Protein AF-A0A327UP99-F1 (afdb_monomer_lite)

Radius of gyration: 30.44 Å; chains: 1; bounding box: 72×82×70 Å

Secondary structure (DSSP, 8-state):
-PPPTTSPPTHHHHHHHHHTT-PPP-SS-EEEEPPPGGG-EEEEEETTEEEEE-SS-HHHHHHT---TTTGGGSHHHHHHHH-TT-EEEEEEEEEEEE---SS-SS-B--S-TT-HHHHHHHHH-EEEEEEEETTEEEEEEE-GGG-EEEEEEE---TTTTTSSHHHHHHHHHGGGS-TT-EEEEEE-TT-HHHHHHHHHHT-EEEEEEEEEE---SSPPP--------------------------PPPPP----S--PPPPPPBPP-HHHHHHHHHHS--HHHHHHTT-GGG---EEEE-SSEEEEE-SS-SSTT-EEEEESS----TTTSS-HHHHHHHHHHHHHHHHHHHHHH--SEEEEE---BTTB--S-EEEEEEEPTT--GGGSTHHHH-GGG-BPPPPSSTT-HHHHHHHHHHHHHHHS---------

Sequence (437 aa):
MPPSANGPHPLLRYFLDAADGRFPPADGEVTVLGPLPRGLECSVAFTGHAVIATSLPADDVRALGPDGYGGSLSPGVLRGLAGARGTVGCVDATLTARGTGGLPRLPEQTGLDGHPRVQLARELRTDVRTFGDERGFVTLAEGLAGRRELSTELHDSPRTAGRGTGRSLLRDALSLVPEGEPVFAAVSPGNARSLRAFLAAGFTPLGSESVLRPRREGLPSARGGGEGREGREGREGREGRRDRRGRVPSHPRGHPSGARPMSARRPMDLAAYEARARQGPCFVCAFVAGDPEFGHVTLHEDEEHTAFLDRYPTLPGKILVATRRHVEHVVRDLDEAAYTRLLAYVRLVALAMEDVLAPERTYLLSLGSAQGNARLHWHIAGLPAEVPYERQQFHALMSENGVLTPPPDASDPLAARLREACAARFGGRLAWPDRPL

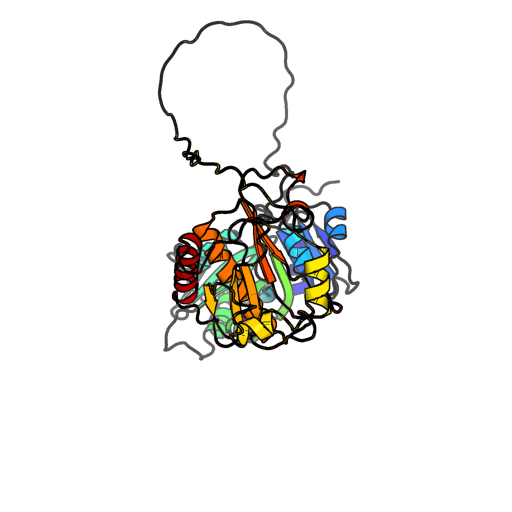Structure (mmCIF, N/CA/C/O backbone):
data_AF-A0A327UP99-F1
#
_entry.id   AF-A0A327UP99-F1
#
loop_
_atom_site.group_PDB
_atom_site.id
_atom_site.type_symbol
_atom_site.label_atom_id
_atom_site.label_alt_id
_atom_site.label_comp_id
_atom_site.label_asym_id
_atom_site.label_entity_id
_atom_site.label_seq_id
_atom_site.pdbx_PDB_ins_code
_atom_site.Cartn_x
_atom_site.Cartn_y
_atom_site.Cartn_z
_atom_site.occupancy
_atom_site.B_iso_or_equiv
_atom_site.auth_seq_id
_atom_site.auth_comp_id
_atom_site.auth_asym_id
_atom_site.auth_atom_id
_atom_site.pdbx_PDB_model_num
ATOM 1 N N . MET A 1 1 ? -27.295 21.316 -9.351 1.00 27.62 1 MET A N 1
ATOM 2 C CA . MET A 1 1 ? -27.022 22.317 -8.298 1.00 27.62 1 MET A CA 1
ATOM 3 C C . MET A 1 1 ? -25.945 21.750 -7.389 1.00 27.62 1 MET A C 1
ATOM 5 O O . MET A 1 1 ? -26.135 20.628 -6.934 1.00 27.62 1 MET A O 1
ATOM 9 N N . PRO A 1 2 ? -24.810 22.435 -7.184 1.00 31.75 2 PRO A N 1
ATOM 10 C CA . PRO A 1 2 ? -23.795 21.963 -6.249 1.00 31.75 2 PRO A CA 1
ATOM 11 C C . PRO A 1 2 ? -24.366 22.031 -4.820 1.00 31.75 2 PRO A C 1
ATOM 13 O O . PRO A 1 2 ? -24.994 23.037 -4.479 1.00 31.75 2 PRO A O 1
ATOM 16 N N . PRO A 1 3 ? -24.218 20.981 -3.996 1.00 36.09 3 PRO A N 1
ATOM 17 C CA . PRO A 1 3 ? -24.676 21.019 -2.613 1.00 36.09 3 PRO A CA 1
ATOM 18 C C . PRO A 1 3 ? -23.921 22.112 -1.845 1.00 36.09 3 PRO A C 1
ATOM 20 O O . PRO A 1 3 ? -22.705 22.255 -1.960 1.00 36.09 3 PRO A O 1
ATOM 23 N N . SER A 1 4 ? -24.666 22.909 -1.081 1.00 39.81 4 SER A N 1
ATOM 24 C CA . SER A 1 4 ? -24.162 23.990 -0.234 1.00 39.81 4 SER A CA 1
ATOM 25 C C . SER A 1 4 ? -23.090 23.501 0.748 1.00 39.81 4 SER A C 1
ATOM 27 O O . SER A 1 4 ? -23.295 22.508 1.446 1.00 39.81 4 SER A O 1
ATOM 29 N N . ALA A 1 5 ? -21.991 24.246 0.859 1.00 51.09 5 ALA A N 1
ATOM 30 C CA . ALA A 1 5 ? -20.774 23.912 1.605 1.00 51.09 5 ALA A CA 1
ATOM 31 C C . ALA A 1 5 ? -20.878 23.909 3.156 1.00 51.09 5 ALA A C 1
ATOM 33 O O . ALA A 1 5 ? -19.856 24.044 3.817 1.00 51.09 5 ALA A O 1
ATOM 34 N N . ASN A 1 6 ? -22.071 23.750 3.746 1.00 56.56 6 ASN A N 1
ATOM 35 C CA . ASN A 1 6 ? -22.298 23.838 5.204 1.00 56.56 6 ASN A CA 1
ATOM 36 C C . ASN A 1 6 ? -23.018 22.619 5.825 1.00 56.56 6 ASN A C 1
ATOM 38 O O . ASN A 1 6 ? -23.433 22.679 6.979 1.00 56.56 6 ASN A O 1
ATOM 42 N N . GLY A 1 7 ? -23.195 21.522 5.081 1.00 71.19 7 GLY A N 1
ATOM 43 C CA . GLY A 1 7 ? -23.791 20.279 5.594 1.00 71.19 7 GLY A CA 1
ATOM 44 C C . GLY A 1 7 ? -22.750 19.194 5.908 1.00 71.19 7 GLY A C 1
ATOM 45 O O . GLY A 1 7 ? -21.631 19.263 5.392 1.00 71.19 7 GLY A O 1
ATOM 46 N N . PRO A 1 8 ? -23.100 18.170 6.712 1.00 88.19 8 PRO A N 1
ATOM 47 C CA . PRO A 1 8 ? -22.236 17.012 6.913 1.00 88.19 8 PRO A CA 1
ATOM 48 C C . PRO A 1 8 ? -21.938 16.322 5.577 1.00 88.19 8 PRO A C 1
ATOM 50 O O . PRO A 1 8 ? -22.779 16.281 4.675 1.00 88.19 8 PRO A O 1
ATOM 53 N N . HIS A 1 9 ? -20.734 15.767 5.448 1.00 95.19 9 HIS A N 1
ATOM 54 C CA . HIS A 1 9 ? -20.318 15.100 4.218 1.00 95.19 9 HIS A CA 1
ATOM 55 C C . HIS A 1 9 ? -21.248 13.901 3.913 1.00 95.19 9 HIS A C 1
ATOM 57 O O . HIS A 1 9 ? -21.514 13.117 4.826 1.00 95.19 9 HIS A O 1
ATOM 63 N N . PRO A 1 10 ? -21.710 13.681 2.661 1.00 97.00 10 PRO A N 1
ATOM 64 C CA . PRO A 1 10 ? -22.703 12.642 2.345 1.00 97.00 10 PRO A CA 1
ATOM 65 C C . PRO A 1 10 ? -22.315 11.219 2.772 1.00 97.00 10 PRO A C 1
ATOM 67 O O . PRO A 1 10 ? -23.181 10.413 3.100 1.00 97.00 10 PRO A O 1
ATOM 70 N N . LEU A 1 11 ? -21.011 10.923 2.831 1.00 97.75 11 LEU A N 1
ATOM 71 C CA . LEU A 1 11 ? -20.491 9.648 3.340 1.00 97.75 11 LEU A CA 1
ATOM 72 C C . LEU A 1 11 ? -20.935 9.350 4.785 1.00 97.75 11 LEU A C 1
ATOM 74 O O . LEU A 1 11 ? -21.105 8.186 5.135 1.00 97.75 11 LEU A O 1
ATOM 78 N N . LEU A 1 12 ? -21.173 10.373 5.616 1.00 97.69 12 LEU A N 1
ATOM 79 C CA . LEU A 1 12 ? -21.647 10.182 6.989 1.00 97.69 12 LEU A CA 1
ATOM 80 C C . LEU A 1 12 ? -22.959 9.399 7.030 1.00 97.69 12 LEU A C 1
ATOM 82 O O . LEU A 1 12 ? -23.128 8.523 7.873 1.00 97.69 12 LEU A O 1
ATOM 86 N N . ARG A 1 13 ? -23.867 9.674 6.088 1.00 97.62 13 ARG A N 1
ATOM 87 C CA . ARG A 1 13 ? -25.154 8.983 6.011 1.00 97.62 13 ARG A CA 1
ATOM 88 C C . ARG A 1 13 ? -24.980 7.485 5.781 1.00 97.62 13 ARG A C 1
ATOM 90 O O . ARG A 1 13 ? -25.665 6.716 6.437 1.00 97.62 13 ARG A O 1
ATOM 97 N N . TYR A 1 14 ? -24.032 7.073 4.937 1.00 98.31 14 TYR A N 1
ATOM 98 C CA . TYR A 1 14 ? -23.733 5.652 4.732 1.00 98.31 14 TYR A CA 1
ATOM 99 C C . TYR A 1 14 ? -23.270 4.974 6.024 1.00 98.31 14 TYR A C 1
ATOM 101 O O . TYR A 1 14 ? -23.701 3.863 6.313 1.00 98.31 14 TYR A O 1
ATOM 109 N N . PHE A 1 15 ? -22.442 5.641 6.835 1.00 98.25 15 PHE A N 1
ATOM 110 C CA . PHE A 1 15 ? -22.017 5.092 8.125 1.00 98.25 15 PHE A CA 1
ATOM 111 C C . PHE A 1 15 ? -23.165 4.976 9.126 1.00 98.25 15 PHE A C 1
ATOM 113 O O . PHE A 1 15 ? -23.278 3.953 9.798 1.00 98.25 15 PHE A O 1
ATOM 120 N N . LEU A 1 16 ? -24.007 6.006 9.233 1.00 98.19 16 LEU A N 1
ATOM 121 C CA . LEU A 1 16 ? -25.147 6.008 10.151 1.00 98.19 16 LEU A CA 1
ATOM 122 C C . LEU A 1 16 ? -26.208 4.982 9.733 1.00 98.19 16 LEU A C 1
ATOM 124 O O . LEU A 1 16 ? -26.649 4.196 10.565 1.00 98.19 16 LEU A O 1
ATOM 128 N N . ASP A 1 17 ? -26.548 4.933 8.443 1.00 98.25 17 ASP A N 1
ATOM 129 C CA . ASP A 1 17 ? -27.493 3.963 7.892 1.00 98.25 17 ASP A CA 1
ATOM 130 C C . ASP A 1 17 ? -26.972 2.527 8.100 1.00 98.25 17 ASP A C 1
ATOM 132 O O . ASP A 1 17 ? -27.697 1.685 8.631 1.00 98.25 17 ASP A O 1
ATOM 136 N N . ALA A 1 18 ? -25.693 2.259 7.809 1.00 98.06 18 ALA A N 1
ATOM 137 C CA . ALA A 1 18 ? -25.081 0.951 8.050 1.00 98.06 18 ALA A CA 1
ATOM 138 C C . ALA A 1 18 ? -25.047 0.581 9.543 1.00 98.06 18 ALA A C 1
ATOM 140 O O . ALA A 1 18 ? -25.282 -0.574 9.894 1.00 98.06 18 ALA A O 1
ATOM 141 N N . ALA A 1 19 ? -24.822 1.547 10.441 1.00 97.88 19 ALA A N 1
ATOM 142 C CA . ALA A 1 19 ? -24.901 1.311 11.882 1.00 97.88 19 ALA A CA 1
ATOM 143 C C . ALA A 1 19 ? -26.320 0.944 12.351 1.00 97.88 19 ALA A C 1
ATOM 145 O O . ALA A 1 19 ? -26.468 0.268 13.372 1.00 97.88 19 ALA A O 1
ATOM 146 N N . ASP A 1 20 ? -27.357 1.370 11.626 1.00 97.69 20 ASP A N 1
ATOM 147 C CA . ASP A 1 20 ? -28.755 0.960 11.825 1.00 97.69 20 ASP A CA 1
ATOM 148 C C . ASP A 1 20 ? -29.109 -0.340 11.068 1.00 97.69 20 ASP A C 1
ATOM 150 O O . ASP A 1 20 ? -30.274 -0.731 11.018 1.00 97.69 20 ASP A O 1
ATOM 154 N N . GLY A 1 21 ? -28.133 -1.008 10.441 1.00 96.94 21 GLY A N 1
ATOM 155 C CA . GLY A 1 21 ? -28.348 -2.214 9.636 1.00 96.94 21 GLY A CA 1
ATOM 156 C C . GLY A 1 21 ? -28.927 -1.954 8.239 1.00 96.94 21 GLY A C 1
ATOM 157 O O . GLY A 1 21 ? -29.329 -2.896 7.557 1.00 96.94 21 GLY A O 1
ATOM 158 N N . ARG A 1 22 ? -28.975 -0.695 7.792 1.00 98.00 22 ARG A N 1
ATOM 159 C CA . ARG A 1 22 ? -29.441 -0.288 6.459 1.00 98.00 22 ARG A CA 1
ATOM 160 C C . ARG A 1 22 ? -28.238 -0.077 5.541 1.00 98.00 22 ARG A C 1
ATOM 162 O O . ARG A 1 22 ? 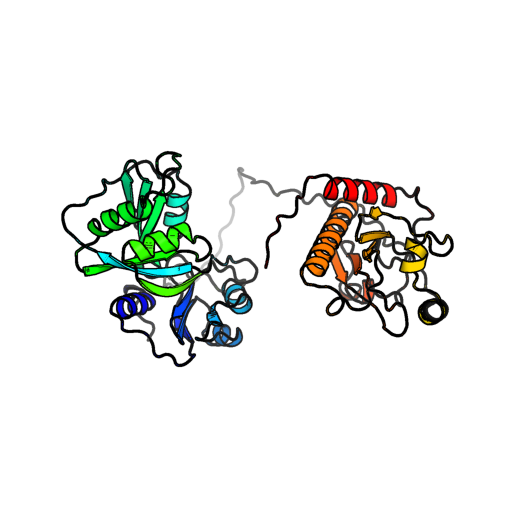-27.673 1.009 5.470 1.00 98.00 22 ARG A O 1
ATOM 169 N N . PHE A 1 23 ? -27.838 -1.138 4.851 1.00 97.75 23 PHE A N 1
ATOM 170 C CA . PHE A 1 23 ? -26.702 -1.120 3.928 1.00 97.75 23 PHE A CA 1
ATOM 171 C C . PHE A 1 23 ? -27.110 -0.663 2.518 1.00 97.75 23 PHE A C 1
ATOM 173 O O . PHE A 1 23 ? -28.279 -0.808 2.145 1.00 97.75 23 PHE A O 1
ATOM 180 N N . PRO A 1 24 ? -26.165 -0.132 1.717 1.00 97.50 24 PRO A N 1
ATOM 181 C CA . PRO A 1 24 ? -26.378 0.008 0.279 1.00 97.50 24 PRO A CA 1
ATOM 182 C C . PRO A 1 24 ? -26.673 -1.358 -0.376 1.00 97.50 24 PRO A C 1
ATOM 184 O O . PRO A 1 24 ? -26.300 -2.397 0.177 1.00 97.50 24 PRO A O 1
ATOM 187 N N . PRO A 1 25 ? -27.352 -1.378 -1.537 1.00 96.62 25 PRO A N 1
ATOM 188 C CA . PRO A 1 25 ? -27.613 -2.614 -2.271 1.00 96.62 25 PRO A CA 1
ATOM 189 C C . PRO A 1 25 ? -26.303 -3.297 -2.688 1.00 96.62 25 PRO A C 1
ATOM 191 O O . PRO A 1 25 ? -25.357 -2.629 -3.079 1.00 96.62 25 PRO A O 1
ATOM 194 N N . ALA A 1 26 ? -26.261 -4.630 -2.640 1.00 96.69 26 ALA A N 1
ATOM 195 C CA . ALA A 1 26 ? -25.108 -5.425 -3.073 1.00 96.69 26 ALA A CA 1
ATOM 196 C C . ALA A 1 26 ? -25.086 -5.600 -4.607 1.00 96.69 26 ALA A C 1
ATOM 198 O O . ALA A 1 26 ? -25.236 -6.708 -5.123 1.00 96.69 26 ALA A O 1
ATOM 199 N N . ASP A 1 27 ? -24.966 -4.494 -5.333 1.00 97.50 27 ASP A N 1
ATOM 200 C CA . ASP A 1 27 ? -25.087 -4.390 -6.793 1.00 97.50 27 ASP A CA 1
ATOM 201 C C . ASP A 1 27 ? -23.744 -4.418 -7.545 1.00 97.50 27 ASP A C 1
ATOM 203 O O . ASP A 1 27 ? -23.724 -4.474 -8.770 1.00 97.50 27 ASP A O 1
ATOM 207 N N . GLY A 1 28 ? -22.626 -4.423 -6.820 1.00 97.00 28 GLY A N 1
ATOM 208 C CA . GLY A 1 28 ? -21.276 -4.342 -7.373 1.00 97.00 28 GLY A CA 1
ATOM 209 C C . GLY A 1 28 ? -20.850 -2.921 -7.745 1.00 97.00 28 GLY A C 1
ATOM 210 O O . GLY A 1 28 ? -19.724 -2.737 -8.211 1.00 97.00 28 GLY A O 1
ATOM 211 N N . GLU A 1 29 ? -21.705 -1.922 -7.521 1.00 97.81 29 GLU A N 1
ATOM 212 C CA . GLU A 1 29 ? -21.491 -0.551 -7.975 1.00 97.81 29 GLU A CA 1
ATOM 213 C C . GLU A 1 29 ? -20.559 0.249 -7.056 1.00 97.81 29 GLU A C 1
ATOM 215 O O . GLU A 1 29 ? -20.248 -0.114 -5.912 1.00 97.81 29 GLU A O 1
ATOM 220 N N . VAL A 1 30 ? -20.110 1.386 -7.594 1.00 98.50 30 VAL A N 1
ATOM 221 C CA . VAL A 1 30 ? -19.238 2.337 -6.906 1.00 98.50 30 VAL A CA 1
ATOM 222 C C . VAL A 1 30 ? -19.857 3.729 -6.926 1.00 98.50 30 VAL A C 1
ATOM 224 O O . VAL A 1 30 ? -19.924 4.392 -7.963 1.00 98.50 30 VAL A O 1
ATOM 227 N N . THR A 1 31 ? -20.242 4.222 -5.753 1.00 98.62 31 THR A N 1
ATOM 228 C CA . THR A 1 31 ? -20.675 5.610 -5.580 1.00 98.62 31 THR A CA 1
ATOM 229 C C . THR A 1 31 ? -19.464 6.528 -5.408 1.00 98.62 31 THR A C 1
ATOM 231 O O . THR A 1 31 ? -18.669 6.355 -4.485 1.00 98.62 31 THR A O 1
ATOM 234 N N . VAL A 1 32 ? -19.343 7.559 -6.250 1.00 98.56 32 VAL A N 1
ATOM 235 C CA . VAL A 1 32 ? -18.297 8.589 -6.127 1.00 98.56 32 VAL A CA 1
ATOM 236 C C . VAL A 1 32 ? -18.869 9.844 -5.470 1.00 98.56 32 VAL A C 1
ATOM 238 O O . VAL A 1 32 ? -19.842 10.427 -5.946 1.00 98.56 32 VAL A O 1
ATOM 241 N N . LEU A 1 33 ? -18.251 10.263 -4.370 1.00 98.12 33 LEU A N 1
ATOM 242 C CA . LEU A 1 33 ? -18.569 11.466 -3.607 1.00 98.12 33 LEU A CA 1
ATOM 243 C C . LEU A 1 33 ? -17.411 12.467 -3.692 1.00 98.12 33 LEU A C 1
ATOM 245 O O . LEU A 1 33 ? -16.285 12.103 -4.028 1.00 98.12 33 LEU A O 1
ATOM 249 N N . GLY A 1 34 ? -17.688 13.725 -3.337 1.00 94.94 34 GLY A N 1
ATOM 250 C CA . GLY A 1 34 ? -16.652 14.752 -3.207 1.00 94.94 34 GLY A CA 1
ATOM 251 C C . GLY A 1 34 ? -15.586 14.406 -2.153 1.00 94.94 34 GLY A C 1
ATOM 252 O O . GLY A 1 34 ? -15.737 13.440 -1.402 1.00 94.94 34 GLY A O 1
ATOM 253 N N . PRO A 1 35 ? -14.490 15.181 -2.084 1.00 92.62 35 PRO A N 1
ATOM 254 C CA . PRO A 1 35 ? -13.424 14.933 -1.125 1.00 92.62 35 PRO A CA 1
ATOM 255 C C . PRO A 1 35 ? -13.879 15.227 0.306 1.00 92.62 35 PRO A C 1
ATOM 257 O O . PRO A 1 35 ? -14.765 16.051 0.554 1.00 92.62 35 PRO A O 1
ATOM 260 N N . LEU A 1 36 ? -13.201 14.600 1.264 1.00 92.56 36 LEU A N 1
ATOM 261 C CA . LEU A 1 36 ? -13.441 14.847 2.677 1.00 92.56 36 LEU A CA 1
ATOM 262 C C . LEU A 1 36 ? -12.832 16.194 3.105 1.00 92.56 36 LEU A C 1
ATOM 264 O O . LEU A 1 36 ? -11.918 16.722 2.453 1.00 92.56 36 LEU A O 1
ATOM 268 N N . PRO A 1 37 ? -13.279 16.749 4.246 1.00 85.50 37 PRO A N 1
ATOM 269 C CA . PRO A 1 37 ? -12.630 17.902 4.853 1.00 85.50 37 PRO A CA 1
ATOM 270 C C . PRO A 1 37 ? -11.118 17.698 5.032 1.00 85.50 37 PRO A C 1
ATOM 272 O O . PRO A 1 37 ? -10.621 16.578 5.160 1.00 85.50 37 PRO A O 1
ATOM 275 N N . ARG A 1 38 ? -10.372 18.810 5.068 1.00 83.69 38 ARG A N 1
ATOM 276 C CA . ARG A 1 38 ? -8.908 18.834 5.278 1.00 83.69 38 ARG A CA 1
ATOM 277 C C . ARG A 1 38 ? -8.090 18.109 4.194 1.00 83.69 38 ARG A C 1
ATOM 279 O O . ARG A 1 38 ? -6.905 17.853 4.400 1.00 83.69 38 ARG A O 1
ATOM 286 N N . GLY A 1 39 ? -8.689 17.841 3.032 1.00 87.00 39 GLY A N 1
ATOM 287 C CA . GLY A 1 39 ? -8.003 17.248 1.881 1.00 87.00 39 GLY A CA 1
ATOM 288 C C . GLY A 1 39 ? -7.732 15.752 2.027 1.00 87.00 39 GLY A C 1
ATOM 289 O O . GLY A 1 39 ? -6.867 15.228 1.327 1.00 87.00 39 GLY A O 1
ATOM 290 N N . LEU A 1 40 ? -8.435 15.080 2.943 1.00 93.81 40 LEU A N 1
ATOM 291 C CA . LEU A 1 40 ? -8.455 13.624 3.000 1.00 93.81 40 LEU A CA 1
ATOM 292 C C . LEU A 1 40 ? -9.360 13.070 1.900 1.0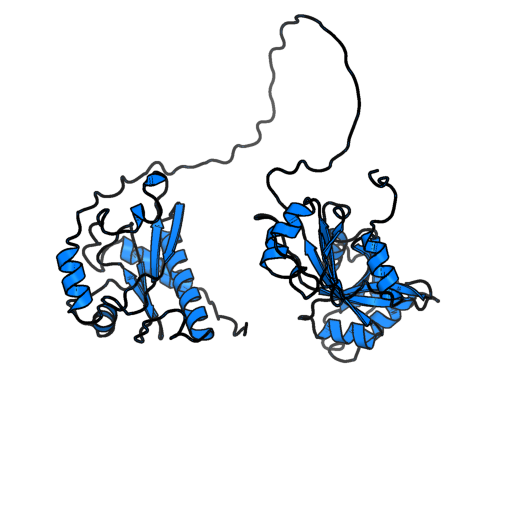0 93.81 40 LEU A C 1
ATOM 294 O O . LEU A 1 40 ? -10.307 13.709 1.441 1.00 93.81 40 LEU A O 1
ATOM 298 N N . GLU A 1 41 ? -9.071 11.844 1.505 1.00 97.62 41 GLU A N 1
ATOM 299 C CA . GLU A 1 41 ? -9.907 11.060 0.607 1.00 97.62 41 GLU A CA 1
ATOM 300 C C . GLU A 1 41 ? -10.014 9.640 1.150 1.00 97.62 41 GLU A C 1
ATOM 302 O O . GLU A 1 41 ? -9.241 9.251 2.027 1.00 97.62 41 GLU A O 1
ATOM 307 N N . CYS A 1 42 ? -10.969 8.857 0.670 1.00 98.25 42 CYS A N 1
ATOM 308 C CA . CYS A 1 42 ? -11.076 7.467 1.089 1.00 98.25 42 CYS A CA 1
ATOM 309 C C . CYS A 1 42 ? -11.781 6.597 0.059 1.00 98.25 42 CYS A C 1
ATOM 311 O O . CYS A 1 42 ? -12.513 7.080 -0.805 1.00 98.25 42 CYS A O 1
ATOM 313 N N . SER A 1 43 ? -11.576 5.295 0.216 1.00 98.62 43 SER A N 1
ATOM 314 C CA . SER A 1 43 ? -12.435 4.260 -0.345 1.00 98.62 43 SER A CA 1
ATOM 315 C C . SER A 1 43 ? -13.018 3.459 0.819 1.00 98.62 43 SER A C 1
ATOM 317 O O . SER A 1 43 ? -12.278 3.072 1.727 1.00 98.62 43 SER A O 1
ATOM 319 N N . VAL A 1 44 ? -14.336 3.272 0.825 1.00 98.62 44 VAL A N 1
ATOM 320 C CA . VAL A 1 44 ? -15.089 2.484 1.809 1.00 98.62 44 VAL A CA 1
ATOM 321 C C . VAL A 1 44 ? -15.803 1.372 1.053 1.00 98.62 44 VAL A C 1
ATOM 323 O O . VAL A 1 44 ? -16.534 1.646 0.106 1.00 98.62 44 VAL A O 1
ATOM 326 N N . ALA A 1 45 ? -15.606 0.127 1.463 1.00 98.31 45 ALA A N 1
ATOM 327 C CA . ALA A 1 45 ? -16.269 -1.037 0.896 1.00 98.31 45 ALA A CA 1
ATOM 328 C C . ALA A 1 45 ? -17.264 -1.616 1.906 1.00 98.31 45 ALA A C 1
ATOM 330 O O . ALA A 1 45 ? -16.877 -2.067 2.989 1.00 98.31 45 ALA A O 1
ATOM 331 N N . PHE A 1 46 ? -18.540 -1.612 1.528 1.00 98.19 46 PHE A N 1
ATOM 332 C CA . PHE A 1 46 ? -19.608 -2.380 2.161 1.00 98.19 46 PHE A CA 1
ATOM 333 C C . PHE A 1 46 ? -19.774 -3.720 1.430 1.00 98.19 46 PHE A C 1
ATOM 335 O O . PHE A 1 46 ? -19.072 -4.014 0.461 1.00 98.19 46 PHE A O 1
ATOM 342 N N . THR A 1 47 ? -20.713 -4.554 1.874 1.00 95.25 47 THR A N 1
ATOM 343 C CA . THR A 1 47 ? -21.028 -5.811 1.186 1.00 95.25 47 THR A CA 1
ATOM 344 C C . THR A 1 47 ? -21.617 -5.542 -0.199 1.00 95.25 47 THR A C 1
ATOM 346 O O . THR A 1 47 ? -22.790 -5.203 -0.319 1.00 95.25 47 THR A O 1
ATOM 349 N N . GLY A 1 48 ? -20.806 -5.722 -1.244 1.00 95.31 48 GLY A N 1
ATOM 350 C CA . GLY A 1 48 ? -21.245 -5.610 -2.633 1.00 95.31 48 GLY A CA 1
ATOM 351 C C . GLY A 1 48 ? -21.479 -4.178 -3.114 1.00 95.31 48 GLY A C 1
ATOM 352 O O . GLY A 1 48 ? -22.120 -4.016 -4.139 1.00 95.31 48 GLY A O 1
ATOM 353 N N . HIS A 1 49 ? -20.990 -3.157 -2.406 1.00 98.62 49 HIS A N 1
ATOM 354 C CA . HIS A 1 49 ? -21.051 -1.761 -2.849 1.00 98.62 49 HIS A CA 1
ATOM 355 C C . HIS A 1 49 ? -19.881 -0.974 -2.270 1.00 98.62 49 HIS A C 1
ATOM 357 O O . HIS A 1 49 ? -19.562 -1.109 -1.084 1.00 98.62 49 HIS A O 1
ATOM 363 N N . ALA A 1 50 ? -19.269 -0.107 -3.071 1.00 98.62 50 ALA A N 1
ATOM 364 C CA . ALA A 1 50 ? -18.206 0.772 -2.602 1.00 98.62 50 ALA A CA 1
ATOM 365 C C . ALA A 1 50 ? -18.599 2.247 -2.682 1.00 98.62 50 ALA A C 1
ATOM 367 O O . ALA A 1 50 ? -19.347 2.674 -3.556 1.00 98.62 50 ALA A O 1
ATOM 368 N N . VAL A 1 51 ? -18.050 3.048 -1.776 1.00 98.75 51 VAL A N 1
ATOM 369 C CA . VAL A 1 51 ? -18.185 4.502 -1.779 1.00 98.75 51 VAL A CA 1
ATOM 370 C C . VAL A 1 51 ? -16.792 5.118 -1.739 1.00 98.75 51 VAL A C 1
ATOM 372 O O . VAL A 1 51 ? -16.028 4.884 -0.803 1.00 98.75 51 VAL A O 1
ATOM 375 N N . ILE A 1 52 ? -16.455 5.914 -2.749 1.00 98.75 52 ILE A N 1
ATOM 376 C CA . ILE A 1 52 ? -15.163 6.596 -2.866 1.00 98.75 52 ILE A CA 1
ATOM 377 C C . ILE A 1 52 ? -15.392 8.095 -2.687 1.00 98.75 52 ILE A C 1
ATOM 379 O O . ILE A 1 52 ? -16.109 8.708 -3.471 1.00 98.75 52 ILE A O 1
ATOM 383 N N . ALA A 1 53 ? -14.774 8.695 -1.671 1.00 98.38 53 ALA A N 1
ATOM 384 C CA . ALA A 1 53 ? -14.791 10.140 -1.453 1.00 98.38 53 ALA A CA 1
ATOM 385 C C . ALA A 1 53 ? -13.480 10.741 -1.964 1.00 98.38 53 ALA A C 1
ATOM 387 O O . ALA A 1 53 ? -12.420 10.512 -1.375 1.00 98.38 53 ALA A O 1
ATOM 388 N N . THR A 1 54 ? -13.532 11.479 -3.074 1.00 97.88 54 THR A N 1
ATOM 389 C CA . THR A 1 54 ? -12.334 11.959 -3.770 1.00 97.88 54 THR A CA 1
ATOM 390 C C . THR A 1 54 ? -12.561 13.281 -4.497 1.00 97.88 54 THR A C 1
ATOM 392 O O . THR A 1 54 ? -13.679 13.650 -4.841 1.00 97.88 54 THR A O 1
ATOM 395 N N . SER A 1 55 ? -11.474 14.018 -4.727 1.00 95.75 55 SER A N 1
ATOM 396 C CA . SER A 1 55 ? -11.466 15.191 -5.605 1.00 95.75 55 SER A CA 1
ATOM 397 C C . SER A 1 55 ? -11.365 14.838 -7.093 1.00 95.75 55 SER A C 1
ATOM 399 O O . SER A 1 55 ? -11.472 15.736 -7.926 1.00 95.75 55 SER A O 1
ATOM 401 N N . LEU A 1 56 ? -11.156 13.562 -7.439 1.00 95.50 56 LEU A N 1
ATOM 402 C CA . LEU A 1 56 ? -11.160 13.116 -8.831 1.00 95.50 56 LEU A CA 1
ATOM 403 C C . LEU A 1 56 ? -12.575 13.145 -9.435 1.00 95.50 56 LEU A C 1
ATOM 405 O O . LEU A 1 56 ? -13.540 12.777 -8.762 1.00 95.50 56 LEU A O 1
ATOM 409 N N . PRO A 1 57 ? -12.705 13.518 -10.720 1.00 95.44 57 PRO A N 1
ATOM 410 C CA . PRO A 1 57 ? -13.919 13.290 -11.492 1.00 95.44 57 PRO A CA 1
ATOM 411 C C . PRO A 1 57 ? -14.347 11.817 -11.477 1.00 95.44 57 PRO A C 1
ATOM 413 O O . PRO A 1 57 ? -13.516 10.911 -11.507 1.00 95.44 57 PRO A O 1
ATOM 416 N N . ALA A 1 58 ? -15.658 11.563 -11.492 1.00 95.75 58 ALA A N 1
ATOM 417 C CA . ALA A 1 58 ? -16.192 10.200 -11.452 1.00 95.75 58 ALA A CA 1
ATOM 418 C C . ALA A 1 58 ? -15.749 9.336 -12.650 1.00 95.75 58 ALA A C 1
ATOM 420 O O . ALA A 1 58 ? -15.567 8.133 -12.486 1.00 95.75 58 ALA A O 1
ATOM 421 N N . ASP A 1 59 ? -15.544 9.932 -13.829 1.00 96.12 59 ASP A N 1
ATOM 422 C CA . ASP A 1 59 ? -15.011 9.226 -15.004 1.00 96.12 59 ASP A CA 1
ATOM 423 C C . ASP A 1 59 ? -13.570 8.754 -14.790 1.00 96.12 59 ASP A C 1
ATOM 425 O O . ASP A 1 59 ? -13.250 7.609 -15.103 1.00 96.12 59 ASP A O 1
ATOM 429 N N . ASP A 1 60 ? -12.731 9.588 -14.172 1.00 96.25 60 ASP A N 1
ATOM 430 C CA . ASP A 1 60 ? -11.351 9.225 -13.841 1.00 96.25 60 ASP A CA 1
ATOM 431 C C . ASP A 1 60 ? -11.320 8.107 -12.798 1.00 96.25 60 ASP A C 1
ATOM 433 O O . ASP A 1 60 ? -10.511 7.188 -12.894 1.00 96.25 60 ASP A O 1
ATOM 437 N N . VAL A 1 61 ? -12.233 8.142 -11.821 1.00 97.31 61 VAL A N 1
ATOM 438 C CA . VAL A 1 61 ? -12.388 7.054 -10.846 1.00 97.31 61 VAL A CA 1
ATOM 439 C C . VAL A 1 61 ? -12.822 5.763 -11.538 1.00 97.31 61 VAL A C 1
ATOM 441 O O . VAL A 1 61 ? -12.230 4.720 -11.277 1.00 97.31 61 VAL A O 1
ATOM 444 N N . ARG A 1 62 ? -13.800 5.816 -12.453 1.00 95.44 62 ARG A N 1
ATOM 445 C CA . ARG A 1 62 ? -14.241 4.648 -13.237 1.00 95.44 62 ARG A CA 1
ATOM 446 C C . ARG A 1 62 ? -13.115 4.060 -14.084 1.00 95.44 62 ARG A C 1
ATOM 448 O O . ARG A 1 62 ? -12.999 2.841 -14.165 1.00 95.44 62 ARG A O 1
ATOM 455 N N . ALA A 1 63 ? -12.258 4.900 -14.660 1.00 95.69 63 ALA A N 1
ATOM 456 C CA . ALA A 1 63 ? -11.111 4.457 -15.450 1.00 95.69 63 ALA A CA 1
ATOM 457 C C . ALA A 1 63 ? -10.074 3.660 -14.632 1.00 95.69 63 ALA A C 1
ATOM 459 O O . ALA A 1 63 ? -9.310 2.890 -15.212 1.00 95.69 63 ALA A O 1
ATOM 460 N N . LEU A 1 64 ? -10.062 3.792 -13.297 1.00 94.44 64 LEU A N 1
ATOM 461 C CA . LEU A 1 64 ? -9.233 2.961 -12.413 1.00 94.44 64 LEU A CA 1
ATOM 462 C C . LEU A 1 64 ? -9.771 1.527 -12.247 1.00 94.44 64 LEU A C 1
ATOM 464 O O . LEU A 1 64 ? -9.077 0.696 -11.666 1.00 94.44 64 LEU A O 1
ATOM 468 N N . GLY A 1 65 ? -10.986 1.242 -12.725 1.00 96.50 65 GLY A N 1
ATOM 469 C CA . GLY A 1 65 ? -11.648 -0.057 -12.607 1.00 96.50 65 GLY A CA 1
ATOM 470 C C . GLY A 1 65 ? -12.025 -0.488 -11.180 1.00 96.50 65 GLY A C 1
ATOM 471 O O . GLY A 1 65 ? -11.773 -1.643 -10.844 1.00 96.50 65 GLY A O 1
ATOM 472 N N . PRO A 1 66 ? -12.580 0.382 -10.308 1.00 97.88 66 PRO A N 1
ATOM 473 C CA . PRO A 1 66 ? -13.081 -0.052 -9.009 1.00 97.88 66 PRO A CA 1
ATOM 474 C C . PRO A 1 66 ? -14.395 -0.834 -9.149 1.00 97.88 66 PRO A C 1
ATOM 476 O O . PRO A 1 66 ? -15.186 -0.579 -10.054 1.00 97.88 66 PRO A O 1
ATOM 479 N N . ASP A 1 67 ? -14.660 -1.712 -8.184 1.00 97.75 67 ASP A N 1
ATOM 480 C CA . ASP A 1 67 ? -15.934 -2.420 -8.029 1.00 97.75 67 ASP A CA 1
ATOM 481 C C . ASP A 1 67 ? -16.310 -2.570 -6.542 1.00 97.75 67 ASP A C 1
ATOM 483 O O . ASP A 1 67 ? -15.469 -2.406 -5.645 1.00 97.75 67 ASP A O 1
ATOM 487 N N . GLY A 1 68 ? -17.583 -2.880 -6.286 1.00 95.88 68 GLY A N 1
ATOM 488 C CA . GLY A 1 68 ? -18.144 -3.133 -4.957 1.00 95.88 68 GLY A CA 1
ATOM 489 C C . GLY A 1 68 ? -17.845 -4.521 -4.369 1.00 95.88 68 GLY A C 1
ATOM 490 O O . GLY A 1 68 ? -18.219 -4.786 -3.227 1.00 95.88 68 GLY A O 1
ATOM 491 N N . TYR A 1 69 ? -17.166 -5.407 -5.102 1.00 95.06 69 TYR A N 1
ATOM 492 C CA . TYR A 1 69 ? -16.786 -6.763 -4.674 1.00 95.06 69 TYR A CA 1
ATOM 493 C C . TYR A 1 69 ? -15.350 -6.847 -4.132 1.00 95.06 69 TYR A C 1
ATOM 495 O O . TYR A 1 69 ? -14.825 -7.936 -3.899 1.00 95.06 69 TYR A O 1
ATOM 503 N N . GLY A 1 70 ? -14.733 -5.691 -3.882 1.00 89.81 70 GLY A N 1
ATOM 504 C CA . GLY A 1 70 ? -13.404 -5.548 -3.289 1.00 89.81 70 GLY A CA 1
ATOM 505 C C . GLY A 1 70 ? -12.423 -4.775 -4.169 1.00 89.81 70 GLY A C 1
ATOM 506 O O . GLY A 1 70 ? -11.403 -4.302 -3.663 1.00 89.81 70 GLY A O 1
ATOM 507 N N . GLY A 1 71 ? -12.732 -4.569 -5.455 1.00 96.38 71 GLY A N 1
ATOM 508 C CA . GLY A 1 71 ? -11.857 -3.857 -6.387 1.00 96.38 71 GLY A CA 1
ATOM 509 C C . GLY A 1 71 ? -11.576 -2.411 -5.983 1.00 96.38 71 GLY A C 1
ATOM 510 O O . GLY A 1 71 ? -10.468 -1.918 -6.209 1.00 96.38 71 GLY A O 1
ATOM 511 N N . SER A 1 72 ? -12.516 -1.744 -5.299 1.00 98.06 72 SER A N 1
ATOM 512 C CA . SER A 1 72 ? -12.333 -0.374 -4.791 1.00 98.06 72 SER A CA 1
ATOM 513 C C . SER A 1 72 ? -11.210 -0.219 -3.753 1.00 98.06 72 SER A C 1
ATOM 515 O O . SER A 1 72 ? -10.752 0.902 -3.513 1.00 98.06 72 SER A O 1
ATOM 517 N N . LEU A 1 73 ? -10.764 -1.322 -3.142 1.00 98.12 73 LEU A N 1
ATOM 518 C CA . LEU A 1 73 ? -9.652 -1.382 -2.188 1.00 98.12 73 LEU A CA 1
ATOM 519 C C . LEU A 1 73 ? -8.421 -2.091 -2.770 1.00 98.12 73 LEU A C 1
ATOM 521 O O . LEU A 1 73 ? -7.446 -2.331 -2.055 1.00 98.12 73 LEU A O 1
ATOM 525 N N . SER A 1 74 ? -8.431 -2.410 -4.068 1.00 97.75 74 SER A N 1
ATOM 526 C CA . SER A 1 74 ? -7.268 -2.987 -4.739 1.00 97.75 74 SER A CA 1
ATOM 527 C C . SER A 1 74 ? -6.076 -2.014 -4.720 1.00 97.75 74 SER A C 1
ATOM 529 O O . SER A 1 74 ? -6.262 -0.791 -4.782 1.00 97.75 74 SER A O 1
ATOM 531 N N . PRO A 1 75 ? -4.825 -2.517 -4.695 1.00 96.31 75 PRO A N 1
ATOM 532 C CA . PRO A 1 75 ? -3.641 -1.659 -4.720 1.00 96.31 75 PRO A CA 1
ATOM 533 C C . PRO A 1 75 ? -3.616 -0.691 -5.909 1.00 96.31 75 PRO A C 1
ATOM 535 O O . PRO A 1 75 ? -3.199 0.454 -5.748 1.00 96.31 75 PRO A O 1
ATOM 538 N N . GLY A 1 76 ? -4.086 -1.128 -7.084 1.00 96.19 76 GLY A N 1
ATOM 539 C CA . GLY A 1 76 ? -4.149 -0.309 -8.297 1.00 96.19 76 GLY A CA 1
ATOM 540 C C . GLY A 1 76 ? -5.091 0.884 -8.145 1.00 96.19 76 GLY A C 1
ATOM 541 O O . GLY A 1 76 ? -4.669 2.023 -8.355 1.00 96.19 76 GLY A O 1
ATOM 542 N N . VAL A 1 77 ? -6.326 0.640 -7.693 1.00 98.06 77 VAL A N 1
ATOM 543 C CA . VAL A 1 77 ? -7.312 1.701 -7.445 1.00 98.06 77 VAL A CA 1
ATOM 544 C C . VAL A 1 77 ? -6.820 2.646 -6.354 1.00 98.06 77 VAL A C 1
ATOM 546 O O . VAL A 1 77 ? -6.752 3.850 -6.583 1.00 98.06 77 VAL A O 1
ATOM 549 N N . LEU A 1 78 ? -6.401 2.134 -5.191 1.00 98.31 78 LEU A N 1
ATOM 550 C CA . LEU A 1 78 ? -5.944 2.979 -4.081 1.00 98.31 78 LEU A CA 1
ATOM 551 C C . LEU A 1 78 ? -4.712 3.816 -4.453 1.00 98.31 78 LEU A C 1
ATOM 553 O O . LEU A 1 78 ? -4.616 4.988 -4.075 1.00 98.31 78 LEU A O 1
ATOM 557 N N . ARG A 1 79 ? -3.776 3.253 -5.227 1.00 97.00 79 ARG A N 1
ATOM 558 C CA . ARG A 1 79 ? -2.611 3.984 -5.744 1.00 97.00 79 ARG A CA 1
ATOM 559 C C . ARG A 1 79 ? -3.023 5.057 -6.746 1.00 97.00 79 ARG A C 1
ATOM 561 O O . ARG A 1 79 ? -2.474 6.160 -6.665 1.00 97.00 79 ARG A O 1
ATOM 568 N N . GLY A 1 80 ? -3.943 4.740 -7.658 1.00 96.19 80 GLY A N 1
ATOM 569 C CA . GLY A 1 80 ? -4.493 5.667 -8.646 1.00 96.19 80 GLY A CA 1
ATOM 570 C C . GLY A 1 80 ? -5.209 6.838 -7.983 1.00 96.19 80 GLY A C 1
ATOM 571 O O . GLY A 1 80 ? -4.902 7.993 -8.276 1.00 96.19 80 GLY A O 1
ATOM 572 N N . LEU A 1 81 ? -6.046 6.543 -6.983 1.00 96.81 81 LEU A N 1
ATOM 573 C CA . LEU A 1 81 ? -6.638 7.546 -6.112 1.00 96.81 81 LEU A CA 1
ATOM 574 C C . LEU A 1 81 ? -5.522 8.360 -5.446 1.00 96.81 81 LEU A C 1
ATOM 576 O O . LEU A 1 81 ? -5.413 9.541 -5.716 1.00 96.81 81 LEU A O 1
ATOM 580 N N . ALA A 1 82 ? -4.600 7.799 -4.670 1.00 96.19 82 ALA A N 1
ATOM 581 C CA . ALA A 1 82 ? -3.592 8.630 -3.997 1.00 96.19 82 ALA A CA 1
ATOM 582 C C . ALA A 1 82 ? -2.697 9.469 -4.955 1.00 96.19 82 ALA A C 1
ATOM 584 O O . ALA A 1 82 ? -2.195 10.526 -4.558 1.00 96.19 82 ALA A O 1
ATOM 585 N N . GLY A 1 83 ? -2.489 9.023 -6.203 1.00 92.88 83 GLY A N 1
ATOM 586 C CA . GLY A 1 83 ? -1.575 9.629 -7.187 1.00 92.88 83 GLY A CA 1
ATOM 587 C C . GLY A 1 83 ? -0.106 9.420 -6.819 1.00 92.88 83 GLY A C 1
ATOM 588 O O . GLY A 1 83 ? 0.189 9.224 -5.655 1.00 92.88 83 GLY A O 1
ATOM 589 N N . ALA A 1 84 ? 0.844 9.462 -7.758 1.00 88.75 84 ALA A N 1
ATOM 590 C CA . ALA A 1 84 ? 2.218 8.953 -7.562 1.00 88.75 84 ALA A CA 1
ATOM 591 C C . ALA A 1 84 ? 2.941 9.381 -6.262 1.00 88.75 84 ALA A C 1
ATOM 593 O O . ALA A 1 84 ? 3.705 8.596 -5.699 1.00 88.75 84 ALA A O 1
ATOM 594 N N . ARG A 1 85 ? 2.686 10.597 -5.757 1.00 91.06 85 ARG A N 1
ATOM 595 C CA . ARG A 1 85 ? 3.323 11.143 -4.543 1.00 91.06 85 ARG A CA 1
ATOM 596 C C . ARG A 1 85 ? 2.439 11.113 -3.290 1.00 91.06 85 ARG A C 1
ATOM 598 O O . ARG A 1 85 ? 2.873 11.583 -2.238 1.00 91.06 85 ARG A O 1
ATOM 605 N N . GLY A 1 86 ? 1.198 10.643 -3.399 1.00 93.19 86 GLY A N 1
ATOM 606 C CA . GLY A 1 86 ? 0.266 10.546 -2.276 1.00 93.19 86 GLY A CA 1
ATOM 607 C C . GLY A 1 86 ? 0.539 9.335 -1.393 1.00 93.19 86 GLY A C 1
ATOM 608 O O . GLY A 1 86 ? 1.333 8.459 -1.746 1.00 93.19 86 GLY A O 1
ATOM 609 N N . THR A 1 87 ? -0.153 9.263 -0.261 1.00 95.88 87 THR A N 1
ATOM 610 C CA . THR A 1 87 ? -0.051 8.142 0.682 1.00 95.88 87 THR A CA 1
ATOM 611 C C . THR A 1 87 ? -1.366 7.383 0.770 1.00 95.88 87 THR A C 1
ATOM 613 O O . THR A 1 87 ? -2.426 8.007 0.859 1.00 95.88 87 THR A O 1
ATOM 616 N N . VAL A 1 88 ? -1.273 6.055 0.807 1.00 97.31 88 VAL A N 1
ATOM 617 C CA . VAL A 1 88 ? -2.387 5.134 1.053 1.00 97.31 88 VAL A CA 1
ATOM 618 C C . VAL A 1 88 ? -2.279 4.643 2.496 1.00 97.31 88 VAL A C 1
ATOM 620 O O . VAL A 1 88 ? -1.209 4.193 2.905 1.00 97.31 88 VAL A O 1
ATOM 623 N N . GLY A 1 89 ? -3.343 4.793 3.280 1.00 94.62 89 GLY A N 1
ATOM 624 C CA . GLY A 1 89 ? -3.429 4.262 4.639 1.00 94.62 89 GLY A CA 1
ATOM 625 C C . GLY A 1 89 ? -3.691 2.756 4.656 1.00 94.62 89 GLY A C 1
ATOM 626 O O . GLY A 1 89 ? -3.964 2.146 3.622 1.00 94.62 89 GLY A O 1
ATOM 627 N N . CYS A 1 90 ? -3.633 2.151 5.842 1.00 95.31 90 CYS A N 1
ATOM 628 C CA . CYS A 1 90 ? -4.023 0.754 6.016 1.00 95.31 90 CYS A CA 1
ATOM 629 C C . CYS A 1 90 ? -5.466 0.521 5.551 1.00 95.31 90 CYS A C 1
ATOM 631 O O . CYS A 1 90 ? -6.303 1.419 5.629 1.00 95.31 90 CYS A O 1
ATOM 633 N N . VAL A 1 91 ? -5.742 -0.699 5.087 1.00 97.88 91 VAL A N 1
ATOM 634 C CA . VAL A 1 91 ? -7.119 -1.179 4.974 1.00 97.88 91 VAL A CA 1
ATOM 635 C C . VAL A 1 91 ? -7.548 -1.628 6.364 1.00 97.88 91 VAL A C 1
ATOM 637 O O . VAL A 1 91 ? -7.018 -2.599 6.912 1.00 97.88 91 VAL A O 1
ATOM 640 N N . ASP A 1 92 ? -8.480 -0.885 6.939 1.00 98.19 92 ASP A N 1
ATOM 641 C CA . ASP A 1 92 ? -9.007 -1.109 8.272 1.00 98.19 92 ASP A CA 1
ATOM 642 C C . ASP A 1 92 ? -10.423 -1.683 8.182 1.00 98.19 92 ASP A C 1
ATOM 644 O O . ASP A 1 92 ? -11.206 -1.311 7.310 1.00 98.19 92 ASP A O 1
ATOM 648 N N . ALA A 1 93 ? -10.771 -2.592 9.093 1.00 98.44 93 ALA A N 1
ATOM 649 C CA . ALA A 1 93 ? -12.159 -2.978 9.292 1.00 98.44 93 ALA A CA 1
ATOM 650 C C . ALA A 1 93 ? -12.898 -1.813 9.960 1.00 98.44 93 ALA A C 1
ATOM 652 O O . ALA A 1 93 ? -12.484 -1.342 11.025 1.00 98.44 93 ALA A O 1
ATOM 653 N N . THR A 1 94 ? -13.997 -1.373 9.353 1.00 98.44 94 THR A N 1
ATOM 654 C CA . THR A 1 94 ? -14.875 -0.351 9.924 1.00 98.44 94 THR A CA 1
ATOM 655 C C . THR A 1 94 ? -15.856 -1.039 10.859 1.00 98.44 94 THR A C 1
ATOM 657 O O . THR A 1 94 ? -16.705 -1.820 10.427 1.00 98.44 94 THR A O 1
ATOM 660 N N . LEU A 1 95 ? -15.730 -0.767 12.152 1.00 98.75 95 LEU A N 1
ATOM 661 C CA . LEU A 1 95 ? -16.559 -1.343 13.203 1.00 98.75 95 LEU A CA 1
ATOM 662 C C . LEU A 1 95 ? -17.470 -0.275 13.811 1.00 98.75 95 LEU A C 1
ATOM 664 O O . LEU A 1 95 ? -17.091 0.894 13.879 1.00 98.75 95 LEU A O 1
ATOM 668 N N . THR A 1 96 ? -18.633 -0.676 14.318 1.00 98.69 96 THR A N 1
ATOM 669 C CA . THR A 1 96 ? -19.550 0.217 15.038 1.00 98.69 96 THR A CA 1
ATOM 670 C C . THR A 1 96 ? -20.094 -0.412 16.315 1.00 98.69 96 THR A C 1
ATOM 672 O O . THR A 1 96 ? -20.299 -1.623 16.384 1.00 98.69 96 THR A O 1
ATOM 675 N N . ALA A 1 97 ? -20.346 0.416 17.321 1.00 98.56 97 ALA A N 1
ATOM 676 C CA . ALA A 1 97 ? -21.100 0.082 18.521 1.00 98.56 97 ALA A CA 1
ATOM 677 C C . ALA A 1 97 ? -22.026 1.249 18.886 1.00 98.56 97 ALA A C 1
ATOM 679 O O . ALA A 1 97 ? -21.991 2.314 18.268 1.00 98.56 97 ALA A O 1
ATOM 680 N N . ARG A 1 98 ? -22.853 1.051 19.913 1.00 98.19 98 ARG A N 1
ATOM 681 C CA . ARG A 1 98 ? -23.752 2.074 20.451 1.00 98.19 98 ARG A CA 1
ATOM 682 C C . ARG A 1 98 ? -23.242 2.544 21.804 1.00 98.19 98 ARG A C 1
ATOM 684 O O . ARG A 1 98 ? -22.774 1.729 22.602 1.00 98.19 98 ARG A O 1
ATOM 691 N N . GLY A 1 99 ? -23.328 3.846 22.051 1.00 98.06 99 GLY A N 1
ATOM 692 C CA . GLY A 1 99 ? -23.058 4.405 23.366 1.00 98.06 99 GLY A CA 1
ATOM 693 C C . GLY A 1 99 ? -23.994 3.812 24.411 1.00 98.06 99 GLY A C 1
ATOM 694 O O . GLY A 1 99 ? -25.158 3.522 24.125 1.00 98.06 99 GLY A O 1
ATOM 695 N N . THR A 1 100 ? -23.480 3.614 25.622 1.00 97.75 100 THR A N 1
ATOM 696 C CA . THR A 1 100 ? -24.295 3.154 26.756 1.00 97.75 100 THR A CA 1
ATOM 697 C C . THR A 1 100 ? -24.846 4.315 27.575 1.00 97.75 100 THR A C 1
ATOM 699 O O . THR A 1 100 ? -25.634 4.079 28.482 1.00 97.75 100 THR A O 1
ATOM 702 N N . GLY A 1 101 ? -24.389 5.546 27.313 1.00 94.38 101 GLY A N 1
ATOM 703 C CA . GLY A 1 101 ? -24.685 6.707 28.144 1.00 94.38 101 GLY A CA 1
ATOM 704 C C . GLY A 1 101 ? -24.297 6.509 29.614 1.00 94.38 101 GLY A C 1
ATOM 705 O O . GLY A 1 101 ? -23.445 5.678 29.958 1.00 94.38 101 GLY A O 1
ATOM 706 N N . GLY A 1 102 ? -24.961 7.274 30.480 1.00 93.25 102 GLY A N 1
ATOM 707 C CA . GLY A 1 102 ? -24.758 7.250 31.926 1.00 93.25 102 GLY A CA 1
ATOM 708 C C . GLY A 1 102 ? -23.559 8.077 32.391 1.00 93.25 102 GLY A C 1
ATOM 709 O O . GLY A 1 102 ? -23.072 8.959 31.688 1.00 93.25 102 GLY A O 1
ATOM 710 N N . LEU A 1 103 ? -23.107 7.812 33.620 1.00 93.12 103 LEU A N 1
ATOM 711 C CA . LEU A 1 103 ? -21.923 8.462 34.182 1.00 93.12 103 LEU A CA 1
ATOM 712 C C . LEU A 1 103 ? -20.658 7.972 33.450 1.00 93.12 103 LEU A C 1
ATOM 714 O O . LEU A 1 103 ? -20.423 6.758 33.428 1.00 93.12 103 LEU A O 1
ATOM 718 N N . PRO A 1 104 ? -19.828 8.884 32.902 1.00 94.38 104 PRO A N 1
ATOM 719 C CA . PRO A 1 104 ? -18.534 8.550 32.314 1.00 94.38 104 PRO A CA 1
ATOM 720 C C . PRO A 1 104 ? -17.675 7.684 33.241 1.00 94.38 104 PRO A C 1
ATOM 722 O O . PRO A 1 104 ? -17.349 8.088 34.356 1.00 94.38 104 PRO A O 1
ATOM 725 N N . ARG A 1 105 ? -17.288 6.493 32.772 1.00 96.31 105 ARG A N 1
ATOM 726 C CA . ARG A 1 105 ? -16.448 5.545 33.528 1.00 96.31 105 ARG A CA 1
ATOM 727 C C . ARG A 1 105 ? -14.946 5.736 33.321 1.00 96.31 105 ARG A C 1
ATOM 729 O O . ARG A 1 105 ? -14.165 5.118 34.035 1.00 96.31 105 ARG A O 1
ATOM 736 N N . LEU A 1 106 ? -14.541 6.569 32.362 1.00 97.12 106 LEU A N 1
ATOM 737 C CA . LEU A 1 106 ? -13.140 6.915 32.119 1.00 97.12 106 LEU A CA 1
ATOM 738 C C . LEU A 1 106 ? -12.937 8.418 32.338 1.00 97.12 106 LEU A C 1
ATOM 740 O O . LEU A 1 106 ? -13.642 9.209 31.705 1.00 97.12 106 LEU A O 1
ATOM 744 N N . PRO A 1 107 ? -11.991 8.831 33.196 1.00 97.19 107 PRO A N 1
ATOM 745 C CA . PRO A 1 107 ? -11.688 10.240 33.380 1.00 97.19 107 PRO A CA 1
ATOM 746 C C . PRO A 1 107 ? -10.976 10.807 32.148 1.00 97.19 107 PRO A C 1
ATOM 748 O O . PRO A 1 107 ? -10.254 10.101 31.438 1.00 97.19 107 PRO A O 1
ATOM 751 N N . GLU A 1 108 ? -11.183 12.098 31.898 1.00 97.12 108 GLU A N 1
ATOM 752 C CA . GLU A 1 108 ? -10.482 12.830 30.844 1.00 97.12 108 GLU A CA 1
ATOM 753 C C . GLU A 1 108 ? -8.995 12.974 31.197 1.00 97.12 108 GLU A C 1
ATOM 755 O O . GLU A 1 108 ? -8.628 13.231 32.342 1.00 97.12 108 GLU A O 1
ATOM 760 N N . GLN A 1 109 ? -8.135 12.780 30.201 1.00 95.19 109 GLN A N 1
ATOM 761 C CA . GLN A 1 109 ? -6.683 12.798 30.337 1.00 95.19 109 GLN A CA 1
ATOM 762 C C . GLN A 1 109 ? -6.121 13.995 29.576 1.00 95.19 109 GLN A C 1
ATOM 764 O O . GLN A 1 109 ? -6.219 14.052 28.352 1.00 95.19 109 GLN A O 1
ATOM 769 N N . THR A 1 110 ? -5.491 14.930 30.283 1.00 87.75 110 THR A N 1
ATOM 770 C CA . THR A 1 110 ? -4.807 16.093 29.702 1.00 87.75 110 THR A CA 1
ATOM 771 C C . THR A 1 110 ? -3.302 15.915 29.895 1.00 87.75 110 THR A C 1
ATOM 773 O O . THR A 1 110 ? -2.826 15.927 31.025 1.00 87.75 110 THR A O 1
ATOM 776 N N . GLY A 1 111 ? -2.542 15.696 28.821 1.00 89.50 111 GLY A N 1
ATOM 777 C CA . GLY A 1 111 ? -1.097 15.412 28.916 1.00 89.50 111 GLY A CA 1
ATOM 778 C C . GLY A 1 111 ? -0.579 14.350 27.944 1.00 89.50 111 GLY A C 1
ATOM 779 O O . GLY A 1 111 ? 0.616 14.076 27.910 1.00 89.50 111 GLY A O 1
ATOM 780 N N . LEU A 1 112 ? -1.455 13.774 27.119 1.00 92.69 112 LEU A N 1
ATOM 781 C CA . LEU A 1 112 ? -1.092 12.782 26.102 1.00 92.69 112 LEU A CA 1
ATOM 782 C C . LEU A 1 112 ? -0.808 13.400 24.723 1.00 92.69 112 LEU A C 1
ATOM 784 O O . LEU A 1 112 ? -0.662 12.678 23.741 1.00 92.69 112 LEU A O 1
ATOM 788 N N . ASP A 1 113 ? -0.688 14.724 24.637 1.00 89.25 113 ASP A N 1
ATOM 789 C CA . ASP A 1 113 ? -0.467 15.467 23.389 1.00 89.25 113 ASP A CA 1
ATOM 790 C C . ASP A 1 113 ? 0.797 15.029 22.631 1.00 89.25 113 ASP A C 1
ATOM 792 O O . ASP A 1 113 ? 0.828 15.036 21.399 1.00 89.25 113 ASP A O 1
ATOM 796 N N . GLY A 1 114 ? 1.836 14.616 23.362 1.00 92.25 114 GLY A N 1
ATOM 797 C CA . GLY A 1 114 ? 3.073 14.079 22.794 1.00 92.25 114 GLY A CA 1
ATOM 798 C C . GLY A 1 114 ? 2.997 12.604 22.385 1.00 92.25 114 GLY A C 1
ATOM 799 O O . GLY A 1 114 ? 3.935 12.104 21.769 1.00 92.25 114 GLY A O 1
ATOM 800 N N . HIS A 1 115 ? 1.921 11.886 22.723 1.00 94.62 115 HIS A N 1
ATOM 801 C CA . HIS A 1 115 ? 1.828 10.451 22.469 1.00 94.62 115 HIS A CA 1
ATOM 802 C C . HIS A 1 115 ? 1.593 10.179 20.970 1.00 94.62 115 HIS A C 1
ATOM 804 O O . HIS A 1 115 ? 0.627 10.711 20.410 1.00 94.62 115 HIS A O 1
ATOM 810 N N . PRO A 1 116 ? 2.375 9.294 20.313 1.00 93.19 116 PRO A N 1
ATOM 811 C CA . PRO A 1 116 ? 2.264 9.042 18.870 1.00 93.19 116 PRO A CA 1
ATOM 812 C C . PRO A 1 116 ? 0.843 8.685 18.407 1.00 93.19 116 PRO A C 1
ATOM 814 O O . PRO A 1 116 ? 0.364 9.160 17.381 1.00 93.19 116 PRO A O 1
ATOM 817 N N . ARG A 1 117 ? 0.120 7.894 19.210 1.00 91.44 117 ARG A N 1
ATOM 818 C CA . ARG A 1 117 ? -1.288 7.539 18.958 1.00 91.44 117 ARG A CA 1
ATOM 819 C C . ARG A 1 117 ? -2.234 8.747 18.916 1.00 91.44 117 ARG A C 1
ATOM 821 O O . ARG A 1 117 ? -3.146 8.778 18.093 1.00 91.44 117 ARG A O 1
ATOM 828 N N . VAL A 1 118 ? -2.035 9.725 19.800 1.00 95.31 118 VAL A N 1
ATOM 829 C CA . VAL A 1 118 ? -2.870 10.936 19.874 1.00 95.31 118 VAL A CA 1
ATOM 830 C C . VAL A 1 118 ? -2.519 11.888 18.734 1.00 95.31 118 VAL A C 1
ATOM 832 O O . VAL A 1 118 ? -3.419 12.452 18.114 1.00 95.31 118 VAL A O 1
ATOM 835 N N . GLN A 1 119 ? -1.233 11.999 18.389 1.00 95.06 119 GLN A N 1
ATOM 836 C CA . GLN A 1 119 ? -0.779 12.753 17.217 1.00 95.06 119 GLN A CA 1
ATOM 837 C C . GLN A 1 119 ? -1.408 12.206 15.930 1.00 95.06 119 GLN A C 1
ATOM 839 O O . GLN A 1 119 ? -2.041 12.963 15.196 1.00 95.06 119 GLN A O 1
ATOM 844 N N . LEU A 1 120 ? -1.362 10.884 15.723 1.00 91.12 120 LEU A N 1
ATOM 845 C CA . LEU A 1 120 ? -2.016 10.232 14.586 1.00 91.12 120 LEU A CA 1
ATOM 846 C C . LEU A 1 120 ? -3.531 10.499 14.554 1.00 91.12 120 LEU A C 1
ATOM 848 O O . LEU A 1 120 ? -4.088 10.780 13.493 1.00 91.12 120 LEU A O 1
ATOM 852 N N . ALA A 1 121 ? -4.209 10.453 15.707 1.00 93.56 121 ALA A N 1
ATOM 853 C CA . ALA A 1 121 ? -5.632 10.782 15.780 1.00 93.56 121 ALA A CA 1
ATOM 854 C C . ALA A 1 121 ? -5.907 12.230 15.330 1.00 93.56 121 ALA A C 1
ATOM 856 O O . ALA A 1 121 ? -6.835 12.451 14.560 1.00 93.56 121 ALA A O 1
ATOM 857 N N . ARG A 1 122 ? -5.086 13.208 15.736 1.00 93.69 122 ARG A N 1
ATOM 858 C CA . ARG A 1 122 ? -5.231 14.630 15.346 1.00 93.69 122 ARG A CA 1
ATOM 859 C C . ARG A 1 122 ? -4.920 14.896 13.868 1.00 93.69 122 ARG A C 1
ATOM 861 O O . ARG A 1 122 ? -5.456 15.834 13.266 1.00 93.69 122 ARG A O 1
ATOM 868 N N . GLU A 1 123 ? -4.074 14.074 13.258 1.00 90.88 123 GLU A N 1
ATOM 869 C CA . GLU A 1 123 ? -3.813 14.146 11.819 1.00 90.88 123 GLU A CA 1
ATOM 870 C C . GLU A 1 123 ? -5.008 13.703 10.969 1.00 90.88 123 GLU A C 1
ATOM 872 O O . GLU A 1 123 ? -5.162 14.187 9.847 1.00 90.88 123 GLU A O 1
ATOM 877 N N . LEU A 1 124 ? -5.818 12.772 11.478 1.00 90.88 124 LEU A N 1
ATOM 878 C CA . LEU A 1 124 ? -6.918 12.143 10.741 1.00 90.88 124 LEU A CA 1
ATOM 879 C C . LEU A 1 124 ? -8.302 12.677 11.134 1.00 90.88 124 LEU A C 1
ATOM 881 O O . LEU A 1 124 ? -9.243 12.544 10.358 1.00 90.88 124 LEU A O 1
ATOM 885 N N . ARG A 1 125 ? -8.432 13.259 12.329 1.00 94.25 125 ARG A N 1
ATOM 886 C CA . ARG A 1 125 ? -9.713 13.581 12.975 1.00 94.25 125 ARG A CA 1
ATOM 887 C C . ARG A 1 125 ? -9.713 15.000 13.544 1.00 94.25 125 ARG A C 1
ATOM 889 O O . ARG A 1 125 ? -8.651 15.606 13.722 1.00 94.25 125 ARG A O 1
ATOM 896 N N . THR A 1 126 ? -10.894 15.535 13.816 1.00 93.88 126 THR A N 1
ATOM 897 C CA . THR A 1 126 ? -11.115 16.798 14.539 1.00 93.88 126 THR A CA 1
ATOM 898 C C . THR A 1 126 ? -11.641 16.523 15.947 1.00 93.88 126 THR A C 1
ATOM 900 O O . THR A 1 126 ? -12.028 15.399 16.260 1.00 93.88 126 THR A O 1
ATOM 903 N N . ASP A 1 127 ? -11.559 17.520 16.828 1.00 95.12 127 ASP A N 1
ATOM 904 C CA . ASP A 1 127 ? -12.091 17.463 18.199 1.00 95.12 127 ASP A CA 1
ATOM 905 C C . ASP A 1 127 ? -11.639 16.242 19.015 1.00 95.12 127 ASP A C 1
ATOM 907 O O . ASP A 1 127 ? -12.404 15.605 19.737 1.00 95.12 127 ASP A O 1
ATOM 911 N N . VAL A 1 128 ? -10.350 15.910 18.892 1.00 97.00 128 VAL A N 1
ATOM 912 C CA . VAL A 1 128 ? -9.739 14.764 19.571 1.00 97.00 128 VAL A CA 1
ATOM 913 C C . VAL A 1 128 ? -9.615 15.028 21.069 1.00 97.00 128 VAL A C 1
ATOM 915 O O . VAL A 1 128 ? -8.799 15.847 21.497 1.00 97.00 128 VAL A O 1
ATOM 918 N N . ARG A 1 129 ? -10.356 14.252 21.857 1.00 97.69 129 ARG A N 1
ATOM 919 C CA . ARG A 1 129 ? -10.280 14.193 23.322 1.00 97.69 129 ARG A CA 1
ATOM 920 C C . ARG A 1 129 ? -9.756 12.837 23.774 1.00 97.69 129 ARG A C 1
ATOM 922 O O . ARG A 1 129 ? -9.929 11.838 23.075 1.00 97.69 129 ARG A O 1
ATOM 929 N N . THR A 1 130 ? -9.118 12.795 24.935 1.00 98.12 130 THR A N 1
ATOM 930 C CA . THR A 1 130 ? -8.483 11.591 25.490 1.00 98.12 130 THR A CA 1
ATOM 931 C C . THR A 1 130 ? -9.073 11.234 26.841 1.00 98.12 130 THR A C 1
ATOM 933 O O . THR A 1 130 ? -9.227 12.101 27.692 1.00 98.12 130 THR A O 1
ATOM 936 N N . PHE A 1 131 ? -9.361 9.953 27.057 1.00 98.00 131 PHE A N 1
ATOM 937 C CA . PHE A 1 131 ? -9.903 9.430 28.312 1.00 98.00 131 PHE A CA 1
ATOM 938 C C . PHE A 1 131 ? -9.197 8.132 28.664 1.00 98.00 131 PHE A C 1
ATOM 940 O O . PHE A 1 131 ? -8.892 7.351 27.768 1.00 98.00 131 PHE A O 1
ATOM 947 N N . GLY A 1 132 ? -8.933 7.864 29.934 1.00 96.12 132 GLY A N 1
ATOM 948 C CA . GLY A 1 132 ? -8.171 6.671 30.289 1.00 96.12 132 GLY A CA 1
ATOM 949 C C . GLY A 1 132 ? -7.868 6.548 31.766 1.00 96.12 132 GLY A C 1
ATOM 950 O O . GLY A 1 132 ? -8.180 7.439 32.549 1.00 96.12 132 GLY A O 1
ATOM 951 N N . ASP A 1 133 ? -7.246 5.436 32.120 1.00 94.38 133 ASP A N 1
ATOM 952 C CA . ASP A 1 133 ? -6.859 5.066 33.477 1.00 94.38 133 ASP A CA 1
ATOM 953 C C . ASP A 1 133 ? -5.613 4.161 33.445 1.00 94.38 133 ASP A C 1
ATOM 955 O O . ASP A 1 133 ? -4.875 4.134 32.459 1.00 94.38 133 ASP A O 1
ATOM 959 N N . GLU A 1 134 ? -5.348 3.401 34.508 1.00 91.25 134 GLU A N 1
ATOM 960 C CA . GLU A 1 134 ? -4.173 2.532 34.607 1.00 91.25 134 GLU A CA 1
ATOM 961 C C . GLU A 1 134 ? -4.086 1.445 33.522 1.00 91.25 134 GLU A C 1
ATOM 963 O O . GLU A 1 134 ? -3.015 0.872 33.299 1.00 91.25 134 GLU A O 1
ATOM 968 N N . ARG A 1 135 ? -5.194 1.136 32.839 1.00 92.50 135 ARG A N 1
ATOM 969 C CA . ARG A 1 135 ? -5.250 0.128 31.772 1.00 92.50 135 ARG A CA 1
ATOM 970 C C . ARG A 1 135 ? -4.691 0.652 30.454 1.00 92.50 135 ARG A C 1
ATOM 972 O O . ARG A 1 135 ? -4.177 -0.130 29.649 1.00 92.50 135 ARG A O 1
ATOM 979 N N . GLY A 1 136 ? -4.834 1.948 30.209 1.00 94.19 136 GLY A N 1
ATOM 980 C CA . GLY A 1 136 ? -4.615 2.568 28.913 1.00 94.19 136 GLY A CA 1
ATOM 981 C C . GLY A 1 136 ? -5.517 3.774 28.709 1.00 94.19 136 GLY A C 1
ATOM 982 O O . GLY A 1 136 ? -6.181 4.255 29.626 1.00 94.19 136 GLY A O 1
ATOM 983 N N . PHE A 1 137 ? -5.592 4.229 27.466 1.00 96.56 137 PHE A N 1
ATOM 984 C CA . PHE A 1 137 ? -6.457 5.335 27.091 1.00 96.56 137 PHE A CA 1
ATOM 985 C C . PHE A 1 137 ? -7.189 5.073 25.777 1.00 96.56 137 PHE A C 1
ATOM 987 O O . PHE A 1 137 ? -6.853 4.197 24.973 1.00 96.56 137 PHE A O 1
ATOM 994 N N . VAL A 1 138 ? -8.224 5.868 25.561 1.00 97.81 138 VAL A N 1
ATOM 995 C CA . VAL A 1 138 ? -8.956 5.991 24.314 1.00 97.81 138 VAL A CA 1
ATOM 996 C C . VAL A 1 138 ? -8.911 7.431 23.832 1.00 97.81 138 VAL A C 1
ATOM 998 O O . VAL A 1 138 ? -8.834 8.368 24.627 1.00 97.81 138 VAL A O 1
ATOM 1001 N N . THR A 1 139 ? -8.972 7.609 22.520 1.00 98.19 139 THR A N 1
ATOM 1002 C CA . THR A 1 139 ? -9.343 8.888 21.921 1.00 98.19 139 THR A CA 1
ATOM 1003 C C . THR A 1 139 ? -10.796 8.824 21.482 1.00 98.19 139 THR A C 1
ATOM 1005 O O . THR A 1 139 ? -11.231 7.787 20.986 1.00 98.19 139 THR A O 1
ATOM 1008 N N . LEU A 1 140 ? -11.524 9.924 21.650 1.00 98.12 140 LEU A N 1
ATOM 1009 C CA . LEU A 1 140 ? -12.849 10.150 21.082 1.00 98.12 140 LEU A CA 1
ATOM 1010 C C . LEU A 1 140 ? -12.779 11.417 20.231 1.00 98.12 140 LEU A C 1
ATOM 1012 O O . LEU A 1 140 ? -12.216 12.416 20.678 1.00 98.12 140 LEU A O 1
ATOM 1016 N N . ALA A 1 141 ? -13.279 11.357 19.002 1.00 97.12 141 ALA A N 1
ATOM 1017 C CA . ALA A 1 141 ? -13.084 12.417 18.019 1.00 97.12 141 ALA A CA 1
ATOM 1018 C C . ALA A 1 141 ? -14.185 12.424 16.952 1.00 97.12 141 ALA A C 1
ATOM 1020 O O . ALA A 1 141 ? -14.952 11.467 16.823 1.00 97.12 141 ALA A O 1
ATOM 1021 N N . GLU A 1 142 ? -14.197 13.468 16.130 1.00 95.94 142 GLU A N 1
ATOM 1022 C CA . GLU A 1 142 ? -14.911 13.494 14.856 1.00 95.94 142 GLU A CA 1
ATOM 1023 C C . GLU A 1 142 ? -13.987 12.976 13.748 1.00 95.94 142 GLU A C 1
ATOM 1025 O O . GLU A 1 142 ? -13.004 13.612 13.361 1.00 95.94 142 GLU A O 1
ATOM 1030 N N . GLY A 1 143 ? -14.259 11.758 13.289 1.00 93.56 143 GLY A N 1
ATOM 1031 C CA . GLY A 1 143 ? -13.457 11.034 12.315 1.00 93.56 143 GLY A CA 1
ATOM 1032 C C . GLY A 1 143 ? -13.909 11.233 10.873 1.00 93.56 143 GLY A C 1
ATOM 1033 O O . GLY A 1 143 ? -14.326 12.313 10.450 1.00 93.56 143 GLY A O 1
ATOM 1034 N N . LEU A 1 144 ? -13.803 10.158 10.091 1.00 92.69 144 LEU A N 1
ATOM 1035 C CA . LEU A 1 144 ? -14.086 10.180 8.659 1.00 92.69 144 LEU A CA 1
ATOM 1036 C C . LEU A 1 144 ? -15.512 10.683 8.382 1.00 92.69 144 LEU A C 1
ATOM 1038 O O . LEU A 1 144 ? -16.480 10.169 8.940 1.00 92.69 144 LEU A O 1
ATOM 1042 N N . ALA A 1 145 ? -15.634 11.698 7.521 1.00 94.06 145 ALA A N 1
ATOM 1043 C CA . ALA A 1 145 ? -16.904 12.354 7.190 1.00 94.06 145 ALA A CA 1
ATOM 1044 C C . ALA A 1 145 ? -17.671 12.959 8.391 1.00 94.06 145 ALA A C 1
ATOM 1046 O O . ALA A 1 145 ? -18.853 13.259 8.255 1.00 94.06 145 ALA A O 1
ATOM 1047 N N . GLY A 1 146 ? -17.018 13.165 9.541 1.00 93.88 146 GLY A N 1
ATOM 1048 C CA . GLY A 1 146 ? -17.641 13.704 10.755 1.00 93.88 146 GLY A CA 1
ATOM 1049 C C . GLY A 1 146 ? -18.305 12.652 11.648 1.00 93.88 146 GLY A C 1
ATOM 1050 O O . GLY A 1 146 ? -19.030 13.003 12.575 1.00 93.88 146 GLY A O 1
ATOM 1051 N N . ARG A 1 147 ? -18.091 11.352 11.401 1.00 95.94 147 ARG A N 1
ATOM 1052 C CA . ARG A 1 147 ? -18.627 10.303 12.285 1.00 95.94 147 ARG A CA 1
ATOM 1053 C C . ARG A 1 147 ? -17.916 10.336 13.640 1.00 95.94 147 ARG A C 1
ATOM 1055 O O . ARG A 1 147 ? -16.702 10.524 13.689 1.00 95.94 147 ARG A O 1
ATOM 1062 N N . ARG A 1 148 ? -18.627 10.068 14.738 1.00 98.12 148 ARG A N 1
ATOM 1063 C CA . ARG A 1 148 ? -17.978 9.914 16.047 1.00 98.12 148 ARG A CA 1
ATOM 1064 C C . ARG A 1 148 ? -17.112 8.660 16.049 1.00 98.12 148 ARG A C 1
ATOM 1066 O O . ARG A 1 148 ? -17.613 7.558 15.852 1.00 98.12 148 ARG A O 1
ATOM 1073 N N . GLU A 1 149 ? -15.823 8.815 16.291 1.00 97.00 149 GLU A N 1
ATOM 1074 C CA . GLU A 1 149 ? -14.856 7.734 16.154 1.00 97.00 149 GLU A CA 1
ATOM 1075 C C . GLU A 1 149 ? -14.000 7.603 17.407 1.00 97.00 149 GLU A C 1
ATOM 1077 O O . GLU A 1 149 ? -13.559 8.607 17.975 1.00 97.00 149 GLU A O 1
ATOM 1082 N N . LEU A 1 150 ? -13.748 6.360 17.821 1.00 96.44 150 LEU A N 1
ATOM 1083 C CA . LEU A 1 150 ? -12.839 6.051 18.911 1.00 96.44 150 LEU A CA 1
ATOM 1084 C C . LEU A 1 150 ? -11.668 5.176 18.469 1.00 96.44 150 LEU A C 1
ATOM 1086 O O . LEU A 1 150 ? -11.775 4.315 17.598 1.00 96.44 150 LEU A O 1
ATOM 1090 N N . SER A 1 151 ? -10.531 5.375 19.131 1.00 95.06 151 SER A N 1
ATOM 1091 C CA . SER A 1 151 ? -9.398 4.451 19.067 1.00 95.06 151 SER A CA 1
ATOM 1092 C C . SER A 1 151 ? -8.828 4.213 20.458 1.00 95.06 151 SER A C 1
ATOM 1094 O O . SER A 1 151 ? -9.051 5.015 21.356 1.00 95.06 151 SER A O 1
ATOM 1096 N N . THR A 1 152 ? -8.113 3.108 20.650 1.00 95.12 152 THR A N 1
ATOM 1097 C CA . THR A 1 152 ? -7.554 2.714 21.952 1.00 95.12 152 THR A CA 1
ATOM 1098 C C . THR A 1 152 ? -6.048 2.497 21.872 1.00 95.12 152 THR A C 1
ATOM 1100 O O . THR A 1 152 ? -5.524 2.169 20.798 1.00 95.12 152 THR A O 1
ATOM 1103 N N . GLU A 1 153 ? -5.394 2.680 23.014 1.00 94.44 153 GLU A N 1
ATOM 1104 C CA . GLU A 1 153 ? -4.017 2.321 23.323 1.00 94.44 153 GLU A CA 1
ATOM 1105 C C . GLU A 1 153 ? -3.985 1.699 24.724 1.00 94.44 153 GLU A C 1
ATOM 1107 O O . GLU A 1 153 ? -4.606 2.220 25.651 1.00 94.44 153 GLU A O 1
ATOM 1112 N N . LEU A 1 154 ? -3.267 0.591 24.893 1.00 91.75 154 LEU A N 1
ATOM 1113 C CA . LEU A 1 154 ? -3.058 -0.018 26.207 1.00 91.75 154 LEU A CA 1
ATOM 1114 C C . LEU A 1 154 ? -1.676 0.351 26.728 1.00 91.75 154 LEU A C 1
ATOM 1116 O O . LEU A 1 154 ? -0.725 0.416 25.956 1.00 91.75 154 LEU A O 1
ATOM 1120 N N . HIS A 1 155 ? -1.553 0.539 28.038 1.00 88.12 155 HIS A N 1
ATOM 1121 C CA . HIS A 1 155 ? -0.237 0.672 28.649 1.00 88.12 155 HIS A CA 1
ATOM 1122 C C . HIS A 1 155 ? 0.472 -0.689 28.638 1.00 88.12 155 HIS A C 1
ATOM 1124 O O . HIS A 1 155 ? -0.081 -1.689 29.109 1.00 88.12 155 HIS A O 1
ATOM 1130 N N . ASP A 1 156 ? 1.696 -0.728 28.104 1.00 66.25 156 ASP A N 1
ATOM 1131 C CA . ASP A 1 156 ? 2.545 -1.919 28.127 1.00 66.25 156 ASP A CA 1
ATOM 1132 C C . ASP A 1 156 ? 2.942 -2.232 29.574 1.00 66.25 156 ASP A C 1
ATOM 1134 O O . ASP A 1 156 ? 3.871 -1.658 30.139 1.00 66.25 156 ASP A O 1
ATOM 1138 N N . SER A 1 157 ? 2.210 -3.153 30.200 1.00 59.53 157 SER A N 1
ATOM 1139 C CA . SER A 1 157 ? 2.561 -3.698 31.505 1.00 59.53 157 SER A CA 1
ATOM 1140 C C . SER A 1 157 ? 2.519 -5.226 31.464 1.00 59.53 157 SER A C 1
ATOM 1142 O O . SER A 1 157 ? 1.495 -5.810 31.090 1.00 59.53 157 SER A O 1
ATOM 1144 N N . PRO A 1 158 ? 3.581 -5.915 31.929 1.00 56.00 158 PRO A N 1
ATOM 1145 C CA . PRO A 1 158 ? 3.582 -7.370 32.100 1.00 56.00 158 PRO A CA 1
ATOM 1146 C C . PRO A 1 158 ? 2.413 -7.880 32.959 1.00 56.00 158 PRO A C 1
ATOM 1148 O O . PRO A 1 158 ? 2.026 -9.040 32.858 1.00 56.00 158 PRO A O 1
ATOM 1151 N N . ARG A 1 159 ? 1.821 -7.014 33.798 1.00 52.91 159 ARG A N 1
ATOM 1152 C CA . ARG A 1 159 ? 0.684 -7.343 34.671 1.00 52.91 159 ARG A CA 1
ATOM 1153 C C . ARG A 1 159 ? -0.680 -7.280 33.970 1.00 52.91 159 ARG A C 1
ATOM 1155 O O . ARG A 1 159 ? -1.631 -7.868 34.485 1.00 52.91 159 ARG A O 1
ATOM 1162 N N . THR A 1 160 ? -0.795 -6.588 32.833 1.00 55.00 160 THR A N 1
ATOM 1163 C CA . THR A 1 160 ? -2.066 -6.349 32.115 1.00 55.00 160 THR A CA 1
ATOM 1164 C C . THR A 1 160 ? -2.158 -7.083 30.774 1.00 55.00 160 THR A C 1
ATOM 1166 O O . THR A 1 160 ? -3.236 -7.118 30.168 1.00 55.00 160 THR A O 1
ATOM 1169 N N . ALA A 1 161 ? -1.074 -7.727 30.328 1.00 54.59 161 ALA A N 1
ATOM 1170 C CA . ALA A 1 161 ? -1.051 -8.547 29.124 1.00 54.59 161 ALA A CA 1
ATOM 1171 C C . ALA A 1 161 ? -1.956 -9.791 29.275 1.00 54.59 161 ALA A C 1
ATOM 1173 O O . ALA A 1 161 ? -1.705 -10.677 30.087 1.00 54.59 161 ALA A O 1
ATOM 1174 N N . GLY A 1 162 ? -3.028 -9.861 28.475 1.00 59.12 162 GLY A N 1
ATOM 1175 C CA . GLY A 1 162 ? -3.818 -11.087 28.280 1.00 59.12 162 GLY A CA 1
ATOM 1176 C C . GLY A 1 162 ? -5.080 -11.280 29.136 1.00 59.12 162 GLY A C 1
ATOM 1177 O O . GLY A 1 162 ? -5.687 -12.341 29.046 1.00 59.12 162 GLY A O 1
ATOM 1178 N N . ARG A 1 163 ? -5.541 -10.289 29.916 1.00 67.50 163 ARG A N 1
ATOM 1179 C CA . ARG A 1 163 ? -6.692 -10.445 30.848 1.00 67.50 163 ARG A CA 1
ATOM 1180 C C . ARG A 1 163 ? -8.001 -9.760 30.425 1.00 67.50 163 ARG A C 1
ATOM 1182 O O . ARG A 1 163 ? -8.813 -9.393 31.264 1.00 67.50 163 ARG A O 1
ATOM 1189 N N . GLY A 1 164 ? -8.217 -9.541 29.128 1.00 81.50 164 GLY A N 1
ATOM 1190 C CA . GLY A 1 164 ? -9.417 -8.831 28.653 1.00 81.50 164 GLY A CA 1
ATOM 1191 C C . GLY A 1 164 ? -9.417 -7.324 28.950 1.00 81.50 164 GLY A C 1
ATOM 1192 O O . GLY A 1 164 ? -10.446 -6.675 28.788 1.00 81.50 164 GLY A O 1
ATOM 1193 N N . THR A 1 165 ? -8.267 -6.756 29.318 1.00 89.06 165 THR A N 1
ATOM 1194 C CA . THR A 1 165 ? -8.062 -5.330 29.622 1.00 89.06 165 THR A CA 1
ATOM 1195 C C . THR A 1 165 ? -8.560 -4.407 28.507 1.00 89.06 165 THR A C 1
ATOM 1197 O O . THR A 1 165 ? -9.288 -3.459 28.769 1.00 89.06 165 THR A O 1
ATOM 1200 N N . GLY A 1 166 ? -8.250 -4.719 27.242 1.00 91.81 166 GLY A N 1
ATOM 1201 C CA . GLY A 1 166 ? -8.752 -3.935 26.107 1.00 91.81 166 GLY A CA 1
ATOM 1202 C C . GLY A 1 166 ? -10.274 -3.981 25.975 1.00 91.81 166 GLY A C 1
ATOM 1203 O O . GLY A 1 166 ? -10.901 -2.963 25.715 1.00 91.81 166 GLY A O 1
ATOM 1204 N N . ARG A 1 167 ? -10.888 -5.142 26.229 1.00 95.00 167 ARG A N 1
ATOM 1205 C CA . ARG A 1 167 ? -12.349 -5.290 26.210 1.00 95.00 167 ARG A CA 1
ATOM 1206 C C . ARG A 1 167 ? -13.005 -4.465 27.318 1.00 95.00 167 ARG A C 1
ATOM 1208 O O . ARG A 1 167 ? -14.030 -3.841 27.063 1.00 95.00 167 ARG A O 1
ATOM 1215 N N . SER A 1 168 ? -12.461 -4.487 28.537 1.00 95.06 168 SER A N 1
ATOM 1216 C CA . SER A 1 168 ? -13.024 -3.709 29.648 1.00 95.06 168 SER A CA 1
ATOM 1217 C C . SER A 1 168 ? -12.856 -2.207 29.422 1.00 95.06 168 SER A C 1
ATOM 1219 O O . SER A 1 168 ? -13.831 -1.480 29.567 1.00 95.06 168 SER A O 1
ATOM 1221 N N . LEU A 1 169 ? -11.680 -1.761 28.963 1.00 96.31 169 LEU A N 1
ATOM 1222 C CA . LEU A 1 169 ? -11.432 -0.360 28.612 1.00 96.31 169 LEU A CA 1
ATOM 1223 C C . LEU A 1 169 ? -12.413 0.136 27.538 1.00 96.31 169 LEU A C 1
ATOM 1225 O O . LEU A 1 169 ? -13.021 1.189 27.697 1.00 96.31 169 LEU A O 1
ATOM 1229 N N . LEU A 1 170 ? -12.633 -0.645 26.474 1.00 97.56 170 LEU A N 1
ATOM 1230 C CA . LEU A 1 170 ? -13.579 -0.288 25.412 1.00 97.56 170 LEU A CA 1
ATOM 1231 C C . LEU A 1 170 ? -15.032 -0.223 25.908 1.00 97.56 170 LEU A C 1
ATOM 1233 O O . LEU A 1 170 ? -15.764 0.680 25.520 1.00 97.56 170 LEU A O 1
ATOM 1237 N N . ARG A 1 171 ? -15.455 -1.134 26.793 1.00 96.88 171 ARG A N 1
ATOM 1238 C CA . ARG A 1 171 ? -16.800 -1.095 27.401 1.00 96.88 171 ARG A CA 1
ATOM 1239 C C . ARG A 1 171 ? -17.018 0.126 28.283 1.00 96.88 171 ARG A C 1
ATOM 1241 O O . ARG A 1 171 ? -18.131 0.646 28.345 1.00 96.88 171 ARG A O 1
ATOM 1248 N N . ASP A 1 172 ? -15.981 0.579 28.971 1.00 98.00 172 ASP A N 1
ATOM 1249 C CA . ASP A 1 172 ? -16.053 1.807 29.757 1.00 98.00 172 ASP A CA 1
ATOM 1250 C C . ASP A 1 172 ? -16.037 3.036 28.850 1.00 98.00 172 ASP A C 1
ATOM 1252 O O . ASP A 1 172 ? -16.815 3.960 29.077 1.00 98.00 172 ASP A O 1
ATOM 1256 N N . ALA A 1 173 ? -15.280 3.006 27.751 1.00 98.00 173 ALA A N 1
ATOM 1257 C CA . ALA A 1 173 ? -15.298 4.061 26.744 1.00 98.00 173 ALA A CA 1
ATOM 1258 C C . ALA A 1 173 ? -16.683 4.275 26.106 1.00 98.00 173 ALA A C 1
ATOM 1260 O O . ALA A 1 173 ? -17.029 5.409 25.790 1.00 98.00 173 ALA A O 1
ATOM 1261 N N . LEU A 1 174 ? -17.518 3.235 25.976 1.00 98.38 174 LEU A N 1
ATOM 1262 C CA . LEU A 1 174 ? -18.894 3.389 25.475 1.00 98.38 174 LEU A CA 1
ATOM 1263 C C . LEU A 1 174 ? -19.798 4.234 26.393 1.00 98.38 174 LEU A C 1
ATOM 1265 O O . LEU A 1 174 ? -20.785 4.782 25.908 1.00 98.38 174 LEU A O 1
ATOM 1269 N N . SER A 1 175 ? -19.463 4.397 27.680 1.00 97.88 175 SER A N 1
ATOM 1270 C CA . SER A 1 175 ? -20.190 5.313 28.583 1.00 97.88 175 SER A CA 1
ATOM 1271 C C . SER A 1 175 ? -19.919 6.793 28.296 1.00 97.88 175 SER A C 1
ATOM 1273 O O . SER A 1 175 ? -20.675 7.654 28.731 1.00 97.88 175 SER A O 1
ATOM 1275 N N . LEU A 1 176 ? -18.862 7.098 27.532 1.00 97.81 176 LEU A N 1
ATOM 1276 C CA . LEU A 1 176 ? -18.537 8.459 27.088 1.00 97.81 176 LEU A CA 1
ATOM 1277 C C . LEU A 1 176 ? -19.436 8.931 25.940 1.00 97.81 176 LEU A C 1
ATOM 1279 O O . LEU A 1 176 ? -19.418 10.106 25.579 1.00 97.81 176 LEU A O 1
ATOM 1283 N N . VAL A 1 177 ? -20.176 8.007 25.329 1.00 98.06 177 VAL A N 1
ATOM 1284 C CA . VAL A 1 177 ? -21.030 8.251 24.171 1.00 98.06 177 VAL A CA 1
ATOM 1285 C C . VAL A 1 177 ? -22.488 8.218 24.637 1.00 98.06 177 VAL A C 1
ATOM 1287 O O . VAL A 1 177 ? -22.846 7.289 25.371 1.00 98.06 177 VAL A O 1
ATOM 1290 N N . PRO A 1 178 ? -23.334 9.188 24.230 1.00 97.88 178 PRO A N 1
ATOM 1291 C CA . PRO A 1 178 ? -24.753 9.178 24.571 1.00 97.88 178 PRO A CA 1
ATOM 1292 C C . PRO A 1 178 ? -25.426 7.850 24.221 1.00 97.88 178 PRO A C 1
ATOM 1294 O O . PRO A 1 178 ? -25.043 7.171 23.265 1.00 97.88 178 PRO A O 1
ATOM 1297 N N . GLU A 1 179 ? -26.422 7.472 25.018 1.00 97.81 179 GLU A N 1
ATOM 1298 C CA . GLU A 1 179 ? -27.106 6.191 24.867 1.00 97.81 179 GLU A CA 1
ATOM 1299 C C . GLU A 1 179 ? -27.711 6.044 23.464 1.00 97.81 179 GLU A C 1
ATOM 1301 O O . GLU A 1 179 ? -28.394 6.937 22.968 1.00 97.81 179 GLU A O 1
ATOM 1306 N N . GLY A 1 180 ? -27.425 4.920 22.803 1.00 97.38 180 GLY A N 1
ATOM 1307 C CA . GLY A 1 180 ? -27.947 4.617 21.468 1.00 97.38 180 GLY A CA 1
ATOM 1308 C C . GLY A 1 180 ? -27.281 5.381 20.315 1.00 97.38 180 GLY A C 1
ATOM 1309 O O . GLY A 1 180 ? -27.483 5.022 19.150 1.00 97.38 180 GLY A O 1
ATOM 1310 N N . GLU A 1 181 ? -26.435 6.376 20.585 1.00 98.06 181 GLU A N 1
ATOM 1311 C CA . GLU A 1 181 ? -25.694 7.049 19.520 1.00 98.06 181 GLU A CA 1
ATOM 1312 C C . GLU A 1 181 ? -24.576 6.143 18.978 1.00 98.06 181 GLU A C 1
ATOM 1314 O O . GLU A 1 181 ? -23.892 5.464 19.754 1.00 98.06 181 GLU A O 1
ATOM 1319 N N . PRO A 1 182 ? -24.374 6.096 17.650 1.00 98.25 182 PRO A N 1
ATOM 1320 C CA . PRO A 1 182 ? -23.343 5.259 17.064 1.00 98.25 182 PRO A CA 1
ATOM 1321 C C . PRO A 1 182 ? -21.947 5.827 17.344 1.00 98.25 182 PRO A C 1
ATOM 1323 O O . PRO A 1 182 ? -21.718 7.040 17.333 1.00 98.25 182 PRO A O 1
ATOM 1326 N N . VAL A 1 183 ? -20.993 4.926 17.554 1.00 98.56 183 VAL A N 1
ATOM 1327 C CA . VAL A 1 183 ? -19.562 5.223 17.629 1.00 98.56 183 VAL A CA 1
ATOM 1328 C C . VAL A 1 183 ? -18.793 4.209 16.798 1.00 98.56 183 VAL A C 1
ATOM 1330 O O . VAL A 1 183 ? -19.072 3.011 16.833 1.00 98.56 183 VAL A O 1
ATOM 1333 N N . PHE A 1 184 ? -17.826 4.700 16.033 1.00 98.69 184 PHE A N 1
ATOM 1334 C CA . PHE A 1 184 ? -17.095 3.914 15.050 1.00 98.69 184 PHE A CA 1
ATOM 1335 C C . PHE A 1 184 ? -15.651 3.668 15.481 1.00 98.69 184 PHE A C 1
ATOM 1337 O O . PHE A 1 184 ? -15.092 4.410 16.289 1.00 98.69 184 PHE A O 1
ATOM 1344 N N . ALA A 1 185 ? -15.036 2.638 14.914 1.00 98.31 185 ALA A N 1
ATOM 1345 C CA . ALA A 1 185 ? -13.608 2.383 15.024 1.00 98.31 185 ALA A CA 1
ATOM 1346 C C . ALA A 1 185 ? -13.077 1.799 13.715 1.00 98.31 185 ALA A C 1
ATOM 1348 O O . ALA A 1 185 ? -13.666 0.866 13.173 1.00 98.31 185 ALA A O 1
ATOM 1349 N N . ALA A 1 186 ? -11.948 2.318 13.242 1.00 97.62 186 ALA A N 1
ATOM 1350 C CA . ALA A 1 186 ? -11.172 1.723 12.162 1.00 97.62 186 ALA A CA 1
ATOM 1351 C C . ALA A 1 186 ? -10.065 0.853 12.776 1.00 97.62 186 ALA A C 1
ATOM 1353 O O . ALA A 1 186 ? -9.219 1.350 13.530 1.00 97.62 186 ALA A O 1
ATOM 1354 N N . VAL A 1 187 ? -10.106 -0.457 12.522 1.00 97.56 187 VAL A N 1
ATOM 1355 C CA . VAL A 1 187 ? -9.167 -1.422 13.109 1.00 97.56 187 VAL A CA 1
ATOM 1356 C C . VAL A 1 187 ? -8.555 -2.302 12.029 1.00 97.56 187 VAL A C 1
ATOM 1358 O O . VAL A 1 187 ? -9.241 -3.128 11.432 1.00 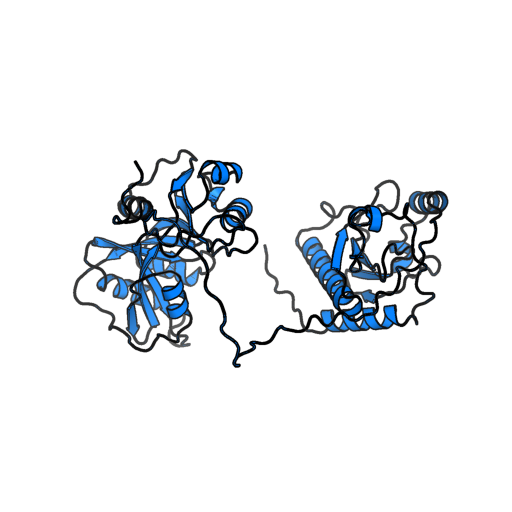97.56 187 VAL A O 1
ATOM 1361 N N . SER A 1 188 ? -7.242 -2.185 11.827 1.00 96.25 188 SER A N 1
ATOM 1362 C CA . SER A 1 188 ? -6.515 -3.052 10.898 1.00 96.25 188 SER A CA 1
ATOM 1363 C C . SER A 1 188 ? -6.706 -4.531 11.260 1.00 96.25 188 SER A C 1
ATOM 1365 O O . SER A 1 188 ? -6.422 -4.905 12.407 1.00 96.25 188 SER A O 1
ATOM 1367 N N . PRO A 1 189 ? -7.109 -5.398 10.309 1.00 92.12 189 PRO A N 1
ATOM 1368 C CA . PRO A 1 189 ? -7.252 -6.833 10.555 1.00 92.12 189 PRO A CA 1
ATOM 1369 C C . PRO A 1 189 ? -5.966 -7.499 11.065 1.00 92.12 189 PRO A C 1
ATOM 1371 O O . PRO A 1 189 ? -6.027 -8.415 11.887 1.00 92.12 189 PRO A O 1
ATOM 1374 N N . GLY A 1 190 ? -4.797 -6.988 10.656 1.00 90.44 190 GLY A N 1
ATOM 1375 C CA . GLY A 1 190 ? -3.492 -7.451 11.141 1.00 90.44 190 GLY A CA 1
ATOM 1376 C C . GLY A 1 190 ? -3.269 -7.192 12.636 1.00 90.44 190 GLY A C 1
ATOM 1377 O O . GLY A 1 190 ? -2.538 -7.929 13.297 1.00 90.44 190 GLY A O 1
ATOM 1378 N N . ASN A 1 191 ? -3.963 -6.212 13.225 1.00 92.38 191 ASN A N 1
ATOM 1379 C CA . ASN A 1 191 ? -4.014 -6.028 14.673 1.00 92.38 191 ASN A CA 1
ATOM 1380 C C . ASN A 1 191 ? -5.096 -6.930 15.293 1.00 92.38 191 ASN A C 1
ATOM 1382 O O . ASN A 1 191 ? -6.055 -6.470 15.920 1.00 92.38 191 ASN A O 1
ATOM 1386 N N . ALA A 1 192 ? -4.916 -8.246 15.151 1.00 91.81 192 ALA A N 1
ATOM 1387 C CA . ALA A 1 192 ? -5.874 -9.259 15.595 1.00 91.81 192 ALA A CA 1
ATOM 1388 C C . ALA A 1 192 ? -6.204 -9.173 17.098 1.00 91.81 192 ALA A C 1
ATOM 1390 O O . ALA A 1 192 ? -7.290 -9.554 17.540 1.00 91.81 192 ALA A O 1
ATOM 1391 N N . ARG A 1 193 ? -5.273 -8.669 17.921 1.00 90.94 193 ARG A N 1
ATOM 1392 C CA . ARG A 1 193 ? -5.518 -8.414 19.349 1.00 90.94 193 ARG A CA 1
ATOM 1393 C C . ARG A 1 193 ? -6.559 -7.312 19.537 1.00 90.94 193 ARG A C 1
ATOM 1395 O O . ARG A 1 193 ? -7.514 -7.524 20.280 1.00 90.94 193 ARG A O 1
ATOM 1402 N N . SER A 1 194 ? -6.372 -6.167 18.882 1.00 93.75 194 SER A N 1
ATOM 1403 C CA . SER A 1 194 ? -7.308 -5.047 18.962 1.00 93.75 194 SER A CA 1
ATOM 1404 C C . SER A 1 194 ? -8.654 -5.426 18.352 1.00 93.75 194 SER A C 1
ATOM 1406 O O . SER A 1 194 ? -9.670 -5.290 19.027 1.00 93.75 194 SER A O 1
ATOM 1408 N N . LEU A 1 195 ? -8.663 -6.035 17.161 1.00 96.25 195 LEU A N 1
ATOM 1409 C CA . LEU A 1 195 ? -9.894 -6.465 16.493 1.00 96.25 195 LEU A CA 1
ATOM 1410 C C . LEU A 1 195 ? -10.747 -7.373 17.392 1.00 96.25 195 LEU A C 1
ATOM 1412 O O . LEU A 1 195 ? -11.922 -7.093 17.618 1.00 96.25 195 LEU A O 1
ATOM 1416 N N . ARG A 1 196 ? -10.148 -8.404 18.006 1.00 94.81 196 ARG A N 1
ATOM 1417 C CA . ARG A 1 196 ? -10.863 -9.271 18.961 1.00 94.81 196 ARG A CA 1
ATOM 1418 C C . ARG A 1 196 ? -11.369 -8.520 20.193 1.00 94.81 196 ARG A C 1
ATOM 1420 O O . ARG A 1 196 ? -12.432 -8.864 20.701 1.00 94.81 196 ARG A O 1
ATOM 1427 N N . ALA A 1 197 ? -10.639 -7.518 20.683 1.00 95.38 197 ALA A N 1
ATOM 1428 C CA . ALA A 1 197 ? -11.076 -6.715 21.824 1.00 95.38 197 ALA A CA 1
ATOM 1429 C C . ALA A 1 197 ? -12.313 -5.866 21.490 1.00 95.38 197 ALA A C 1
ATOM 1431 O O . ALA A 1 197 ? -13.250 -5.849 22.287 1.00 95.38 197 ALA A O 1
ATOM 1432 N N . PHE A 1 198 ? -12.344 -5.231 20.313 1.00 98.06 198 PHE A N 1
ATOM 1433 C CA . PHE A 1 198 ? -13.504 -4.482 19.821 1.00 98.06 198 PHE A CA 1
ATOM 1434 C C . PHE A 1 198 ? -14.728 -5.381 19.639 1.00 98.06 198 PHE A C 1
ATOM 1436 O O . PHE A 1 198 ? -15.785 -5.094 20.201 1.00 98.06 198 PHE A O 1
ATOM 1443 N N . LEU A 1 199 ? -14.571 -6.516 18.952 1.00 97.62 199 LEU A N 1
ATOM 1444 C CA . LEU A 1 199 ? -15.659 -7.484 18.773 1.00 97.62 199 LEU A CA 1
ATOM 1445 C C . LEU A 1 199 ? -16.194 -7.985 20.126 1.00 97.62 199 LEU A C 1
ATOM 1447 O O . LEU A 1 199 ? -17.396 -7.974 20.375 1.00 97.62 199 LEU A O 1
ATOM 1451 N N . ALA A 1 200 ? -15.308 -8.337 21.064 1.00 96.56 200 ALA A N 1
ATOM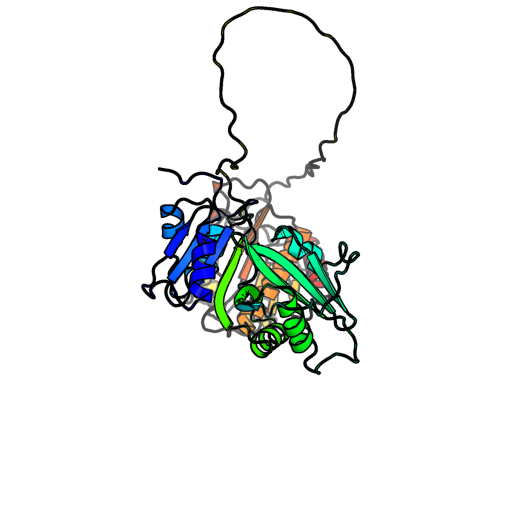 1452 C CA . ALA A 1 200 ? -15.708 -8.783 22.400 1.00 96.56 200 ALA A CA 1
ATOM 1453 C C . ALA A 1 200 ? -16.343 -7.672 23.265 1.00 96.56 200 ALA A C 1
ATOM 1455 O O . ALA A 1 200 ? -17.024 -7.969 24.258 1.00 96.56 200 ALA A O 1
ATOM 1456 N N . ALA A 1 201 ? -16.101 -6.402 22.932 1.00 97.12 201 ALA A N 1
ATOM 1457 C CA . ALA A 1 201 ? -16.731 -5.246 23.564 1.00 97.12 201 ALA A CA 1
ATOM 1458 C C . ALA A 1 201 ? -18.127 -4.940 22.992 1.00 97.12 201 ALA A C 1
ATOM 1460 O O . ALA A 1 201 ? -18.841 -4.148 23.598 1.00 97.12 201 ALA A O 1
ATOM 1461 N N . GLY A 1 202 ? -18.540 -5.612 21.910 1.00 96.88 202 GLY A N 1
ATOM 1462 C CA . GLY A 1 202 ? -19.854 -5.447 21.282 1.00 96.88 202 GLY A CA 1
ATOM 1463 C C . GLY A 1 202 ? -19.835 -4.624 19.995 1.00 96.88 202 GLY A C 1
ATOM 1464 O O . GLY A 1 202 ? -20.899 -4.268 19.499 1.00 96.88 202 GLY A O 1
ATOM 1465 N N . PHE A 1 203 ? -18.654 -4.319 19.447 1.00 98.50 203 PHE A N 1
ATOM 1466 C CA . PHE A 1 203 ? -18.569 -3.708 18.126 1.00 98.50 203 PHE A CA 1
ATOM 1467 C C . PHE A 1 203 ? -18.888 -4.733 17.036 1.00 98.50 203 PHE A C 1
ATOM 1469 O O . PHE A 1 203 ? -18.475 -5.890 17.116 1.00 98.50 203 PHE A O 1
ATOM 1476 N N . THR A 1 204 ? -19.582 -4.288 15.996 1.00 98.19 204 THR A N 1
ATOM 1477 C CA . THR A 1 204 ? -19.979 -5.090 14.837 1.00 98.19 204 THR A CA 1
ATOM 1478 C C . THR A 1 204 ? -19.307 -4.560 13.567 1.00 98.19 204 THR A C 1
ATOM 1480 O O . THR A 1 204 ? -19.182 -3.341 13.420 1.00 98.19 204 THR A O 1
ATOM 1483 N N . PRO A 1 205 ? -18.820 -5.429 12.663 1.00 98.06 205 PRO A N 1
ATOM 1484 C CA . PRO A 1 205 ? -18.259 -4.993 11.387 1.00 98.06 205 PRO A CA 1
ATOM 1485 C C . PRO A 1 205 ? -19.331 -4.436 10.450 1.00 98.06 205 PRO A C 1
ATOM 1487 O O . PRO A 1 205 ? -20.391 -5.037 10.301 1.00 98.06 205 PRO A O 1
ATOM 1490 N N . LEU A 1 206 ? -19.020 -3.327 9.780 1.00 97.38 206 LEU A N 1
ATOM 1491 C CA . LEU A 1 206 ? -19.852 -2.734 8.727 1.00 97.38 206 LEU A CA 1
ATOM 1492 C C . LEU A 1 206 ? -19.255 -2.912 7.328 1.00 97.38 206 LEU A C 1
ATOM 1494 O O . LEU A 1 206 ? -19.976 -2.884 6.336 1.00 97.38 206 LEU A O 1
ATOM 1498 N N . GLY A 1 207 ? -17.935 -3.053 7.250 1.00 97.19 207 GLY A N 1
ATOM 1499 C CA . GLY A 1 207 ? -17.195 -3.058 5.999 1.00 97.19 207 GLY A CA 1
ATOM 1500 C C . GLY A 1 207 ? -15.714 -2.814 6.248 1.00 97.19 207 GLY A C 1
ATOM 1501 O O . GLY A 1 207 ? -15.191 -3.111 7.327 1.00 97.19 207 GLY A O 1
ATOM 1502 N N . SER A 1 208 ? -15.043 -2.247 5.256 1.00 98.19 208 SER A N 1
ATOM 1503 C CA . SER A 1 208 ? -13.639 -1.853 5.355 1.00 98.19 208 SER A CA 1
ATOM 1504 C C . SER A 1 208 ? -13.388 -0.514 4.687 1.00 98.19 208 SER A C 1
ATOM 1506 O O . SER A 1 208 ? -14.160 -0.075 3.838 1.00 98.19 208 SER A O 1
ATOM 1508 N N . GLU A 1 209 ? -12.308 0.145 5.074 1.00 98.25 209 GLU A N 1
ATOM 1509 C CA . GLU A 1 209 ? -11.956 1.451 4.543 1.00 98.25 209 GLU A CA 1
ATOM 1510 C C . GLU A 1 209 ? -10.447 1.639 4.441 1.00 98.25 209 GLU A C 1
ATOM 1512 O O . GLU A 1 209 ? -9.674 1.049 5.192 1.00 98.25 209 GLU A O 1
ATOM 1517 N N . SER A 1 210 ? -10.035 2.508 3.523 1.00 98.31 210 SER A N 1
ATOM 1518 C CA . SER A 1 210 ? -8.677 3.039 3.471 1.00 98.31 210 SER A CA 1
ATOM 1519 C C . SER A 1 210 ? -8.728 4.550 3.301 1.00 98.31 210 SER A C 1
ATOM 1521 O O . SER A 1 210 ? -9.400 5.072 2.405 1.00 98.31 210 SER A O 1
ATOM 1523 N N . VAL A 1 211 ? -8.014 5.256 4.178 1.00 97.31 211 VAL A N 1
ATOM 1524 C CA . VAL A 1 211 ? -7.866 6.714 4.127 1.00 97.31 211 VAL A CA 1
ATOM 1525 C C . VAL A 1 211 ? -6.640 7.076 3.302 1.00 97.31 211 VAL A C 1
ATOM 1527 O O . VAL A 1 211 ? -5.567 6.492 3.441 1.00 97.31 211 VAL A O 1
ATOM 1530 N N . LEU A 1 212 ? -6.786 8.084 2.456 1.00 97.12 212 LEU A N 1
ATOM 1531 C CA . LEU A 1 212 ? -5.798 8.527 1.490 1.00 97.12 212 LEU A CA 1
ATOM 1532 C C . LEU A 1 212 ? -5.417 9.983 1.756 1.00 97.12 212 LEU A C 1
ATOM 1534 O O . LEU A 1 212 ? -6.251 10.813 2.124 1.00 97.12 212 LEU A O 1
ATOM 1538 N N . ARG A 1 213 ? -4.147 10.309 1.499 1.00 95.25 213 ARG A N 1
ATOM 1539 C CA . ARG A 1 213 ? -3.696 11.700 1.339 1.00 95.25 213 ARG A CA 1
ATOM 1540 C C . ARG A 1 213 ? -3.215 11.886 -0.094 1.00 95.25 213 ARG A C 1
ATOM 1542 O O . ARG A 1 213 ? -2.088 11.478 -0.405 1.00 95.25 213 ARG A O 1
ATOM 1549 N N . PRO A 1 214 ? -4.052 12.443 -0.980 1.00 94.56 214 PRO A N 1
ATOM 1550 C CA . PRO A 1 214 ? -3.704 12.574 -2.382 1.00 94.56 214 PRO A CA 1
ATOM 1551 C C . PRO A 1 214 ? -2.569 13.587 -2.575 1.00 94.56 214 PRO A C 1
ATOM 1553 O O . PRO A 1 214 ? -2.531 14.645 -1.945 1.00 94.56 214 PRO A O 1
ATOM 1556 N N . ARG A 1 215 ? -1.648 13.285 -3.494 1.00 91.50 215 ARG A N 1
ATOM 1557 C CA . ARG A 1 215 ? -0.729 14.274 -4.081 1.00 91.50 215 ARG A CA 1
ATOM 1558 C C . ARG A 1 215 ? -0.633 14.016 -5.578 1.00 91.50 215 ARG A C 1
ATOM 1560 O O . ARG A 1 215 ? 0.172 13.198 -6.029 1.00 91.50 215 ARG A O 1
ATOM 1567 N N . ARG A 1 216 ? -1.487 14.719 -6.319 1.00 83.19 216 ARG A N 1
ATOM 1568 C CA . ARG A 1 216 ? -1.619 14.652 -7.778 1.00 83.19 216 ARG A CA 1
ATOM 1569 C C . ARG A 1 216 ? -1.112 15.958 -8.384 1.00 83.19 216 ARG A C 1
ATOM 1571 O O . ARG A 1 216 ? -1.358 17.027 -7.829 1.00 83.19 216 ARG A O 1
ATOM 1578 N N . GLU A 1 217 ? -0.380 15.876 -9.485 1.00 62.88 217 GLU A N 1
ATOM 1579 C CA . GLU A 1 217 ? 0.026 17.059 -10.247 1.00 62.88 217 GLU A CA 1
ATOM 1580 C C . GLU A 1 217 ? -1.177 17.559 -11.063 1.00 62.88 217 GLU A C 1
ATOM 1582 O O . GLU A 1 217 ? -1.841 16.760 -11.714 1.00 62.88 217 GLU A O 1
ATOM 1587 N N . GLY A 1 218 ? -1.480 18.861 -11.012 1.00 53.75 218 GLY A N 1
ATOM 1588 C CA . GLY A 1 218 ? -2.406 19.499 -11.961 1.00 53.75 218 GLY A CA 1
ATOM 1589 C C . GLY A 1 218 ? -3.856 19.749 -11.521 1.00 53.75 218 GLY A C 1
ATOM 1590 O O . GLY A 1 218 ? -4.565 20.420 -12.264 1.00 53.75 218 GLY A O 1
ATOM 1591 N N . LEU A 1 219 ? -4.309 19.322 -10.335 1.00 48.59 219 LEU A N 1
ATOM 1592 C CA . LEU A 1 219 ? -5.600 19.791 -9.799 1.00 48.59 219 LEU A CA 1
ATOM 1593 C C . LEU A 1 219 ? -5.394 21.043 -8.928 1.00 48.59 219 LEU A C 1
ATOM 1595 O O . LEU A 1 219 ? -4.613 20.985 -7.972 1.00 48.59 219 LEU A O 1
ATOM 1599 N N . PRO A 1 220 ? -6.064 22.177 -9.219 1.00 37.75 220 PRO A N 1
ATOM 1600 C CA . PRO A 1 220 ? -5.971 23.359 -8.375 1.00 37.75 220 PRO A CA 1
ATOM 1601 C C . PRO A 1 220 ? -6.472 23.014 -6.971 1.00 37.75 220 PRO A C 1
ATOM 1603 O O . PRO A 1 220 ? -7.564 22.475 -6.795 1.00 37.75 220 PRO A O 1
ATOM 1606 N N . SER A 1 221 ? -5.653 23.304 -5.956 1.00 39.38 221 SER A N 1
ATOM 1607 C CA . SER A 1 221 ? -6.061 23.113 -4.568 1.00 39.38 221 SER A CA 1
ATOM 1608 C C . SER A 1 221 ? -7.303 23.958 -4.311 1.00 39.38 221 SER A C 1
ATOM 1610 O O . SER A 1 221 ? -7.258 25.171 -4.520 1.00 39.38 221 SER A O 1
ATOM 1612 N N . ALA A 1 222 ? -8.380 23.343 -3.827 1.00 39.62 222 ALA A N 1
ATOM 1613 C CA . ALA A 1 222 ? -9.534 24.064 -3.317 1.00 39.62 222 ALA A CA 1
ATOM 1614 C C . ALA A 1 222 ? -9.109 24.891 -2.090 1.00 39.62 222 ALA A C 1
ATOM 1616 O O . ALA A 1 222 ? -9.139 24.431 -0.950 1.00 39.62 222 ALA A O 1
ATOM 1617 N N . ARG A 1 223 ? -8.654 26.119 -2.334 1.00 38.62 223 ARG A N 1
ATOM 1618 C CA . ARG A 1 223 ? -8.521 27.173 -1.334 1.00 38.62 223 ARG A CA 1
ATOM 1619 C C . ARG A 1 223 ? -9.269 28.395 -1.849 1.00 38.62 223 ARG A C 1
ATOM 1621 O O . ARG A 1 223 ? -8.791 29.062 -2.753 1.00 38.62 223 ARG A O 1
ATOM 1628 N N . GLY A 1 224 ? -10.435 28.618 -1.242 1.00 31.39 224 GLY A N 1
ATOM 1629 C CA . GLY A 1 224 ? -11.058 29.918 -0.983 1.00 31.39 224 GLY A CA 1
ATOM 1630 C C . GLY A 1 224 ? -11.274 30.847 -2.172 1.00 31.39 224 GLY A C 1
ATOM 1631 O O . GLY A 1 224 ? -10.363 31.559 -2.578 1.00 31.39 224 GLY A O 1
ATOM 1632 N N . GLY A 1 225 ? -12.520 30.910 -2.642 1.00 28.92 225 GLY A N 1
ATOM 1633 C CA . GLY A 1 225 ? -12.995 32.001 -3.481 1.00 28.92 225 GLY A CA 1
ATOM 1634 C C . GLY A 1 225 ? -12.975 33.348 -2.751 1.00 28.92 225 GLY A C 1
ATOM 1635 O O . GLY A 1 225 ? -13.193 33.429 -1.543 1.00 28.92 225 GLY A O 1
ATOM 1636 N N . GLY A 1 226 ? -12.735 34.398 -3.529 1.00 27.19 226 GLY A N 1
ATOM 1637 C CA . GLY A 1 226 ? -12.933 35.793 -3.164 1.00 27.19 226 GLY A CA 1
ATOM 1638 C C . GLY A 1 226 ? -13.171 36.580 -4.447 1.00 27.19 226 GLY A C 1
ATOM 1639 O O . GLY A 1 226 ? -12.273 36.713 -5.274 1.00 27.19 226 GLY A O 1
ATOM 1640 N N . GLU A 1 227 ? -14.414 37.004 -4.635 1.00 30.94 227 GLU A N 1
ATOM 1641 C CA . GLU A 1 227 ? -14.908 37.759 -5.782 1.00 30.94 227 GLU A CA 1
ATOM 1642 C C . GLU A 1 227 ? -14.345 39.188 -5.845 1.00 30.94 227 GLU A C 1
ATOM 1644 O O . GLU A 1 227 ? -14.160 39.846 -4.823 1.00 30.94 227 GLU A O 1
ATOM 1649 N N . GLY A 1 228 ? -14.224 39.693 -7.077 1.00 26.52 228 GLY A N 1
ATOM 1650 C CA . GLY A 1 228 ? -14.590 41.068 -7.426 1.00 26.52 228 GLY A CA 1
ATOM 1651 C C . GLY A 1 228 ? -13.496 42.137 -7.361 1.00 26.52 228 GLY A C 1
ATOM 1652 O O . GLY A 1 228 ? -13.175 42.645 -6.292 1.00 26.52 228 GLY A O 1
ATOM 1653 N N . ARG A 1 229 ? -13.071 42.633 -8.531 1.00 29.11 229 ARG A N 1
ATOM 1654 C CA . ARG A 1 229 ? -13.534 43.929 -9.084 1.00 29.11 229 ARG A CA 1
ATOM 1655 C C . ARG A 1 229 ? -12.731 44.338 -10.324 1.00 29.11 229 ARG A C 1
ATOM 1657 O O . ARG A 1 229 ? -11.506 44.308 -10.336 1.00 29.11 229 ARG A O 1
ATOM 1664 N N . GLU A 1 230 ? -13.471 44.767 -11.341 1.00 30.48 230 GLU A N 1
ATOM 1665 C CA . GLU A 1 230 ? -13.004 45.576 -12.467 1.00 30.48 230 GLU A CA 1
ATOM 1666 C C . GLU A 1 230 ? -12.521 46.961 -12.000 1.00 30.48 230 GLU A C 1
ATOM 1668 O O . GLU A 1 230 ? -13.045 47.505 -11.026 1.00 30.48 230 GLU A O 1
ATOM 1673 N N . GLY A 1 231 ? -11.598 47.578 -12.751 1.00 25.39 231 GLY A N 1
ATOM 1674 C CA . GLY A 1 231 ? -11.360 49.022 -12.659 1.00 25.39 231 GLY A CA 1
ATOM 1675 C C . GLY A 1 231 ? -9.997 49.527 -13.146 1.00 25.39 231 GLY A C 1
ATOM 1676 O O . GLY A 1 231 ? -9.066 49.595 -12.361 1.00 25.39 231 GLY A O 1
ATOM 1677 N N . ARG A 1 232 ? -9.962 49.949 -14.420 1.00 26.75 232 ARG A N 1
ATOM 1678 C CA . ARG A 1 232 ? -9.286 51.134 -15.009 1.00 26.75 232 ARG A CA 1
ATOM 1679 C C . ARG A 1 232 ? -7.802 51.473 -14.729 1.00 26.75 232 ARG A C 1
ATOM 1681 O O . ARG A 1 232 ? -7.386 51.706 -13.607 1.00 26.75 232 ARG A O 1
ATOM 1688 N N . GLU A 1 233 ? -7.102 51.668 -15.857 1.00 27.25 233 GLU A N 1
ATOM 1689 C CA . GLU A 1 233 ? -6.268 52.825 -16.264 1.00 27.25 233 GLU A CA 1
ATOM 1690 C C . GLU A 1 233 ? -5.355 53.536 -15.244 1.00 27.25 233 GLU A C 1
ATOM 1692 O O . GLU A 1 233 ? -5.822 54.107 -14.266 1.00 27.25 233 GLU A O 1
ATOM 1697 N N . GLY A 1 234 ? -4.080 53.727 -15.626 1.00 25.06 234 GLY A N 1
ATOM 1698 C CA . GLY A 1 234 ? -3.343 54.943 -15.246 1.00 25.06 234 GLY A CA 1
ATOM 1699 C C . GLY A 1 234 ? -1.845 54.799 -14.965 1.00 25.06 234 GLY A C 1
ATOM 1700 O O . GLY A 1 234 ? -1.457 54.452 -13.862 1.00 25.06 234 GLY A O 1
ATOM 1701 N N . ARG A 1 235 ? -1.040 55.145 -15.980 1.00 26.91 235 ARG A N 1
ATOM 1702 C CA . ARG A 1 235 ? 0.208 55.947 -15.968 1.00 26.91 235 ARG A CA 1
ATOM 1703 C C . ARG A 1 235 ? 1.233 55.855 -14.814 1.00 26.91 235 ARG A C 1
ATOM 1705 O O . ARG A 1 235 ? 0.950 56.157 -13.667 1.00 26.91 235 ARG A O 1
ATOM 1712 N N . GLU A 1 236 ? 2.479 55.646 -15.261 1.00 27.92 236 GLU A N 1
ATOM 1713 C CA . GLU A 1 236 ? 3.722 56.394 -14.958 1.00 27.92 236 GLU A CA 1
ATOM 1714 C C . GLU A 1 236 ? 4.054 56.781 -13.503 1.00 27.92 236 GLU A C 1
ATOM 1716 O O . GLU A 1 236 ? 3.401 57.617 -12.890 1.00 27.92 236 GLU A O 1
ATOM 1721 N N . GLY A 1 237 ? 5.216 56.324 -13.019 1.00 26.55 237 GLY A N 1
ATOM 1722 C CA . GLY A 1 237 ? 5.843 56.889 -11.822 1.00 26.55 237 GLY A CA 1
ATOM 1723 C C . GLY A 1 237 ? 7.173 56.234 -11.461 1.00 26.55 237 GLY A C 1
ATOM 1724 O O . GLY A 1 237 ? 7.227 55.066 -11.105 1.00 26.55 237 GLY A O 1
ATOM 1725 N N . ARG A 1 238 ? 8.247 57.008 -11.593 1.00 27.86 238 ARG A N 1
ATOM 1726 C CA . ARG A 1 238 ? 9.665 56.685 -11.399 1.00 27.86 238 ARG A CA 1
ATOM 1727 C C . ARG A 1 238 ? 10.080 56.382 -9.949 1.00 27.86 238 ARG A C 1
ATOM 1729 O O . ARG A 1 238 ? 9.503 56.895 -9.004 1.00 27.86 238 ARG A O 1
ATOM 1736 N N . GLU A 1 239 ? 11.229 55.700 -9.879 1.00 27.23 239 GLU A N 1
ATOM 1737 C CA . GLU A 1 239 ? 12.324 55.828 -8.896 1.00 27.23 239 GLU A CA 1
ATOM 1738 C C . GLU A 1 239 ? 12.097 55.402 -7.432 1.00 27.23 239 GLU A C 1
ATOM 1740 O O . GLU A 1 239 ? 11.462 56.072 -6.630 1.00 27.23 239 GLU A O 1
ATOM 1745 N N . GLY A 1 240 ? 12.802 54.329 -7.051 1.00 25.94 240 GLY A N 1
ATOM 1746 C CA . GLY A 1 240 ? 13.038 53.923 -5.666 1.00 25.94 240 GLY A CA 1
ATOM 1747 C C . GLY A 1 240 ? 14.266 53.017 -5.568 1.00 25.94 240 GLY A C 1
ATOM 1748 O O . GLY A 1 240 ? 14.198 51.811 -5.787 1.00 25.94 240 GLY A O 1
ATOM 1749 N N . ARG A 1 241 ? 15.420 53.624 -5.295 1.00 27.28 241 ARG A N 1
ATOM 1750 C CA . ARG A 1 241 ? 16.750 53.012 -5.185 1.00 27.28 241 ARG A CA 1
ATOM 1751 C C . ARG A 1 241 ? 17.024 52.601 -3.730 1.00 27.28 241 ARG A C 1
ATOM 1753 O O . ARG A 1 241 ? 17.104 53.491 -2.900 1.00 27.28 241 ARG A O 1
ATOM 1760 N N . ARG A 1 242 ? 17.351 51.311 -3.513 1.00 28.83 242 ARG A N 1
ATOM 1761 C CA . ARG A 1 242 ? 18.070 50.703 -2.349 1.00 28.83 242 ARG A CA 1
ATOM 1762 C C . ARG A 1 242 ? 17.296 50.769 -1.008 1.00 28.83 242 ARG A C 1
ATOM 1764 O O . ARG A 1 242 ? 16.597 51.724 -0.746 1.00 28.83 242 ARG A O 1
ATOM 1771 N N . ASP A 1 243 ? 17.327 49.782 -0.113 1.00 28.22 243 ASP A N 1
ATOM 1772 C CA . ASP A 1 243 ? 18.487 49.049 0.382 1.00 28.22 243 ASP A CA 1
ATOM 1773 C C . ASP A 1 243 ? 18.111 47.693 1.038 1.00 28.22 243 ASP A C 1
ATOM 1775 O O . ASP A 1 243 ? 16.956 47.367 1.290 1.00 28.22 243 ASP A O 1
ATOM 1779 N N . ARG A 1 244 ? 19.162 46.910 1.266 1.00 35.31 244 ARG A N 1
ATOM 1780 C CA . ARG A 1 244 ? 19.325 45.518 1.718 1.00 35.31 244 ARG A CA 1
ATOM 1781 C C . ARG A 1 244 ? 18.469 45.034 2.908 1.00 35.31 244 ARG A C 1
ATOM 1783 O O . ARG A 1 244 ? 18.445 45.688 3.944 1.00 35.31 244 ARG A O 1
ATOM 1790 N N . ARG A 1 245 ? 18.035 43.759 2.853 1.00 29.03 245 ARG A N 1
ATOM 1791 C CA . ARG A 1 245 ? 18.499 42.616 3.698 1.00 29.03 245 ARG A CA 1
ATOM 1792 C C . ARG A 1 245 ? 17.631 41.361 3.470 1.00 29.03 245 ARG A C 1
ATOM 1794 O O . ARG A 1 245 ? 16.419 41.466 3.374 1.00 29.03 245 ARG A O 1
ATOM 1801 N N . GLY A 1 246 ? 18.265 40.180 3.450 1.00 28.23 246 GLY A N 1
ATOM 1802 C CA . GLY A 1 246 ? 17.586 38.889 3.674 1.00 28.23 246 GLY A CA 1
ATOM 1803 C C . GLY A 1 246 ? 17.627 37.859 2.538 1.00 28.23 246 GLY A C 1
ATOM 1804 O O . GLY A 1 246 ? 16.591 37.345 2.141 1.00 28.23 246 GLY A O 1
ATOM 1805 N N . ARG A 1 247 ? 18.814 37.532 2.011 1.00 29.62 247 ARG A N 1
ATOM 1806 C CA . ARG A 1 247 ? 19.022 36.407 1.082 1.00 29.62 247 ARG A CA 1
ATOM 1807 C C . ARG A 1 247 ? 18.864 35.083 1.849 1.00 29.62 247 ARG A C 1
ATOM 1809 O O . ARG A 1 247 ? 19.665 34.811 2.737 1.00 29.62 247 ARG A O 1
ATOM 1816 N N . VAL A 1 248 ? 17.859 34.275 1.508 1.00 32.31 248 VAL A N 1
ATOM 1817 C CA . VAL A 1 248 ? 17.702 32.886 1.990 1.00 32.31 248 VAL A CA 1
ATOM 1818 C C . VAL A 1 248 ? 18.473 31.946 1.036 1.00 32.31 248 VAL A C 1
ATOM 1820 O O . VAL A 1 248 ? 18.482 32.214 -0.168 1.00 32.31 248 VAL A O 1
ATOM 1823 N N . PRO A 1 249 ? 19.180 30.901 1.514 1.00 31.75 249 PRO A N 1
ATOM 1824 C CA . PRO A 1 249 ? 20.221 30.222 0.737 1.00 31.75 249 PRO A CA 1
ATOM 1825 C C . PRO A 1 249 ? 19.663 29.289 -0.346 1.00 31.75 249 PRO A C 1
ATOM 1827 O O . PRO A 1 249 ? 18.895 28.371 -0.060 1.00 31.75 249 PRO A O 1
ATOM 1830 N N . SER A 1 250 ? 20.137 29.461 -1.582 1.00 32.56 250 SER A N 1
ATOM 1831 C CA . SER A 1 250 ? 20.061 28.442 -2.630 1.00 32.56 250 SER A CA 1
ATOM 1832 C C . SER A 1 250 ? 20.984 27.279 -2.260 1.00 32.56 250 SER A C 1
ATOM 1834 O O . SER A 1 250 ? 22.195 27.474 -2.144 1.00 32.56 250 SER A O 1
ATOM 1836 N N . HIS A 1 251 ? 20.427 26.081 -2.064 1.00 29.44 251 HIS A N 1
ATOM 1837 C CA . HIS A 1 251 ? 21.235 24.880 -1.855 1.00 29.44 251 HIS A CA 1
ATOM 1838 C C . HIS A 1 251 ? 22.068 24.569 -3.111 1.00 29.44 251 HIS A C 1
ATOM 1840 O O . HIS A 1 251 ? 21.566 24.703 -4.233 1.00 29.44 251 HIS A O 1
ATOM 1846 N N . PRO A 1 252 ? 23.340 24.179 -2.938 1.00 32.25 252 PRO A N 1
ATOM 1847 C CA . PRO A 1 252 ? 24.289 24.042 -4.026 1.00 32.25 252 PRO A CA 1
ATOM 1848 C C . PRO A 1 252 ? 24.004 22.762 -4.814 1.00 32.25 252 PRO A C 1
ATOM 1850 O O . PRO A 1 252 ? 24.142 21.656 -4.297 1.00 32.25 252 PRO A O 1
ATOM 1853 N N . ARG A 1 253 ? 23.673 22.902 -6.101 1.00 35.03 253 ARG A N 1
ATOM 1854 C CA . ARG A 1 253 ? 23.938 21.835 -7.070 1.00 35.03 253 ARG A CA 1
ATOM 1855 C C . ARG A 1 253 ? 25.436 21.852 -7.339 1.00 35.03 253 ARG A C 1
ATOM 1857 O O . ARG A 1 253 ? 25.907 22.523 -8.251 1.00 35.03 253 ARG A O 1
ATOM 1864 N N . GLY A 1 254 ? 26.186 21.161 -6.489 1.00 27.42 254 GLY A N 1
ATOM 1865 C CA . GLY A 1 254 ? 27.517 20.712 -6.858 1.00 27.42 254 GLY A CA 1
ATOM 1866 C C . GLY A 1 254 ? 27.349 19.658 -7.942 1.00 27.42 254 GLY A C 1
ATOM 1867 O O . GLY A 1 254 ? 27.137 18.493 -7.633 1.00 27.42 254 GLY A O 1
ATOM 1868 N N . HIS A 1 255 ? 27.383 20.068 -9.207 1.00 31.14 255 HIS A N 1
ATOM 1869 C CA . HIS A 1 255 ? 27.747 19.142 -10.267 1.00 31.14 255 HIS A CA 1
ATOM 1870 C C . HIS A 1 255 ? 29.218 18.788 -10.047 1.00 31.14 255 HIS A C 1
ATOM 1872 O O . HIS A 1 255 ? 30.054 19.699 -10.072 1.00 31.14 255 HIS A O 1
ATOM 1878 N N . PRO A 1 256 ? 29.583 17.510 -9.851 1.00 33.09 256 PRO A N 1
ATOM 1879 C CA . PRO A 1 256 ? 30.928 17.113 -10.192 1.00 33.09 256 PRO A CA 1
ATOM 1880 C C . PRO A 1 256 ? 31.030 17.282 -11.709 1.00 33.09 256 PRO A C 1
ATOM 1882 O O . PRO A 1 256 ? 30.542 16.464 -12.483 1.00 33.09 256 PRO A O 1
ATOM 1885 N N . SER A 1 257 ? 31.608 18.411 -12.123 1.00 34.81 257 SER A N 1
ATOM 1886 C CA . SER A 1 257 ? 32.132 18.633 -13.466 1.00 34.81 257 SER A CA 1
ATOM 1887 C C . SER A 1 257 ? 33.186 17.562 -13.722 1.00 34.81 257 SER A C 1
ATOM 1889 O O . SER A 1 257 ? 34.362 17.717 -13.400 1.00 34.81 257 SER A O 1
ATOM 1891 N N . GLY A 1 258 ? 32.717 16.442 -14.245 1.00 33.38 258 GLY A N 1
ATOM 1892 C CA . GLY A 1 258 ? 33.495 15.254 -14.527 1.00 33.38 258 GLY A CA 1
ATOM 1893 C C . GLY A 1 258 ? 32.640 14.259 -15.291 1.00 33.38 258 GLY A C 1
ATOM 1894 O O . GLY A 1 258 ? 32.669 13.073 -14.974 1.00 33.38 258 GLY A O 1
ATOM 1895 N N . ALA A 1 259 ? 31.854 14.734 -16.267 1.00 35.72 259 ALA A N 1
ATOM 1896 C CA . ALA A 1 259 ? 31.276 13.862 -17.277 1.00 35.72 259 ALA A CA 1
ATOM 1897 C C . ALA A 1 259 ? 32.448 13.191 -18.000 1.00 35.72 259 ALA A C 1
ATOM 1899 O O . ALA A 1 259 ? 33.077 13.760 -18.894 1.00 35.72 259 ALA A O 1
ATOM 1900 N N . ARG A 1 260 ? 32.809 11.988 -17.545 1.00 43.38 260 ARG A N 1
ATOM 1901 C CA . ARG A 1 260 ? 33.667 11.109 -18.327 1.00 43.38 260 ARG A CA 1
ATOM 1902 C C . ARG A 1 260 ? 32.881 10.838 -19.607 1.00 43.38 260 ARG A C 1
ATOM 1904 O O . ARG A 1 260 ? 31.748 10.364 -19.497 1.00 43.38 260 ARG A O 1
ATOM 1911 N N . PRO A 1 261 ? 33.426 11.148 -20.795 1.00 44.94 261 PRO A N 1
ATOM 1912 C CA . PRO A 1 261 ? 32.763 10.774 -22.033 1.00 44.94 261 PRO A CA 1
ATOM 1913 C C . PRO A 1 261 ? 32.449 9.280 -21.960 1.00 44.94 261 PRO A C 1
ATOM 1915 O O . PRO A 1 261 ? 33.297 8.507 -21.496 1.00 44.94 261 PRO A O 1
ATOM 1918 N N . MET A 1 262 ? 31.235 8.878 -22.363 1.00 55.00 262 MET A N 1
ATOM 1919 C CA . MET A 1 262 ? 30.928 7.455 -22.503 1.00 55.00 262 MET A CA 1
ATOM 1920 C C . MET A 1 262 ? 32.063 6.832 -23.309 1.00 55.00 262 MET A C 1
ATOM 1922 O O . MET A 1 262 ? 32.375 7.298 -24.408 1.00 55.00 262 MET A O 1
ATOM 1926 N N . SER A 1 263 ? 32.719 5.834 -22.725 1.00 62.25 263 SER A N 1
ATOM 1927 C CA . SER A 1 263 ? 33.811 5.128 -23.376 1.00 62.25 263 SER A CA 1
ATOM 1928 C C . SER A 1 263 ? 33.350 4.659 -24.754 1.00 62.25 263 SER A C 1
ATOM 1930 O O . SER A 1 263 ? 32.209 4.223 -24.923 1.00 62.25 263 SER A O 1
ATOM 1932 N N . ALA A 1 264 ? 34.227 4.802 -25.750 1.00 71.38 264 ALA A N 1
ATOM 1933 C CA . ALA A 1 264 ? 33.910 4.437 -27.122 1.00 71.38 264 ALA A CA 1
ATOM 1934 C C . ALA A 1 264 ? 33.402 2.987 -27.168 1.00 71.38 264 ALA A C 1
ATOM 1936 O O . ALA A 1 264 ? 34.107 2.058 -26.766 1.00 71.38 264 ALA A O 1
ATOM 1937 N N . ARG A 1 265 ? 32.159 2.812 -27.629 1.00 86.00 265 ARG A N 1
ATOM 1938 C CA . ARG A 1 265 ? 31.562 1.491 -27.824 1.00 86.00 265 ARG A CA 1
ATOM 1939 C C . ARG A 1 265 ? 32.232 0.819 -29.015 1.00 86.00 265 ARG A C 1
ATOM 1941 O O . ARG A 1 265 ? 32.477 1.455 -30.039 1.00 86.00 265 ARG A O 1
ATOM 1948 N N . ARG A 1 266 ? 32.519 -0.471 -28.882 1.00 89.75 266 ARG A N 1
ATOM 1949 C CA . ARG A 1 266 ? 33.057 -1.309 -29.953 1.00 89.75 266 ARG A CA 1
ATOM 1950 C C . ARG A 1 266 ? 31.930 -2.174 -30.521 1.00 89.75 266 ARG A C 1
ATOM 1952 O O . ARG A 1 266 ? 31.085 -2.627 -29.744 1.00 89.75 266 ARG A O 1
ATOM 1959 N N . PRO A 1 267 ? 31.900 -2.420 -31.842 1.00 91.12 267 PRO A N 1
ATOM 1960 C CA . PRO A 1 267 ? 30.981 -3.393 -32.418 1.00 91.12 267 PRO A CA 1
ATOM 1961 C C . PRO A 1 267 ? 31.168 -4.766 -31.768 1.00 91.12 267 PRO A C 1
ATOM 1963 O O . PRO A 1 267 ? 32.297 -5.176 -31.487 1.00 91.12 267 PRO A O 1
ATOM 1966 N N . MET A 1 268 ? 30.061 -5.465 -31.528 1.00 91.12 268 MET A N 1
ATOM 1967 C CA . MET A 1 268 ? 30.065 -6.845 -31.052 1.00 91.12 268 MET A CA 1
ATOM 1968 C C . MET A 1 268 ? 29.872 -7.787 -32.239 1.00 91.12 268 MET A C 1
ATOM 1970 O O . MET A 1 268 ? 29.024 -7.536 -33.092 1.00 91.12 268 MET A O 1
ATOM 1974 N N . ASP A 1 269 ? 30.633 -8.879 -32.284 1.00 92.25 269 ASP A N 1
ATOM 1975 C CA . ASP A 1 269 ? 30.383 -9.962 -33.235 1.00 92.25 269 ASP A CA 1
ATOM 1976 C C . ASP A 1 269 ? 29.156 -10.762 -32.777 1.00 92.25 269 ASP A C 1
ATOM 1978 O O . ASP A 1 269 ? 29.243 -11.682 -31.958 1.00 92.25 269 ASP A O 1
ATOM 1982 N N . LEU A 1 270 ? 27.986 -10.340 -33.258 1.00 90.56 270 LEU A N 1
ATOM 1983 C CA . LEU A 1 270 ? 26.705 -10.938 -32.893 1.00 90.56 270 LEU A CA 1
ATOM 1984 C C . LEU A 1 270 ? 26.564 -12.363 -33.435 1.00 90.56 270 LEU A C 1
ATOM 1986 O O . LEU A 1 270 ? 25.982 -13.201 -32.754 1.00 90.56 270 LEU A O 1
ATOM 1990 N N . ALA A 1 271 ? 27.134 -12.658 -34.608 1.00 92.44 271 ALA A N 1
ATOM 1991 C CA . ALA A 1 271 ? 27.052 -13.980 -35.223 1.00 92.44 271 ALA A CA 1
ATOM 1992 C C . ALA A 1 271 ? 27.866 -15.012 -34.431 1.00 92.44 271 ALA A C 1
ATOM 1994 O O . ALA A 1 271 ? 27.361 -16.090 -34.113 1.00 92.44 271 ALA A O 1
ATOM 1995 N N . ALA A 1 272 ? 29.097 -14.667 -34.039 1.00 90.50 272 ALA A N 1
ATOM 1996 C CA . ALA A 1 272 ? 29.908 -15.528 -33.180 1.00 90.50 272 ALA A CA 1
ATOM 1997 C C . ALA A 1 272 ? 29.281 -15.697 -31.786 1.00 90.50 272 ALA A C 1
ATOM 1999 O O . ALA A 1 272 ? 29.285 -16.797 -31.226 1.00 90.50 272 ALA A O 1
ATOM 2000 N N . TYR A 1 273 ? 28.712 -14.622 -31.228 1.00 90.06 273 TYR A N 1
ATOM 2001 C CA . TYR A 1 273 ? 27.988 -14.691 -29.961 1.00 90.06 273 TYR A CA 1
ATOM 2002 C C . TYR A 1 273 ? 26.777 -15.626 -30.041 1.00 90.06 273 TYR A C 1
ATOM 2004 O O . TYR A 1 273 ? 26.626 -16.479 -29.166 1.00 90.06 273 TYR A O 1
ATOM 2012 N N . GLU A 1 274 ? 25.946 -15.497 -31.079 1.00 91.19 274 GLU A N 1
ATOM 2013 C CA . GLU A 1 274 ? 24.773 -16.346 -31.288 1.00 91.19 274 GLU A CA 1
ATOM 2014 C C . GLU A 1 274 ? 25.180 -17.813 -31.459 1.00 91.19 274 GLU A C 1
ATOM 2016 O O . GLU A 1 274 ? 24.634 -18.680 -30.777 1.00 91.19 274 GLU A O 1
ATOM 2021 N N . ALA A 1 275 ? 26.176 -18.097 -32.306 1.00 91.38 275 ALA A N 1
ATOM 2022 C CA . ALA A 1 275 ? 26.675 -19.454 -32.514 1.00 91.38 275 ALA A CA 1
ATOM 2023 C C . ALA A 1 275 ? 27.103 -20.101 -31.187 1.00 91.38 275 ALA A C 1
ATOM 2025 O O . ALA A 1 275 ? 26.658 -21.204 -30.865 1.00 91.38 275 ALA A O 1
ATOM 2026 N N . ARG A 1 276 ? 27.880 -19.382 -30.362 1.00 88.50 276 ARG A N 1
ATOM 2027 C CA . ARG A 1 276 ? 28.283 -19.867 -29.034 1.00 88.50 276 ARG A CA 1
ATOM 2028 C C . ARG A 1 276 ? 27.092 -20.033 -28.090 1.00 88.50 276 ARG A C 1
ATOM 2030 O O . ARG A 1 276 ? 27.034 -21.025 -27.377 1.00 88.50 276 ARG A O 1
ATOM 2037 N N . ALA A 1 277 ? 26.155 -19.088 -28.066 1.00 89.62 277 ALA A N 1
ATOM 2038 C CA . ALA A 1 277 ? 24.998 -19.139 -27.171 1.00 89.62 277 ALA A CA 1
ATOM 2039 C C . ALA A 1 277 ? 24.038 -20.299 -27.491 1.00 89.62 277 ALA A C 1
ATOM 2041 O O . ALA A 1 277 ? 23.371 -20.798 -26.585 1.00 89.62 277 ALA A O 1
ATOM 2042 N N . ARG A 1 278 ? 23.954 -20.709 -28.765 1.00 91.00 278 ARG A N 1
ATOM 2043 C CA . ARG A 1 278 ? 23.070 -21.788 -29.238 1.00 91.00 278 ARG A CA 1
ATOM 2044 C C . ARG A 1 278 ? 23.720 -23.172 -29.211 1.00 91.00 278 ARG A C 1
ATOM 2046 O O . ARG A 1 278 ? 23.012 -24.158 -29.046 1.00 91.00 278 ARG A O 1
ATOM 2053 N N . GLN A 1 279 ? 25.034 -23.255 -29.427 1.00 90.00 279 GLN A N 1
ATOM 2054 C CA . GLN A 1 279 ? 25.753 -24.530 -29.588 1.00 90.00 279 GLN A CA 1
ATOM 2055 C C . GLN A 1 279 ? 26.669 -24.864 -28.404 1.00 90.00 279 GLN A C 1
ATOM 2057 O O . GLN A 1 279 ? 27.025 -26.024 -28.213 1.00 90.00 279 GLN A O 1
ATOM 2062 N N . GLY A 1 280 ? 27.083 -23.857 -27.634 1.00 86.81 280 GLY A N 1
ATOM 2063 C CA . GLY A 1 280 ? 27.972 -24.017 -26.489 1.00 86.81 280 GLY A CA 1
ATOM 2064 C C . GLY A 1 280 ? 27.245 -24.442 -25.208 1.00 86.81 280 GLY A C 1
ATOM 2065 O O . GLY A 1 280 ? 26.012 -24.425 -25.143 1.00 86.81 280 GLY A O 1
ATOM 2066 N N . PRO A 1 281 ? 28.002 -24.804 -24.155 1.00 90.12 281 PRO A N 1
ATOM 2067 C CA . PRO A 1 281 ? 27.423 -25.093 -22.850 1.00 90.12 281 PRO A CA 1
ATOM 2068 C C . PRO A 1 281 ? 26.782 -23.834 -22.251 1.00 90.12 281 PRO A C 1
ATOM 2070 O O . PRO A 1 281 ? 27.106 -22.700 -22.613 1.00 90.12 281 PRO A O 1
ATOM 2073 N N . CYS A 1 282 ? 25.893 -24.019 -21.273 1.00 92.62 282 CYS A N 1
ATOM 2074 C CA . CYS A 1 282 ? 25.367 -22.893 -20.508 1.00 92.62 282 CYS A CA 1
ATOM 2075 C C . CYS A 1 282 ? 26.520 -22.139 -19.823 1.00 92.62 282 CYS A C 1
ATOM 2077 O O . CYS A 1 282 ? 27.164 -22.678 -18.922 1.00 92.62 282 CYS A O 1
ATOM 2079 N N . PHE A 1 283 ? 26.746 -20.881 -20.217 1.00 92.25 283 PHE A N 1
ATOM 2080 C CA . PHE A 1 283 ? 27.900 -20.106 -19.751 1.00 92.25 283 PHE A CA 1
ATOM 2081 C C . PHE A 1 283 ? 27.921 -19.923 -18.227 1.00 92.25 283 PHE A C 1
ATOM 2083 O O . PHE A 1 283 ? 28.985 -19.962 -17.623 1.00 92.25 283 PHE A O 1
ATOM 2090 N N . VAL A 1 284 ? 26.751 -19.781 -17.591 1.00 93.75 284 VAL A N 1
ATOM 2091 C CA . VAL A 1 284 ? 26.650 -19.677 -16.128 1.00 93.75 284 VAL A CA 1
ATOM 2092 C C . VAL A 1 284 ? 26.950 -21.017 -15.460 1.00 93.75 284 VAL A C 1
ATOM 2094 O O . VAL A 1 284 ? 27.594 -21.023 -14.421 1.00 93.75 284 VAL A O 1
ATOM 2097 N N . CYS A 1 285 ? 26.518 -22.153 -16.027 1.00 94.44 285 CYS A N 1
ATOM 2098 C CA . CYS A 1 285 ? 26.895 -23.469 -15.494 1.00 94.44 285 CYS A CA 1
ATOM 2099 C C . CYS A 1 285 ? 28.408 -23.651 -15.530 1.00 94.44 285 CYS A C 1
ATOM 2101 O O . CYS A 1 285 ? 28.990 -24.030 -14.521 1.00 94.44 285 CYS A O 1
ATOM 2103 N N . ALA A 1 286 ? 29.024 -23.368 -16.679 1.00 94.38 286 ALA A N 1
ATOM 2104 C CA . ALA A 1 286 ? 30.464 -23.491 -16.855 1.00 94.38 286 ALA A CA 1
ATOM 2105 C C . ALA A 1 286 ? 31.220 -22.543 -15.907 1.00 94.38 286 ALA A C 1
ATOM 2107 O O . ALA A 1 286 ? 32.128 -22.974 -15.203 1.00 94.38 286 ALA A O 1
ATOM 2108 N N . PHE A 1 287 ? 30.768 -21.290 -15.788 1.00 94.44 287 PHE A N 1
ATOM 2109 C CA . PHE A 1 287 ? 31.299 -20.323 -14.826 1.00 94.44 287 PHE A CA 1
ATOM 2110 C C . PHE A 1 287 ? 31.189 -20.808 -13.371 1.00 94.44 287 PHE A C 1
ATOM 2112 O O . PHE A 1 287 ? 32.184 -20.821 -12.652 1.00 94.44 287 PHE A O 1
ATOM 2119 N N . VAL A 1 288 ? 30.002 -21.247 -12.936 1.00 93.62 288 VAL A N 1
ATOM 2120 C CA . VAL A 1 288 ? 29.764 -21.754 -11.570 1.00 93.62 288 VAL A CA 1
ATOM 2121 C C . VAL A 1 288 ? 30.564 -23.032 -11.297 1.00 93.62 288 VAL A C 1
ATOM 2123 O O . VAL A 1 288 ? 30.964 -23.265 -10.159 1.00 93.62 288 VAL A O 1
ATOM 2126 N N . ALA A 1 289 ? 30.830 -23.841 -12.326 1.00 93.75 289 ALA A N 1
ATOM 2127 C CA . ALA A 1 289 ? 31.692 -25.018 -12.250 1.00 93.75 289 ALA A CA 1
ATOM 2128 C C . ALA A 1 289 ? 33.198 -24.683 -12.240 1.00 93.75 289 ALA A C 1
ATOM 2130 O O . ALA A 1 289 ? 34.012 -25.584 -12.047 1.00 93.75 289 ALA A O 1
ATOM 2131 N N . GLY A 1 290 ? 33.575 -23.413 -12.421 1.00 92.88 290 GLY A N 1
ATOM 2132 C CA . GLY A 1 290 ? 34.965 -22.961 -12.406 1.00 92.88 290 GLY A CA 1
ATOM 2133 C C . GLY A 1 290 ? 35.716 -23.164 -13.722 1.00 92.88 290 GLY A C 1
ATOM 2134 O O . GLY A 1 290 ? 36.944 -23.197 -13.709 1.00 92.88 290 GLY A O 1
ATOM 2135 N N . ASP A 1 291 ? 35.011 -23.300 -14.849 1.00 93.44 291 ASP A N 1
ATOM 2136 C CA . ASP A 1 291 ? 35.636 -23.390 -16.169 1.00 93.44 291 ASP A CA 1
ATOM 2137 C C . ASP A 1 291 ? 36.366 -22.071 -16.516 1.00 93.44 291 ASP A C 1
ATOM 2139 O O . ASP A 1 291 ? 35.719 -21.017 -16.606 1.00 93.44 291 ASP A O 1
ATOM 2143 N N . PRO A 1 292 ? 37.695 -22.094 -16.741 1.00 88.88 292 PRO A N 1
ATOM 2144 C CA . PRO A 1 292 ? 38.466 -20.895 -17.057 1.00 88.88 292 PRO A CA 1
ATOM 2145 C C . PRO A 1 292 ? 38.015 -20.165 -18.332 1.00 88.88 292 PRO A C 1
ATOM 2147 O O . PRO A 1 292 ? 38.149 -18.943 -18.402 1.00 88.88 292 PRO A O 1
ATOM 2150 N N . GLU A 1 293 ? 37.462 -20.863 -19.333 1.00 89.31 293 GLU A N 1
ATOM 2151 C CA . GLU A 1 293 ? 37.000 -20.242 -20.589 1.00 89.31 293 GLU A CA 1
ATOM 2152 C C . GLU A 1 293 ? 35.769 -19.338 -20.370 1.00 89.31 293 GLU A C 1
ATOM 2154 O O . GLU A 1 293 ? 35.548 -18.338 -21.077 1.00 89.31 293 GLU A O 1
ATOM 2159 N N . PHE A 1 294 ? 34.999 -19.663 -19.331 1.00 90.06 294 PHE A N 1
ATOM 2160 C CA . PHE A 1 294 ? 33.792 -18.969 -18.898 1.00 90.06 294 PHE A CA 1
ATOM 2161 C C . PHE A 1 294 ? 34.021 -18.153 -17.623 1.00 90.06 294 PHE A C 1
ATOM 2163 O O . PHE A 1 294 ? 33.064 -17.773 -16.953 1.00 90.06 294 PHE A O 1
ATOM 2170 N N . GLY A 1 295 ? 35.277 -17.852 -17.287 1.00 89.88 295 GLY A N 1
ATOM 2171 C CA . GLY A 1 295 ? 35.617 -17.049 -16.120 1.00 89.88 295 GLY A CA 1
ATOM 2172 C C . GLY A 1 295 ? 34.961 -15.665 -16.152 1.00 89.88 295 GLY A C 1
ATOM 2173 O O . GLY A 1 295 ? 35.095 -14.913 -17.120 1.00 89.88 295 GLY A O 1
ATOM 2174 N N . HIS A 1 296 ? 34.287 -15.314 -15.057 1.00 93.12 296 HIS A N 1
ATOM 2175 C CA . HIS A 1 296 ? 33.776 -13.972 -14.800 1.00 93.12 296 HIS A CA 1
ATOM 2176 C C . HIS A 1 296 ? 34.345 -13.412 -13.498 1.00 93.12 296 HIS A C 1
ATOM 2178 O O . HIS A 1 296 ? 34.710 -14.136 -12.572 1.00 93.12 296 HIS A O 1
ATOM 2184 N N . VAL A 1 297 ? 34.390 -12.084 -13.412 1.00 93.25 297 VAL A N 1
ATOM 2185 C CA . VAL A 1 297 ? 34.795 -11.381 -12.196 1.00 93.25 297 VAL A CA 1
ATOM 2186 C C . VAL A 1 297 ? 33.626 -11.388 -11.207 1.00 93.25 297 VAL A C 1
ATOM 2188 O O . VAL A 1 297 ? 32.701 -10.584 -11.333 1.00 93.25 297 VAL A O 1
ATOM 2191 N N . THR A 1 298 ? 33.670 -12.289 -10.222 1.00 95.12 298 THR A N 1
ATOM 2192 C CA . THR A 1 298 ? 32.675 -12.368 -9.139 1.00 95.12 298 THR A CA 1
ATOM 2193 C C . THR A 1 298 ? 32.740 -11.135 -8.240 1.00 95.12 298 THR A C 1
ATOM 2195 O O . THR A 1 298 ? 33.824 -10.716 -7.817 1.00 95.12 298 THR A O 1
ATOM 2198 N N . LEU A 1 299 ? 31.571 -10.569 -7.944 1.00 96.12 299 LEU A N 1
ATOM 2199 C CA . LEU A 1 299 ? 31.375 -9.432 -7.043 1.00 96.12 299 LEU A CA 1
ATOM 2200 C C . LEU A 1 299 ? 30.846 -9.870 -5.676 1.00 96.12 299 LEU A C 1
ATOM 2202 O O . LEU A 1 299 ? 31.268 -9.337 -4.654 1.00 96.12 299 LEU A O 1
ATOM 2206 N N . HIS A 1 300 ? 29.926 -10.832 -5.673 1.00 96.62 300 HIS A N 1
ATOM 2207 C CA . HIS A 1 300 ? 29.343 -11.418 -4.473 1.00 96.62 300 HIS A CA 1
ATOM 2208 C C . HIS A 1 300 ? 28.740 -12.783 -4.811 1.00 96.62 300 HIS A C 1
ATOM 2210 O O . HIS A 1 300 ? 28.254 -12.989 -5.925 1.00 96.62 300 HIS A O 1
ATOM 2216 N N . GLU A 1 301 ? 28.741 -13.697 -3.853 1.00 95.25 301 GLU A N 1
ATOM 2217 C CA . GLU A 1 301 ? 28.058 -14.982 -3.950 1.00 95.25 301 GLU A CA 1
ATOM 2218 C C . GLU A 1 301 ? 27.525 -15.400 -2.580 1.00 95.25 301 GLU A C 1
ATOM 2220 O O . GLU A 1 301 ? 28.112 -15.070 -1.551 1.00 95.25 301 GLU A O 1
ATOM 2225 N N . ASP A 1 302 ? 26.405 -16.112 -2.583 1.00 93.94 302 ASP A N 1
ATOM 2226 C CA . ASP A 1 302 ? 25.877 -16.819 -1.419 1.00 93.94 302 ASP A CA 1
ATOM 2227 C C . ASP A 1 302 ? 25.632 -18.299 -1.784 1.00 93.94 302 ASP A C 1
ATOM 2229 O O . ASP A 1 302 ? 26.139 -18.793 -2.798 1.00 93.94 302 ASP A O 1
ATOM 2233 N N . GLU A 1 303 ? 24.893 -19.031 -0.949 1.00 92.50 303 GLU A N 1
ATOM 2234 C CA . GLU A 1 303 ? 24.569 -20.446 -1.184 1.00 92.50 303 GLU A CA 1
ATOM 2235 C C . GLU A 1 303 ? 23.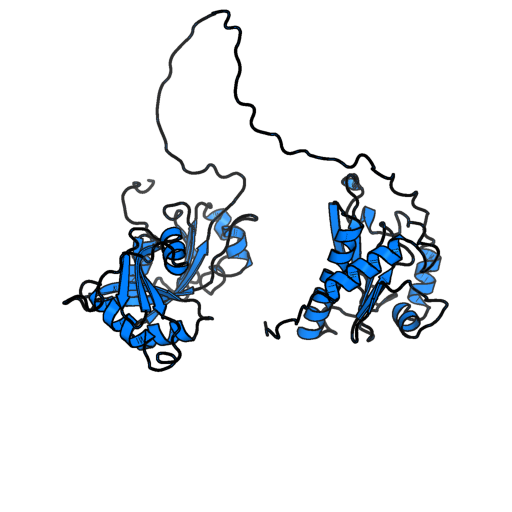675 -20.676 -2.420 1.00 92.50 303 GLU A C 1
ATOM 2237 O O . GLU A 1 303 ? 23.758 -21.727 -3.057 1.00 92.50 303 GLU A O 1
ATOM 2242 N N . GLU A 1 304 ? 22.839 -19.706 -2.798 1.00 93.56 304 GLU A N 1
ATOM 2243 C CA . GLU A 1 304 ? 21.818 -19.829 -3.846 1.00 93.56 304 GLU A CA 1
ATOM 2244 C C . GLU A 1 304 ? 22.121 -18.986 -5.100 1.00 93.56 304 GLU A C 1
ATOM 2246 O O . GLU A 1 304 ? 21.642 -19.316 -6.191 1.00 93.56 304 GLU A O 1
ATOM 2251 N N . HIS A 1 305 ? 22.934 -17.934 -4.991 1.00 96.88 305 HIS A N 1
ATOM 2252 C CA . HIS A 1 305 ? 23.095 -16.870 -5.980 1.00 96.88 305 HIS A CA 1
ATOM 2253 C C . HIS A 1 305 ? 24.558 -16.492 -6.221 1.00 96.88 305 HIS A C 1
ATOM 2255 O O . HIS A 1 305 ? 25.439 -16.646 -5.376 1.00 96.88 305 HIS A O 1
ATOM 2261 N N . THR A 1 306 ? 24.812 -15.931 -7.399 1.00 97.62 306 THR A N 1
ATOM 2262 C CA . THR A 1 306 ? 26.093 -15.320 -7.755 1.00 97.62 306 THR A CA 1
ATOM 2263 C C . THR A 1 306 ? 25.859 -14.019 -8.519 1.00 97.62 306 THR A C 1
ATOM 2265 O O . THR A 1 306 ? 24.940 -13.920 -9.335 1.00 97.62 306 THR A O 1
ATOM 2268 N N . ALA A 1 307 ? 26.670 -13.005 -8.222 1.00 98.25 307 ALA A N 1
ATOM 2269 C CA . ALA A 1 307 ? 26.719 -11.719 -8.905 1.00 98.25 307 ALA A CA 1
ATOM 2270 C C . ALA A 1 307 ? 28.113 -11.512 -9.496 1.00 98.25 307 ALA A C 1
ATOM 2272 O O . ALA A 1 307 ? 29.114 -11.612 -8.783 1.00 98.25 307 ALA A O 1
ATOM 2273 N N . PHE A 1 308 ? 28.191 -11.189 -10.782 1.00 96.81 308 PHE A N 1
ATOM 2274 C CA . PHE A 1 308 ? 29.457 -11.077 -11.500 1.00 96.81 308 PHE A CA 1
ATOM 2275 C C . PHE A 1 308 ? 29.366 -10.083 -12.660 1.00 96.81 308 PHE A C 1
ATOM 2277 O O . PHE A 1 308 ? 28.282 -9.775 -13.153 1.00 96.81 308 PHE A O 1
ATOM 2284 N N . LEU A 1 309 ? 30.506 -9.548 -13.096 1.00 95.75 309 LEU A N 1
ATOM 2285 C CA . LEU A 1 309 ? 30.536 -8.581 -14.196 1.00 95.75 309 LEU A CA 1
ATOM 2286 C C . LEU A 1 309 ? 30.198 -9.232 -15.545 1.00 95.75 309 LEU A C 1
ATOM 2288 O O . LEU A 1 309 ? 30.684 -10.319 -15.877 1.00 95.75 309 LEU A O 1
ATOM 2292 N N . ASP A 1 310 ? 29.385 -8.531 -16.339 1.00 93.75 310 ASP A N 1
ATOM 2293 C CA . ASP A 1 310 ? 29.072 -8.917 -17.716 1.00 93.75 310 ASP A CA 1
ATOM 2294 C C . ASP A 1 310 ? 30.357 -8.892 -18.566 1.00 93.75 310 ASP A C 1
ATOM 2296 O O . ASP A 1 310 ? 31.138 -7.940 -18.513 1.00 93.75 310 ASP A O 1
ATOM 2300 N N . ARG A 1 311 ? 30.576 -9.944 -19.365 1.00 90.62 311 ARG A N 1
ATOM 2301 C CA . ARG A 1 311 ? 31.712 -10.049 -20.297 1.00 90.62 311 ARG A CA 1
ATOM 2302 C C . ARG A 1 311 ? 31.571 -9.094 -21.485 1.00 90.62 311 ARG A C 1
ATOM 2304 O O . ARG A 1 311 ? 32.575 -8.708 -22.078 1.00 90.62 311 ARG A O 1
ATOM 2311 N N . TYR A 1 312 ? 30.340 -8.710 -21.819 1.00 91.38 312 TYR A N 1
ATOM 2312 C CA . TYR A 1 312 ? 29.986 -7.810 -22.915 1.00 91.38 312 TYR A CA 1
ATOM 2313 C C . TYR A 1 312 ? 29.166 -6.620 -22.385 1.00 91.38 312 TYR A C 1
ATOM 2315 O O . TYR A 1 312 ? 27.990 -6.457 -22.728 1.00 91.38 312 TYR A O 1
ATOM 2323 N N . PRO A 1 313 ? 29.749 -5.780 -21.511 1.00 93.69 313 PRO A N 1
ATOM 2324 C CA . PRO A 1 313 ? 28.998 -4.741 -20.827 1.00 93.69 313 PRO A CA 1
ATOM 2325 C C . PRO A 1 313 ? 28.552 -3.657 -21.813 1.00 93.69 313 PRO A C 1
ATOM 2327 O O . PRO A 1 313 ? 29.375 -2.999 -22.438 1.00 93.69 313 PRO A O 1
ATOM 2330 N N . THR A 1 314 ? 27.248 -3.418 -21.935 1.00 94.56 314 THR A N 1
ATOM 2331 C CA . THR A 1 314 ? 26.704 -2.304 -22.738 1.00 94.56 314 THR A CA 1
ATOM 2332 C C . THR A 1 314 ? 26.679 -0.979 -21.973 1.00 94.56 314 THR A C 1
ATOM 2334 O O . THR A 1 314 ? 26.591 0.088 -22.576 1.00 94.56 314 THR A O 1
ATOM 2337 N N . LEU A 1 315 ? 26.814 -1.032 -20.646 1.00 94.62 315 LEU A N 1
ATOM 2338 C CA . LEU A 1 315 ? 26.908 0.117 -19.748 1.00 94.62 315 LEU A CA 1
ATOM 2339 C C . LEU A 1 315 ? 28.023 -0.105 -18.709 1.00 94.62 315 LEU A C 1
ATOM 2341 O O . LEU A 1 315 ? 28.367 -1.260 -18.431 1.00 94.62 315 LEU A O 1
ATOM 2345 N N . PRO A 1 316 ? 28.616 0.968 -18.150 1.00 91.94 316 PRO A N 1
ATOM 2346 C CA . PRO A 1 316 ? 29.696 0.845 -17.175 1.00 91.94 316 PRO A CA 1
ATOM 2347 C C . PRO A 1 316 ? 29.284 -0.009 -15.975 1.00 91.94 316 PRO A C 1
ATOM 2349 O O . PRO A 1 316 ? 28.221 0.199 -15.399 1.00 91.94 316 PRO A O 1
ATOM 2352 N N . GLY A 1 317 ? 30.130 -0.977 -15.616 1.00 92.50 317 GLY A N 1
ATOM 2353 C CA . GLY A 1 317 ? 29.904 -1.857 -14.470 1.00 92.50 317 GLY A CA 1
ATOM 2354 C C . GLY A 1 317 ? 28.627 -2.693 -14.544 1.00 92.50 317 GLY A C 1
ATOM 2355 O O . GLY A 1 317 ? 28.093 -3.027 -13.496 1.00 92.50 317 GLY A O 1
ATOM 2356 N N . LYS A 1 318 ? 28.128 -3.022 -15.746 1.00 95.62 318 LYS A N 1
ATOM 2357 C CA . LYS A 1 318 ? 26.970 -3.911 -15.924 1.00 95.62 318 LYS A CA 1
ATOM 2358 C C . LYS A 1 318 ? 27.205 -5.258 -15.228 1.00 95.62 318 LYS A C 1
ATOM 2360 O O . LYS A 1 318 ? 28.218 -5.920 -15.468 1.00 95.62 318 LYS A O 1
ATOM 2365 N N . ILE A 1 319 ? 26.251 -5.656 -14.389 1.00 97.81 319 ILE A N 1
ATOM 2366 C CA . ILE A 1 319 ? 26.326 -6.857 -13.546 1.00 97.81 319 ILE A CA 1
ATOM 2367 C C . ILE A 1 319 ? 25.292 -7.871 -14.024 1.00 97.81 319 ILE A C 1
ATOM 2369 O O . ILE A 1 319 ? 24.169 -7.503 -14.378 1.00 97.81 319 ILE A O 1
ATOM 2373 N N . LEU A 1 320 ? 25.670 -9.146 -14.005 1.00 97.31 320 LEU A N 1
ATOM 2374 C CA . LEU A 1 320 ? 24.756 -10.270 -14.120 1.00 97.31 320 LEU A CA 1
ATOM 2375 C C . LEU A 1 320 ? 24.554 -10.908 -12.748 1.00 97.31 320 LEU A C 1
ATOM 2377 O O . LEU A 1 320 ? 25.508 -11.113 -11.998 1.00 97.31 320 LEU A O 1
ATOM 2381 N N . VAL A 1 321 ? 23.305 -11.236 -12.436 1.00 98.25 321 VAL A N 1
ATOM 2382 C CA . VAL A 1 321 ? 22.937 -12.040 -11.270 1.00 98.25 321 VAL A CA 1
ATOM 2383 C C . VAL A 1 321 ? 22.271 -13.315 -11.751 1.00 98.25 321 VAL A C 1
ATOM 2385 O O . VAL A 1 321 ? 21.334 -13.261 -12.543 1.00 98.25 321 VAL A O 1
ATOM 2388 N N . ALA A 1 322 ? 22.719 -14.459 -11.252 1.00 96.50 322 ALA A N 1
ATOM 2389 C CA . ALA A 1 322 ? 22.124 -15.747 -11.571 1.00 96.50 322 ALA A CA 1
ATOM 2390 C C . ALA A 1 322 ? 21.966 -16.604 -10.315 1.00 96.50 322 ALA A C 1
ATOM 2392 O O . ALA A 1 322 ? 22.706 -16.454 -9.342 1.00 96.50 322 ALA A O 1
ATOM 2393 N N . THR A 1 323 ? 21.021 -17.540 -10.355 1.00 95.69 323 THR A N 1
ATOM 2394 C CA . THR A 1 323 ? 20.980 -18.645 -9.393 1.00 95.69 323 THR A CA 1
ATOM 2395 C C . THR A 1 323 ? 22.188 -19.551 -9.619 1.00 95.69 323 THR A C 1
ATOM 2397 O O . THR A 1 323 ? 22.644 -19.686 -10.754 1.00 95.69 323 THR A O 1
ATOM 2400 N N . ARG A 1 324 ? 22.700 -20.218 -8.580 1.00 94.25 324 ARG A N 1
ATOM 2401 C CA . ARG A 1 324 ? 23.737 -21.262 -8.702 1.00 94.25 324 ARG A CA 1
ATOM 2402 C C . ARG A 1 324 ? 23.166 -22.555 -9.276 1.00 94.25 324 ARG A C 1
ATOM 2404 O O . ARG A 1 324 ? 23.814 -23.201 -10.101 1.00 94.25 324 ARG A O 1
ATOM 2411 N N . ARG A 1 325 ? 21.915 -22.883 -8.931 1.00 94.00 325 ARG A N 1
ATOM 2412 C CA . ARG A 1 325 ? 21.143 -23.938 -9.605 1.00 94.00 325 ARG A CA 1
ATOM 2413 C C . ARG A 1 325 ? 20.731 -23.516 -11.016 1.00 94.00 325 ARG A C 1
ATOM 2415 O O . ARG A 1 325 ? 20.462 -22.338 -11.254 1.00 94.00 325 ARG A O 1
ATOM 2422 N N . HIS A 1 326 ? 20.662 -24.473 -11.941 1.00 94.56 326 HIS A N 1
ATOM 2423 C CA . HIS A 1 326 ? 20.156 -24.217 -13.292 1.00 94.56 326 HIS A CA 1
ATOM 2424 C C . HIS A 1 326 ? 18.638 -24.056 -13.266 1.00 94.56 326 HIS A C 1
ATOM 2426 O O . HIS A 1 326 ? 17.917 -24.955 -12.843 1.00 94.56 326 HIS A O 1
ATOM 2432 N N . VAL A 1 327 ? 18.183 -22.885 -13.694 1.00 94.31 327 VAL A N 1
ATOM 2433 C CA . VAL A 1 327 ? 16.779 -22.471 -13.777 1.00 94.31 327 VAL A CA 1
ATOM 2434 C C . VAL A 1 327 ? 16.622 -21.775 -15.107 1.00 94.31 327 VAL A C 1
ATOM 2436 O O . VAL A 1 327 ? 17.495 -20.988 -15.454 1.00 94.31 327 VAL A O 1
ATOM 2439 N N . GLU A 1 328 ? 15.546 -22.028 -15.839 1.00 93.88 328 GLU A N 1
ATOM 2440 C CA . GLU A 1 328 ? 15.358 -21.433 -17.166 1.00 93.88 328 GLU A CA 1
ATOM 2441 C C . GLU A 1 328 ? 14.263 -20.374 -17.152 1.00 93.88 328 GLU A C 1
ATOM 2443 O O . GLU A 1 328 ? 14.407 -19.309 -17.749 1.00 93.88 328 GLU A O 1
ATOM 2448 N N . HIS A 1 329 ? 13.193 -20.613 -16.395 1.00 91.44 329 HIS A N 1
ATOM 2449 C CA . HIS A 1 329 ? 12.021 -19.760 -16.412 1.00 91.44 329 HIS A CA 1
ATOM 2450 C C . HIS A 1 329 ? 11.757 -19.069 -15.073 1.00 91.44 329 HIS A C 1
ATOM 2452 O O . HIS A 1 329 ? 11.283 -19.682 -14.117 1.00 91.44 329 HIS A O 1
ATOM 2458 N N . VAL A 1 330 ? 11.940 -17.745 -15.040 1.00 91.00 330 VAL A N 1
ATOM 2459 C CA . VAL A 1 330 ? 11.785 -16.920 -13.825 1.00 91.00 330 VAL A CA 1
ATOM 2460 C C . VAL A 1 330 ? 10.431 -17.068 -13.124 1.00 91.00 330 VAL A C 1
ATOM 2462 O O . VAL A 1 330 ? 10.374 -16.995 -11.904 1.00 91.00 330 VAL A O 1
ATOM 2465 N N . VAL A 1 331 ? 9.349 -17.288 -13.879 1.00 89.12 331 VAL A N 1
ATOM 2466 C CA . VAL A 1 331 ? 7.982 -17.365 -13.325 1.00 89.12 331 VAL A CA 1
ATOM 2467 C C . VAL A 1 331 ? 7.567 -18.788 -12.948 1.00 89.12 331 VAL A C 1
ATOM 2469 O O . VAL A 1 331 ? 6.734 -18.962 -12.072 1.00 89.12 331 VAL A O 1
ATOM 2472 N N . ARG A 1 332 ? 8.083 -19.809 -13.645 1.00 92.31 332 ARG A N 1
ATOM 2473 C CA . ARG A 1 332 ? 7.550 -21.184 -13.541 1.00 92.31 332 ARG A CA 1
ATOM 2474 C C . ARG A 1 332 ? 8.449 -22.104 -12.727 1.00 92.31 332 ARG A C 1
ATOM 2476 O O . ARG A 1 332 ? 7.948 -23.016 -12.084 1.00 92.31 332 ARG A O 1
ATOM 2483 N N . ASP A 1 333 ? 9.753 -21.848 -12.746 1.00 93.06 333 ASP A N 1
ATOM 2484 C CA . ASP A 1 333 ? 10.760 -22.749 -12.180 1.00 93.06 333 ASP A CA 1
ATOM 2485 C C . ASP A 1 333 ? 11.267 -22.268 -10.801 1.00 93.06 333 ASP A C 1
ATOM 2487 O O . ASP A 1 333 ? 12.156 -22.877 -10.184 1.00 93.06 333 ASP A O 1
ATOM 2491 N N . LEU A 1 334 ? 10.725 -21.143 -10.321 1.00 92.88 334 LEU A N 1
ATOM 2492 C CA . LEU A 1 334 ? 10.935 -20.595 -8.986 1.00 92.88 334 LEU A CA 1
ATOM 2493 C C . LEU A 1 334 ? 9.613 -20.652 -8.219 1.00 92.88 334 LEU A C 1
ATOM 2495 O O . LEU A 1 334 ? 8.591 -20.191 -8.724 1.00 92.88 334 LEU A O 1
ATOM 2499 N N . ASP A 1 335 ? 9.648 -21.170 -6.992 1.00 90.88 335 ASP A N 1
ATOM 2500 C CA . ASP A 1 335 ? 8.573 -20.898 -6.042 1.00 90.88 335 ASP A CA 1
ATOM 2501 C C . ASP A 1 335 ? 8.640 -19.438 -5.558 1.00 90.88 335 ASP A C 1
ATOM 2503 O O . ASP A 1 335 ? 9.602 -18.706 -5.811 1.00 90.88 335 ASP A O 1
ATOM 2507 N N . GLU A 1 336 ? 7.596 -19.003 -4.858 1.00 90.81 336 GLU A N 1
ATOM 2508 C CA . GLU A 1 336 ? 7.455 -17.632 -4.368 1.00 90.81 336 GLU A CA 1
ATOM 2509 C C . GLU A 1 336 ? 8.615 -17.197 -3.458 1.00 90.81 336 GLU A C 1
ATOM 2511 O O . GLU A 1 336 ? 9.103 -16.064 -3.548 1.00 90.81 336 GLU A O 1
ATOM 2516 N N . ALA A 1 337 ? 9.103 -18.107 -2.614 1.00 89.06 337 ALA A N 1
ATOM 2517 C CA . ALA A 1 337 ? 10.171 -17.823 -1.668 1.00 89.06 337 ALA A CA 1
ATOM 2518 C C . ALA A 1 337 ? 11.515 -17.655 -2.393 1.00 89.06 337 ALA A C 1
ATOM 2520 O O . ALA A 1 337 ? 12.233 -16.686 -2.143 1.00 89.06 337 ALA A O 1
ATOM 2521 N N . ALA A 1 338 ? 11.837 -18.551 -3.326 1.00 90.31 338 ALA A N 1
ATOM 2522 C CA . ALA A 1 338 ? 13.026 -18.485 -4.166 1.00 90.31 338 ALA A CA 1
ATOM 2523 C C . ALA A 1 338 ? 12.999 -17.257 -5.087 1.00 90.31 338 ALA A C 1
ATOM 2525 O O . ALA A 1 338 ? 14.010 -16.570 -5.225 1.00 90.31 338 ALA A O 1
ATOM 2526 N N . TYR A 1 339 ? 11.843 -16.934 -5.674 1.00 94.81 339 TYR A N 1
ATOM 2527 C CA . TYR A 1 339 ? 11.664 -15.721 -6.474 1.00 94.81 339 TYR A CA 1
ATOM 2528 C C . TYR A 1 339 ? 11.921 -14.458 -5.645 1.00 94.81 339 TYR A C 1
ATOM 2530 O O . TYR A 1 339 ? 12.679 -13.576 -6.056 1.00 94.81 339 TYR A O 1
ATOM 2538 N N . THR A 1 340 ? 11.336 -14.387 -4.448 1.00 93.69 340 THR A N 1
ATOM 2539 C CA . THR A 1 340 ? 11.479 -13.234 -3.553 1.00 93.69 340 THR A CA 1
ATOM 2540 C C . THR A 1 340 ? 12.919 -13.066 -3.071 1.00 93.69 340 THR A C 1
ATOM 2542 O O . THR A 1 340 ? 13.443 -11.950 -3.110 1.00 93.69 340 THR A O 1
ATOM 2545 N N . ARG A 1 341 ? 13.592 -14.158 -2.679 1.00 94.00 341 ARG A N 1
ATOM 2546 C CA . ARG A 1 341 ? 15.016 -14.130 -2.299 1.00 94.00 341 ARG A CA 1
ATOM 2547 C C . ARG A 1 341 ? 15.902 -13.677 -3.456 1.00 94.00 341 ARG A C 1
ATOM 2549 O O . ARG A 1 341 ? 16.736 -12.794 -3.257 1.00 94.00 341 ARG A O 1
ATOM 2556 N N . LEU A 1 342 ? 15.669 -14.194 -4.665 1.00 95.69 342 LEU A N 1
ATOM 2557 C CA . LEU A 1 342 ? 16.404 -13.781 -5.859 1.00 95.69 342 LEU A CA 1
ATOM 2558 C C . LEU A 1 342 ? 16.232 -12.280 -6.132 1.00 95.69 342 LEU A C 1
ATOM 2560 O O . LEU A 1 342 ? 17.221 -11.586 -6.356 1.00 95.69 342 LEU A O 1
ATOM 2564 N N . LEU A 1 343 ? 15.007 -11.746 -6.087 1.00 97.12 343 LEU A N 1
ATOM 2565 C CA . LEU A 1 343 ? 14.785 -10.313 -6.313 1.00 97.12 343 LEU A CA 1
ATOM 2566 C C . LEU A 1 343 ? 15.376 -9.431 -5.209 1.00 97.12 343 LEU A C 1
ATOM 2568 O O . LEU A 1 343 ? 15.892 -8.350 -5.503 1.00 97.12 343 LEU A O 1
ATOM 2572 N N . ALA A 1 344 ? 15.337 -9.877 -3.953 1.00 95.75 344 ALA A N 1
ATOM 2573 C CA . ALA A 1 344 ? 16.005 -9.185 -2.858 1.00 95.75 344 ALA A CA 1
ATOM 2574 C C . ALA A 1 344 ? 17.525 -9.131 -3.085 1.00 95.75 344 ALA A C 1
ATOM 2576 O O . ALA A 1 344 ? 18.124 -8.060 -2.961 1.00 95.75 344 ALA A O 1
ATOM 2577 N N . TYR A 1 345 ? 18.127 -10.249 -3.502 1.00 97.38 345 TYR A N 1
ATOM 2578 C CA . TYR A 1 345 ? 19.541 -10.334 -3.859 1.00 97.38 345 TYR A CA 1
ATOM 2579 C C . TYR A 1 345 ? 19.890 -9.402 -5.032 1.00 97.38 345 TYR A C 1
ATOM 2581 O O . TYR A 1 345 ? 20.791 -8.571 -4.912 1.00 97.38 345 TYR A O 1
ATOM 2589 N N . VAL A 1 346 ? 19.123 -9.450 -6.132 1.00 98.31 346 VAL A N 1
ATOM 2590 C CA . VAL A 1 346 ? 19.271 -8.546 -7.293 1.00 98.31 346 VAL A CA 1
ATOM 2591 C C . VAL A 1 346 ? 19.219 -7.083 -6.854 1.00 98.31 346 VAL A C 1
ATOM 2593 O O . VAL A 1 346 ? 20.063 -6.285 -7.262 1.00 98.31 346 VAL A O 1
ATOM 2596 N N . ARG A 1 347 ? 18.262 -6.720 -5.990 1.00 98.12 347 ARG A N 1
ATOM 2597 C CA . ARG A 1 347 ? 18.122 -5.355 -5.472 1.00 98.12 347 ARG A CA 1
ATOM 2598 C C . ARG A 1 347 ? 19.341 -4.917 -4.663 1.00 98.12 347 ARG A C 1
ATOM 2600 O O . ARG A 1 347 ? 19.772 -3.777 -4.814 1.00 98.12 347 ARG A O 1
ATOM 2607 N N . LEU A 1 348 ? 19.888 -5.774 -3.802 1.00 97.44 348 LEU A N 1
ATOM 2608 C CA . LEU A 1 348 ? 21.069 -5.433 -3.000 1.00 97.44 348 LEU A CA 1
ATOM 2609 C C . LEU A 1 348 ? 22.308 -5.221 -3.873 1.00 97.44 348 LEU A C 1
ATOM 2611 O O . LEU A 1 348 ? 23.020 -4.236 -3.681 1.00 97.44 348 LEU A O 1
ATOM 2615 N N . VAL A 1 349 ? 22.509 -6.073 -4.880 1.00 98.44 349 VAL A N 1
ATOM 2616 C CA . VAL A 1 349 ? 23.586 -5.911 -5.868 1.00 98.44 349 VAL A CA 1
ATOM 2617 C C . VAL A 1 349 ? 23.398 -4.628 -6.686 1.00 98.44 349 VAL A C 1
ATOM 2619 O O . VAL A 1 349 ? 24.357 -3.891 -6.910 1.00 98.44 349 VAL A O 1
ATOM 2622 N N . ALA A 1 350 ? 22.166 -4.309 -7.090 1.00 98.56 350 ALA A N 1
ATOM 2623 C CA . ALA A 1 350 ? 21.865 -3.078 -7.819 1.00 98.56 350 ALA A CA 1
ATOM 2624 C C . ALA A 1 350 ? 22.171 -1.828 -6.988 1.00 98.56 350 ALA A C 1
ATOM 2626 O O . ALA A 1 350 ? 22.802 -0.899 -7.481 1.00 98.56 350 ALA A O 1
ATOM 2627 N N . LEU A 1 351 ? 21.796 -1.829 -5.710 1.00 97.88 351 LEU A N 1
ATOM 2628 C CA . LEU A 1 351 ? 22.106 -0.728 -4.803 1.00 97.88 351 LEU A CA 1
ATOM 2629 C C . LEU A 1 351 ? 23.613 -0.582 -4.553 1.00 97.88 351 LEU A C 1
ATOM 2631 O O . LEU A 1 351 ? 24.106 0.540 -4.498 1.00 97.88 351 LEU A O 1
ATOM 2635 N N . ALA A 1 352 ? 24.350 -1.691 -4.449 1.00 97.44 352 ALA A N 1
ATOM 2636 C CA . ALA A 1 352 ? 25.809 -1.654 -4.365 1.00 97.44 352 ALA A CA 1
ATOM 2637 C C . ALA A 1 352 ? 26.437 -1.040 -5.629 1.00 97.44 352 ALA A C 1
ATOM 2639 O O . ALA A 1 352 ? 27.384 -0.262 -5.544 1.00 97.44 352 ALA A O 1
ATOM 2640 N N . MET A 1 353 ? 25.890 -1.339 -6.810 1.00 98.00 353 MET A N 1
ATOM 2641 C CA . MET A 1 353 ? 26.306 -0.691 -8.054 1.00 98.00 353 MET A CA 1
ATOM 2642 C C . MET A 1 353 ? 25.983 0.812 -8.052 1.00 98.00 353 MET A C 1
ATOM 2644 O O . MET A 1 353 ? 26.817 1.611 -8.483 1.00 98.00 353 MET A O 1
ATOM 2648 N N . GLU A 1 354 ? 24.818 1.217 -7.539 1.00 97.94 354 GLU A N 1
ATOM 2649 C CA . GLU A 1 354 ? 24.439 2.632 -7.447 1.00 97.94 354 GLU A CA 1
ATOM 2650 C C . GLU A 1 354 ? 25.358 3.420 -6.509 1.00 97.94 354 GLU A C 1
ATOM 2652 O O . GLU A 1 354 ? 25.756 4.528 -6.864 1.00 97.94 354 GLU A O 1
ATOM 2657 N N . ASP A 1 355 ? 25.784 2.838 -5.384 1.00 96.88 355 ASP A N 1
ATOM 2658 C CA . ASP A 1 355 ? 26.746 3.470 -4.466 1.00 96.88 355 ASP A CA 1
ATOM 2659 C C . ASP A 1 355 ? 28.082 3.800 -5.145 1.00 96.88 355 ASP A C 1
ATOM 2661 O O . ASP A 1 355 ? 28.756 4.772 -4.799 1.00 96.88 355 ASP A O 1
ATOM 2665 N N . VAL A 1 356 ? 28.484 2.978 -6.115 1.00 96.56 356 VAL A N 1
ATOM 2666 C CA . VAL A 1 356 ? 29.787 3.086 -6.778 1.00 96.56 356 VAL A CA 1
ATOM 2667 C C . VAL A 1 356 ? 29.729 3.969 -8.021 1.00 96.56 356 VAL A C 1
ATOM 2669 O O . VAL A 1 356 ? 30.696 4.691 -8.301 1.00 96.56 356 VAL A O 1
ATOM 2672 N N . LEU A 1 357 ? 28.637 3.882 -8.783 1.00 94.94 357 LEU A N 1
ATOM 2673 C CA . LEU A 1 357 ? 28.521 4.470 -10.119 1.00 94.94 357 LEU A CA 1
ATOM 2674 C C . LEU A 1 357 ? 27.550 5.646 -10.213 1.00 94.94 357 LEU A C 1
ATOM 2676 O O . LEU A 1 357 ? 27.635 6.380 -11.195 1.00 94.94 357 LEU A O 1
ATOM 2680 N N . ALA A 1 358 ? 26.666 5.832 -9.229 1.00 95.44 358 ALA A N 1
ATOM 2681 C CA . ALA A 1 358 ? 25.668 6.902 -9.185 1.00 95.44 358 ALA A CA 1
ATOM 2682 C C . ALA A 1 358 ? 24.945 7.132 -10.535 1.00 95.44 358 ALA A C 1
ATOM 2684 O O . ALA A 1 358 ? 24.985 8.242 -11.075 1.00 95.44 358 ALA A O 1
ATOM 2685 N N . PRO A 1 359 ? 24.326 6.092 -11.129 1.00 96.56 359 PRO A N 1
ATOM 2686 C CA . PRO A 1 359 ? 23.607 6.245 -12.387 1.00 96.56 359 PRO A CA 1
ATOM 2687 C C . PRO A 1 359 ? 22.385 7.158 -12.219 1.00 96.56 359 PRO A C 1
ATOM 2689 O O . PRO A 1 359 ? 21.802 7.256 -11.142 1.00 96.56 359 PRO A O 1
ATOM 2692 N N . GLU A 1 360 ? 21.941 7.772 -13.314 1.00 94.50 360 GLU A N 1
ATOM 2693 C CA . GLU A 1 360 ? 20.669 8.504 -13.355 1.00 94.50 360 GLU A CA 1
ATOM 2694 C C . GLU A 1 360 ? 19.473 7.545 -13.247 1.00 94.50 360 GLU A C 1
ATOM 2696 O O . GLU A 1 360 ? 18.446 7.869 -12.648 1.00 94.50 360 GLU A O 1
ATOM 2701 N N . ARG A 1 361 ? 19.611 6.339 -13.809 1.00 96.44 361 ARG A N 1
ATOM 2702 C CA . ARG A 1 361 ? 18.577 5.301 -13.796 1.00 96.44 361 ARG A CA 1
ATOM 2703 C C . ARG A 1 361 ? 19.204 3.915 -13.780 1.00 96.44 361 ARG A C 1
ATOM 2705 O O . ARG A 1 361 ? 20.118 3.653 -14.548 1.00 96.44 361 ARG A O 1
ATOM 2712 N N . THR A 1 362 ? 18.638 2.993 -13.009 1.00 98.19 362 THR A N 1
ATOM 2713 C CA . THR A 1 362 ? 19.014 1.573 -13.062 1.00 98.19 362 THR A CA 1
ATOM 2714 C C . THR A 1 362 ? 17.946 0.762 -13.790 1.00 98.19 362 THR A C 1
ATOM 2716 O O . THR A 1 362 ? 16.755 0.855 -13.478 1.00 98.19 362 THR A O 1
ATOM 2719 N N . TYR A 1 363 ? 18.367 -0.034 -14.772 1.00 98.19 363 TYR A N 1
ATOM 2720 C CA . TYR A 1 363 ? 17.528 -1.014 -15.455 1.00 98.19 363 TYR A CA 1
ATOM 2721 C C . TYR A 1 363 ? 17.765 -2.406 -14.873 1.00 98.19 363 TYR A C 1
ATOM 2723 O O . TYR A 1 363 ? 18.909 -2.845 -14.746 1.00 98.19 363 TYR A O 1
ATOM 2731 N N . LEU A 1 364 ? 16.666 -3.090 -14.550 1.00 97.62 364 LEU A N 1
ATOM 2732 C CA . LEU A 1 364 ? 16.638 -4.473 -14.085 1.00 97.62 364 LEU A CA 1
ATOM 2733 C C . LEU A 1 364 ? 15.801 -5.282 -15.063 1.00 97.62 364 LEU A C 1
ATOM 2735 O O . LEU A 1 364 ? 14.630 -4.970 -15.280 1.00 97.62 364 LEU A O 1
ATOM 2739 N N . LEU A 1 365 ? 16.403 -6.295 -15.671 1.00 94.88 365 LEU A N 1
ATOM 2740 C CA . LEU A 1 365 ? 15.732 -7.094 -16.683 1.00 94.88 365 LEU A CA 1
ATOM 2741 C C . LEU A 1 365 ? 16.286 -8.509 -16.717 1.00 94.88 365 LEU A C 1
ATOM 2743 O O . LEU A 1 365 ? 17.497 -8.702 -16.683 1.00 94.88 365 LEU A O 1
ATOM 2747 N N . SER A 1 366 ? 15.396 -9.490 -16.807 1.00 92.75 366 SER A N 1
ATOM 2748 C CA . SER A 1 366 ? 15.773 -10.856 -17.137 1.00 92.75 366 SER A CA 1
ATOM 2749 C C . SER A 1 366 ? 15.521 -11.067 -18.621 1.00 92.75 366 SER A C 1
ATOM 2751 O O . SER A 1 366 ? 14.379 -11.008 -19.076 1.00 92.75 366 SER A O 1
ATOM 2753 N N . LEU A 1 367 ? 16.605 -11.232 -19.376 1.00 84.12 367 LEU A N 1
ATOM 2754 C CA . LEU A 1 367 ? 16.572 -11.500 -20.805 1.00 84.12 367 LEU A CA 1
ATOM 2755 C C . LEU A 1 367 ? 17.170 -12.885 -21.041 1.00 84.12 367 LEU A C 1
ATOM 2757 O O . LEU A 1 367 ? 18.196 -13.234 -20.465 1.00 84.12 367 LEU A O 1
ATOM 2761 N N . GLY A 1 368 ? 16.526 -13.675 -21.889 1.00 78.19 368 GLY A N 1
ATOM 2762 C CA . GLY A 1 368 ? 16.967 -15.021 -22.228 1.00 78.19 368 GLY A CA 1
ATOM 2763 C C . GLY A 1 368 ? 16.195 -15.551 -23.426 1.00 78.19 368 GLY A C 1
ATOM 2764 O O . GLY A 1 368 ? 15.184 -14.977 -23.833 1.00 78.19 368 GLY A O 1
ATOM 2765 N N . SER A 1 369 ? 16.679 -16.645 -24.004 1.00 85.62 369 SER A N 1
ATOM 2766 C CA . SER A 1 369 ? 15.998 -17.347 -25.089 1.00 85.62 369 SER A CA 1
ATOM 2767 C C . SER A 1 369 ? 16.094 -18.846 -24.860 1.00 85.62 369 SER A C 1
ATOM 2769 O O . SER A 1 369 ? 17.171 -19.381 -24.616 1.00 85.62 369 SER A O 1
ATOM 2771 N N . ALA A 1 370 ? 14.973 -19.554 -25.001 1.00 87.56 370 ALA A N 1
ATOM 2772 C CA . ALA A 1 370 ? 14.967 -21.016 -24.940 1.00 87.56 370 ALA A CA 1
ATOM 2773 C C . ALA A 1 370 ? 15.847 -21.655 -26.036 1.00 87.56 370 ALA A C 1
ATOM 2775 O O . ALA A 1 370 ? 16.254 -22.802 -25.911 1.00 87.56 370 ALA A O 1
ATOM 2776 N N . GLN A 1 371 ? 16.157 -20.913 -27.106 1.00 88.75 371 GLN A N 1
ATOM 2777 C CA . GLN A 1 371 ? 17.007 -21.380 -28.206 1.00 88.75 371 GLN A CA 1
ATOM 2778 C C . GLN A 1 371 ? 18.507 -21.159 -27.948 1.00 88.75 371 GLN A C 1
ATOM 2780 O O . GLN A 1 371 ? 19.328 -21.701 -28.684 1.00 88.75 371 GLN A O 1
ATOM 2785 N N . GLY A 1 372 ? 18.867 -20.348 -26.949 1.00 83.06 372 GLY A N 1
ATOM 2786 C CA . GLY A 1 372 ? 20.247 -20.004 -26.607 1.00 83.06 372 GLY A CA 1
ATOM 2787 C C . GLY A 1 372 ? 20.291 -19.032 -25.428 1.00 83.06 372 GLY A C 1
ATOM 2788 O O . GLY A 1 372 ? 19.551 -18.053 -25.403 1.00 83.06 372 GLY A O 1
ATOM 2789 N N . ASN A 1 373 ? 21.147 -19.294 -24.438 1.00 85.31 373 ASN A N 1
ATOM 2790 C CA . ASN A 1 373 ? 21.082 -18.663 -23.107 1.00 85.31 373 ASN A CA 1
ATOM 2791 C C . ASN A 1 373 ? 19.725 -18.871 -22.402 1.00 85.31 373 ASN A C 1
ATOM 2793 O O . ASN A 1 373 ? 19.133 -17.926 -21.883 1.00 85.31 373 ASN A O 1
ATOM 2797 N N . ALA A 1 374 ? 19.241 -20.117 -22.373 1.00 88.19 374 ALA A N 1
ATOM 2798 C CA . ALA A 1 374 ? 17.962 -20.469 -21.747 1.00 88.19 374 ALA A CA 1
ATOM 2799 C C . ALA A 1 374 ? 17.938 -20.237 -20.230 1.00 88.19 374 ALA A C 1
ATOM 2801 O O . ALA A 1 374 ? 16.875 -20.032 -19.655 1.00 88.19 374 ALA A O 1
ATOM 2802 N N . ARG A 1 375 ? 19.104 -20.249 -19.572 1.00 91.88 375 ARG A N 1
ATOM 2803 C CA . ARG A 1 375 ? 19.193 -20.076 -18.123 1.00 91.88 375 ARG A CA 1
ATOM 2804 C C . ARG A 1 375 ? 18.826 -18.655 -17.694 1.00 91.88 375 ARG A C 1
ATOM 2806 O O . ARG A 1 375 ? 19.398 -17.671 -18.170 1.00 91.88 375 ARG A O 1
ATOM 2813 N N . LEU A 1 376 ? 17.972 -18.587 -16.683 1.00 93.56 376 LEU A N 1
ATOM 2814 C CA . LEU A 1 376 ? 17.627 -17.405 -15.921 1.00 93.56 376 LEU A CA 1
ATOM 2815 C C . LEU A 1 376 ? 18.870 -16.676 -15.404 1.00 93.56 376 LEU A C 1
ATOM 2817 O O . LEU A 1 376 ? 19.662 -17.208 -14.623 1.00 93.56 376 LEU A O 1
ATOM 2821 N N . HIS A 1 377 ? 18.968 -15.411 -15.784 1.00 95.56 377 HIS A N 1
ATOM 2822 C CA . HIS A 1 377 ? 19.820 -14.423 -15.149 1.00 95.56 377 HIS A CA 1
ATOM 2823 C C . HIS A 1 377 ? 19.175 -13.036 -15.259 1.00 95.56 377 HIS A C 1
ATOM 2825 O O . HIS A 1 377 ? 18.294 -12.796 -16.090 1.00 95.56 377 HIS A O 1
ATOM 2831 N N . TRP A 1 378 ? 19.594 -12.132 -14.383 1.00 97.75 378 TRP A N 1
ATOM 2832 C CA . TRP A 1 378 ? 19.193 -10.734 -14.348 1.00 97.75 378 TRP A CA 1
ATOM 2833 C C . TRP A 1 378 ? 20.352 -9.862 -14.799 1.00 97.75 378 TRP A C 1
ATOM 2835 O O . TRP A 1 378 ? 21.476 -10.024 -14.332 1.00 97.75 378 TRP A O 1
ATOM 2845 N N . HIS A 1 379 ? 20.060 -8.899 -15.661 1.00 97.44 379 HIS A N 1
ATOM 2846 C CA . HIS A 1 379 ? 20.950 -7.801 -15.985 1.00 97.44 379 HIS A CA 1
ATOM 2847 C C . HIS A 1 379 ? 20.642 -6.622 -15.068 1.00 97.44 379 HIS A C 1
ATOM 2849 O O . HIS A 1 379 ? 19.492 -6.192 -14.956 1.00 97.44 379 HIS A O 1
ATOM 2855 N N . ILE A 1 380 ? 21.691 -6.078 -14.465 1.00 98.44 380 ILE A N 1
ATOM 2856 C CA . ILE A 1 380 ? 21.673 -4.828 -13.715 1.00 98.44 380 ILE A CA 1
ATOM 2857 C C . ILE A 1 380 ? 22.517 -3.838 -14.505 1.00 98.44 380 ILE A C 1
ATOM 2859 O O . ILE A 1 380 ? 23.718 -4.047 -14.697 1.00 98.44 380 ILE A O 1
ATOM 2863 N N . ALA A 1 381 ? 21.882 -2.778 -14.997 1.00 97.44 381 ALA A N 1
ATOM 2864 C CA . ALA A 1 381 ? 22.536 -1.816 -15.869 1.00 97.44 381 ALA A CA 1
ATOM 2865 C C . ALA A 1 381 ? 22.223 -0.378 -15.435 1.00 97.44 381 ALA A C 1
ATOM 2867 O O . ALA A 1 381 ? 21.102 0.103 -15.603 1.00 97.44 381 ALA A O 1
ATOM 2868 N N . GLY A 1 382 ? 23.226 0.298 -14.873 1.00 97.19 382 GLY A N 1
ATOM 2869 C CA . GLY A 1 382 ? 23.154 1.708 -14.502 1.00 97.19 382 GLY A CA 1
ATOM 2870 C C . GLY A 1 382 ? 23.381 2.611 -15.712 1.00 97.19 382 GLY A C 1
ATOM 2871 O O . GLY A 1 382 ? 24.468 2.629 -16.287 1.00 97.19 382 GLY A O 1
ATOM 2872 N N . LEU A 1 383 ? 22.355 3.361 -16.103 1.00 96.88 383 LEU A N 1
ATOM 2873 C CA . LEU A 1 383 ? 22.421 4.397 -17.124 1.00 96.88 383 LEU A CA 1
ATOM 2874 C C . LEU A 1 383 ? 23.120 5.639 -16.543 1.00 96.88 383 LEU A C 1
ATOM 2876 O O . LEU A 1 383 ? 22.613 6.211 -15.574 1.00 96.88 383 LEU A O 1
ATOM 2880 N N . PRO A 1 384 ? 24.256 6.082 -17.109 1.00 95.25 384 PRO A N 1
ATOM 2881 C CA . PRO A 1 384 ? 24.897 7.325 -16.700 1.00 95.25 384 PRO A CA 1
ATOM 2882 C C . PRO A 1 384 ? 23.969 8.530 -16.846 1.00 95.25 384 PRO A C 1
ATOM 2884 O O . PRO A 1 384 ? 23.040 8.516 -17.655 1.00 95.25 384 PRO A O 1
ATOM 2887 N N . ALA A 1 385 ? 24.263 9.586 -16.093 1.00 92.00 385 ALA A N 1
ATOM 2888 C CA . ALA A 1 385 ? 23.599 10.863 -16.295 1.00 92.00 385 ALA A CA 1
ATOM 2889 C C . ALA A 1 385 ? 23.874 11.428 -17.693 1.00 92.00 385 ALA A C 1
ATOM 2891 O O . ALA A 1 385 ? 24.916 11.150 -18.291 1.00 92.00 385 ALA A O 1
ATOM 2892 N N . GLU A 1 386 ? 22.937 12.238 -18.184 1.00 90.50 386 GLU A N 1
ATOM 2893 C CA . GLU A 1 386 ? 23.075 13.004 -19.434 1.00 90.50 386 GLU A CA 1
ATOM 2894 C C . GLU A 1 386 ? 23.112 12.142 -20.711 1.00 90.50 386 GLU A C 1
ATOM 2896 O O . GLU A 1 386 ? 23.464 12.629 -21.788 1.00 90.50 386 GLU A O 1
ATOM 2901 N N . VAL A 1 387 ? 22.711 10.867 -20.636 1.00 91.75 387 VAL A N 1
ATOM 2902 C CA . VAL A 1 387 ? 22.501 10.058 -21.844 1.00 91.75 387 VAL A CA 1
ATOM 2903 C C . VAL A 1 387 ? 21.289 10.613 -22.606 1.00 91.75 387 VAL A C 1
ATOM 2905 O O . VAL A 1 387 ? 20.196 10.659 -22.031 1.00 91.75 387 VAL A O 1
ATOM 2908 N N . PRO A 1 388 ? 21.433 11.000 -23.893 1.00 94.44 388 PRO A N 1
ATOM 2909 C CA . PRO A 1 388 ? 20.324 11.515 -24.695 1.00 94.44 388 PRO A CA 1
ATOM 2910 C C . PRO A 1 388 ? 19.134 10.561 -24.697 1.00 94.44 388 PRO A C 1
ATOM 2912 O O . PRO A 1 388 ? 19.329 9.346 -24.751 1.00 94.44 388 PRO A O 1
ATOM 2915 N N . TYR A 1 389 ? 17.918 11.104 -24.645 1.00 91.50 389 TYR A N 1
ATOM 2916 C CA . TYR A 1 389 ? 16.681 10.339 -24.463 1.00 91.50 389 TYR A CA 1
ATOM 2917 C C . TYR A 1 389 ? 16.538 9.187 -25.473 1.00 91.50 389 TYR A C 1
ATOM 2919 O O . TYR A 1 389 ? 16.245 8.054 -25.097 1.00 91.50 389 TYR A O 1
ATOM 2927 N N . GLU A 1 390 ? 16.842 9.443 -26.745 1.00 93.88 390 GLU A N 1
ATOM 2928 C CA . GLU A 1 390 ? 16.804 8.474 -27.843 1.00 93.88 390 GLU A CA 1
ATOM 2929 C C . GLU A 1 390 ? 17.853 7.356 -27.732 1.00 93.88 390 GLU A C 1
ATOM 2931 O O . GLU A 1 390 ? 17.739 6.324 -28.390 1.00 93.88 390 GLU A O 1
ATOM 2936 N N . ARG A 1 391 ? 18.869 7.541 -26.881 1.00 93.94 391 ARG A N 1
ATOM 2937 C CA . ARG A 1 391 ? 19.920 6.554 -26.602 1.00 93.94 391 ARG A CA 1
ATOM 2938 C C . ARG A 1 391 ? 19.690 5.767 -25.313 1.00 93.94 391 ARG A C 1
ATOM 2940 O O . ARG A 1 391 ? 20.539 4.945 -24.969 1.00 93.94 391 ARG A O 1
ATOM 2947 N N . GLN A 1 392 ? 18.585 5.999 -24.604 1.00 94.62 392 GLN A N 1
ATOM 2948 C CA . GLN A 1 392 ? 18.221 5.289 -23.374 1.00 94.62 392 GLN A CA 1
ATOM 2949 C C . GLN A 1 392 ? 17.484 3.964 -23.665 1.00 94.62 392 GLN A C 1
ATOM 2951 O O . GLN A 1 392 ? 17.320 3.559 -24.816 1.00 94.62 392 GLN A O 1
ATOM 2956 N N . GLN A 1 393 ? 17.033 3.267 -22.614 1.00 94.06 393 GLN A N 1
ATOM 2957 C CA . GLN A 1 393 ? 16.240 2.029 -22.707 1.00 94.06 393 GLN A CA 1
ATOM 2958 C C . GLN A 1 393 ? 16.905 0.961 -23.599 1.00 94.06 393 GLN A C 1
ATOM 2960 O O . GLN A 1 393 ? 18.085 0.665 -23.419 1.00 94.06 393 GLN A O 1
ATOM 2965 N N . PHE A 1 394 ? 16.177 0.375 -24.559 1.00 94.12 394 PHE A N 1
ATOM 2966 C CA . PHE A 1 394 ? 16.709 -0.654 -25.452 1.00 94.12 394 PHE A CA 1
ATOM 2967 C C . PHE A 1 394 ? 17.952 -0.184 -26.211 1.00 94.12 394 PHE A C 1
ATOM 2969 O O . PHE A 1 394 ? 18.902 -0.952 -26.329 1.00 94.12 394 PHE A O 1
ATOM 2976 N N . HIS A 1 395 ? 18.033 1.082 -26.632 1.00 94.44 395 HIS A N 1
ATOM 2977 C CA . HIS A 1 395 ? 19.238 1.558 -27.309 1.00 94.44 395 HIS A CA 1
ATOM 2978 C C . HIS A 1 395 ? 20.481 1.421 -26.407 1.00 94.44 395 HIS A C 1
ATOM 2980 O O . HIS A 1 395 ? 21.523 0.923 -26.837 1.00 94.44 395 HIS A O 1
ATOM 2986 N N . ALA A 1 396 ? 20.376 1.801 -25.131 1.00 94.25 396 ALA A N 1
ATOM 2987 C CA . ALA A 1 396 ? 21.478 1.673 -24.177 1.00 94.25 396 ALA A CA 1
ATOM 2988 C C . ALA A 1 396 ? 21.833 0.210 -23.864 1.00 94.25 396 ALA A C 1
ATOM 2990 O O . ALA A 1 396 ? 23.003 -0.080 -23.600 1.00 94.25 396 ALA A O 1
ATOM 2991 N N . LEU A 1 397 ? 20.831 -0.676 -23.872 1.00 93.69 397 LEU A N 1
ATOM 2992 C CA . LEU A 1 397 ? 20.909 -2.043 -23.352 1.00 93.69 397 LEU A CA 1
ATOM 2993 C C . LEU A 1 397 ? 21.316 -3.091 -24.392 1.00 93.69 397 LEU A C 1
ATOM 2995 O O . LEU A 1 397 ? 21.985 -4.054 -24.016 1.00 93.69 397 LEU A O 1
ATOM 2999 N N . MET A 1 398 ? 20.930 -2.914 -25.657 1.00 91.69 398 MET A N 1
ATOM 3000 C CA . MET A 1 398 ? 21.117 -3.917 -26.708 1.00 91.69 398 MET A CA 1
ATOM 3001 C C . MET A 1 398 ? 22.536 -3.882 -27.286 1.00 91.69 398 MET A C 1
ATOM 3003 O O . MET A 1 398 ? 23.039 -2.825 -27.672 1.00 91.69 398 MET A O 1
ATOM 3007 N N . SER A 1 399 ? 23.168 -5.054 -27.383 1.00 91.12 399 SER A N 1
ATOM 3008 C CA . SER A 1 399 ? 24.550 -5.202 -27.865 1.00 91.12 399 SER A CA 1
ATOM 3009 C C . SER A 1 399 ? 24.744 -4.849 -29.343 1.00 91.12 399 SER A C 1
ATOM 3011 O O . SER A 1 399 ? 25.866 -4.559 -29.752 1.00 91.12 399 SER A O 1
ATOM 3013 N N . GLU A 1 400 ? 23.666 -4.815 -30.132 1.00 91.56 400 GLU A N 1
ATOM 3014 C CA . GLU A 1 400 ? 23.646 -4.288 -31.507 1.00 91.56 400 GLU A CA 1
ATOM 3015 C C . GLU A 1 400 ? 24.145 -2.837 -31.576 1.00 91.56 400 GLU A C 1
ATOM 3017 O O . GLU A 1 400 ? 24.779 -2.442 -32.550 1.00 91.56 400 GLU A O 1
ATOM 3022 N N . ASN A 1 401 ? 23.958 -2.071 -30.496 1.00 91.81 401 ASN A N 1
ATOM 3023 C CA . ASN A 1 401 ? 24.444 -0.695 -30.366 1.00 91.81 401 ASN A CA 1
ATOM 3024 C C . ASN A 1 401 ? 25.873 -0.615 -29.794 1.00 91.81 401 ASN A C 1
ATOM 3026 O O . ASN A 1 401 ? 26.324 0.447 -29.356 1.00 91.81 401 ASN A O 1
ATOM 3030 N N . GLY A 1 402 ? 26.589 -1.740 -29.772 1.00 92.50 402 GLY A N 1
ATOM 3031 C CA . GLY A 1 402 ? 27.969 -1.857 -29.322 1.00 92.50 402 GLY A CA 1
ATOM 3032 C C . GLY A 1 402 ? 28.131 -2.049 -27.813 1.00 92.50 402 GLY A C 1
ATOM 3033 O O . GLY A 1 402 ? 27.269 -1.699 -27.002 1.00 92.50 402 GLY A O 1
ATOM 3034 N N . VAL A 1 403 ? 29.294 -2.588 -27.450 1.00 94.00 403 VAL A N 1
ATOM 3035 C CA . VAL A 1 403 ? 29.686 -2.947 -26.081 1.00 94.00 403 VAL A CA 1
ATOM 3036 C C . VAL A 1 403 ? 30.924 -2.167 -25.648 1.00 94.00 403 VAL A C 1
ATOM 3038 O O . VAL A 1 403 ? 31.709 -1.694 -26.472 1.00 94.00 403 VAL A O 1
ATOM 3041 N N . LEU A 1 404 ? 31.106 -2.012 -24.344 1.00 91.75 404 LEU A N 1
ATOM 3042 C CA . LEU A 1 404 ? 32.302 -1.434 -23.748 1.00 91.75 404 LEU A CA 1
ATOM 3043 C C . LEU A 1 404 ? 33.389 -2.503 -23.628 1.00 91.75 404 LEU A C 1
ATOM 3045 O O . LEU A 1 404 ? 33.104 -3.696 -23.522 1.00 91.75 404 LEU A O 1
ATOM 3049 N N . THR A 1 405 ? 34.648 -2.069 -23.610 1.00 83.81 405 THR A N 1
ATOM 3050 C CA . THR A 1 405 ? 35.755 -2.960 -23.255 1.00 83.81 405 THR A CA 1
ATOM 3051 C C . THR A 1 405 ? 35.583 -3.375 -21.790 1.00 83.81 405 THR A C 1
ATOM 3053 O O . THR A 1 405 ? 35.531 -2.487 -20.932 1.00 83.81 405 THR A O 1
ATOM 3056 N N . PRO A 1 406 ? 35.461 -4.680 -21.485 1.00 71.94 406 PRO A N 1
ATOM 3057 C CA . PRO A 1 406 ? 35.371 -5.132 -20.107 1.00 71.94 406 PRO A CA 1
ATOM 3058 C C . PRO A 1 406 ? 36.679 -4.820 -19.364 1.00 71.94 406 PRO A C 1
ATOM 3060 O O . PRO A 1 406 ? 37.735 -4.719 -19.998 1.00 71.94 406 PRO A O 1
ATOM 3063 N N . PRO A 1 407 ? 36.628 -4.660 -18.032 1.00 65.50 407 PRO A N 1
ATOM 3064 C CA . PRO A 1 407 ? 37.839 -4.547 -17.235 1.00 65.50 407 PRO A CA 1
ATOM 3065 C C . PRO A 1 407 ? 38.743 -5.773 -17.466 1.00 65.50 407 PRO A C 1
ATOM 3067 O O . PRO A 1 407 ? 38.227 -6.887 -17.589 1.00 65.50 407 PRO A O 1
ATOM 3070 N N . PRO A 1 408 ? 40.070 -5.580 -17.579 1.00 58.00 408 PRO A N 1
ATOM 3071 C CA . PRO A 1 408 ? 40.985 -6.605 -18.082 1.00 58.00 408 PRO A CA 1
ATOM 3072 C C . PRO A 1 408 ? 41.102 -7.830 -17.168 1.00 58.00 408 PRO A C 1
ATOM 3074 O O . PRO A 1 408 ? 41.339 -8.925 -17.672 1.00 58.00 408 PRO A O 1
ATOM 3077 N N . ASP A 1 409 ? 40.913 -7.672 -15.855 1.00 68.75 409 ASP A N 1
ATOM 3078 C CA . ASP A 1 409 ? 40.960 -8.768 -14.887 1.00 68.75 409 ASP A CA 1
ATOM 3079 C C . ASP A 1 409 ? 40.295 -8.401 -13.538 1.00 68.75 409 ASP A C 1
ATOM 3081 O O . ASP A 1 409 ? 39.729 -7.321 -13.347 1.00 68.75 409 ASP A O 1
ATOM 3085 N N . ALA A 1 410 ? 40.361 -9.331 -12.579 1.00 62.41 410 ALA A N 1
ATOM 3086 C CA . ALA A 1 410 ? 39.811 -9.183 -11.233 1.00 62.41 410 ALA A CA 1
ATOM 3087 C C . ALA A 1 410 ? 40.486 -8.096 -10.372 1.00 62.41 410 ALA A C 1
ATOM 3089 O O . ALA A 1 410 ? 39.931 -7.770 -9.316 1.00 62.41 410 ALA A O 1
ATOM 3090 N N . SER A 1 411 ? 41.646 -7.571 -10.785 1.00 61.88 411 SER A N 1
ATOM 3091 C CA . SER A 1 411 ? 42.383 -6.500 -10.103 1.00 61.88 411 SER A CA 1
ATOM 3092 C C . SER A 1 411 ? 41.915 -5.097 -10.505 1.00 61.88 411 SER A C 1
ATOM 3094 O O . SER A 1 411 ? 42.405 -4.100 -9.972 1.00 61.88 411 SER A O 1
ATOM 3096 N N . ASP A 1 412 ? 40.925 -5.008 -11.397 1.00 81.31 412 ASP A N 1
ATOM 3097 C CA . ASP A 1 412 ? 40.346 -3.740 -11.813 1.00 81.31 412 ASP A CA 1
ATOM 3098 C C . ASP A 1 412 ? 39.776 -2.931 -10.618 1.00 81.31 412 ASP A C 1
ATOM 3100 O O . ASP A 1 412 ? 38.986 -3.457 -9.819 1.00 81.31 412 ASP A O 1
ATOM 3104 N N . PRO A 1 413 ? 40.125 -1.632 -10.487 1.00 87.56 413 PRO A N 1
ATOM 3105 C CA . PRO A 1 413 ? 39.666 -0.791 -9.381 1.00 87.56 413 PRO A CA 1
ATOM 3106 C C . PRO A 1 413 ? 38.142 -0.662 -9.265 1.00 87.56 413 PRO A C 1
ATOM 3108 O O . PRO A 1 413 ? 37.623 -0.478 -8.162 1.00 87.56 413 PRO A O 1
ATOM 3111 N N . LEU A 1 414 ? 37.400 -0.739 -10.376 1.00 89.50 414 LEU A N 1
ATOM 3112 C CA . LEU A 1 414 ? 35.939 -0.732 -10.346 1.00 89.50 414 LEU A CA 1
ATOM 3113 C C . LEU A 1 414 ? 35.407 -2.037 -9.751 1.00 89.50 414 LEU A C 1
ATOM 3115 O O . LEU A 1 414 ? 34.516 -1.988 -8.905 1.00 89.50 414 LEU A O 1
ATOM 3119 N N . ALA A 1 415 ? 35.967 -3.185 -10.139 1.00 91.88 415 ALA A N 1
ATOM 3120 C CA . ALA A 1 415 ? 35.577 -4.474 -9.573 1.00 91.88 415 ALA A CA 1
ATOM 3121 C C . ALA A 1 415 ? 35.824 -4.525 -8.057 1.00 91.88 415 ALA A C 1
ATOM 3123 O O . ALA A 1 415 ? 34.961 -4.987 -7.311 1.00 91.88 415 ALA A O 1
ATOM 3124 N N . ALA A 1 416 ? 36.958 -3.996 -7.586 1.00 92.12 416 ALA A N 1
ATOM 3125 C CA . ALA A 1 416 ? 37.263 -3.900 -6.158 1.00 92.12 416 ALA A CA 1
ATOM 3126 C C . ALA A 1 416 ? 36.229 -3.052 -5.393 1.00 92.12 416 ALA A C 1
ATOM 3128 O O . ALA A 1 416 ? 35.674 -3.513 -4.397 1.00 92.12 416 ALA A O 1
ATOM 3129 N N . ARG A 1 417 ? 35.900 -1.856 -5.901 1.00 95.44 417 ARG A N 1
ATOM 3130 C CA . ARG A 1 417 ? 34.885 -0.974 -5.295 1.00 95.44 417 ARG A CA 1
ATOM 3131 C C . ARG A 1 417 ? 33.493 -1.607 -5.282 1.00 95.44 417 ARG A C 1
ATOM 3133 O O . ARG A 1 417 ? 32.769 -1.474 -4.302 1.00 95.44 417 ARG A O 1
ATOM 3140 N N . LEU A 1 418 ? 33.116 -2.307 -6.354 1.00 95.75 418 LEU A N 1
ATOM 3141 C CA . LEU A 1 418 ? 31.832 -3.008 -6.434 1.00 95.75 418 LEU A CA 1
ATOM 3142 C C . LEU A 1 418 ? 31.751 -4.180 -5.448 1.00 95.75 418 LEU A C 1
ATOM 3144 O O . LEU A 1 418 ? 30.704 -4.371 -4.835 1.00 95.75 418 LEU A O 1
ATOM 3148 N N . ARG A 1 419 ? 32.842 -4.932 -5.251 1.00 95.75 419 ARG A N 1
ATOM 3149 C CA . ARG A 1 419 ? 32.917 -5.980 -4.217 1.00 95.75 419 ARG A CA 1
ATOM 3150 C C . ARG A 1 419 ? 32.756 -5.410 -2.819 1.00 95.75 419 ARG A C 1
ATOM 3152 O O . ARG A 1 419 ? 31.969 -5.939 -2.044 1.00 95.75 419 ARG A O 1
ATOM 3159 N N . GLU A 1 420 ? 33.475 -4.334 -2.508 1.00 95.62 420 GLU A N 1
ATOM 3160 C CA . GLU A 1 420 ? 33.384 -3.667 -1.207 1.00 95.62 420 GLU A CA 1
ATOM 3161 C C . GLU A 1 420 ? 31.958 -3.167 -0.941 1.00 95.62 420 GLU A C 1
ATOM 3163 O O . GLU A 1 420 ? 31.394 -3.436 0.119 1.00 95.62 420 GLU A O 1
ATOM 3168 N N . ALA A 1 421 ? 31.334 -2.526 -1.934 1.00 96.38 421 ALA A N 1
ATOM 3169 C CA . ALA A 1 421 ? 29.948 -2.085 -1.837 1.00 96.38 421 ALA A CA 1
ATOM 3170 C C . ALA A 1 421 ? 28.981 -3.265 -1.648 1.00 96.38 421 ALA A C 1
ATOM 3172 O O . ALA A 1 421 ? 28.103 -3.199 -0.788 1.00 96.38 421 ALA A O 1
ATOM 3173 N N . CYS A 1 422 ? 29.158 -4.372 -2.382 1.00 95.69 422 CYS A N 1
ATOM 3174 C CA . CYS A 1 422 ? 28.355 -5.577 -2.167 1.00 95.69 422 CYS A CA 1
ATOM 3175 C C . CYS A 1 422 ? 28.541 -6.100 -0.736 1.00 95.69 422 CYS A C 1
ATOM 3177 O O . CYS A 1 422 ? 27.561 -6.247 -0.009 1.00 95.69 422 CYS A O 1
ATOM 3179 N N . ALA A 1 423 ? 29.782 -6.297 -0.287 1.00 94.19 423 ALA A N 1
ATOM 3180 C CA . ALA A 1 423 ? 30.085 -6.772 1.060 1.00 94.19 423 ALA A CA 1
ATOM 3181 C C . ALA A 1 423 ? 29.473 -5.878 2.151 1.00 94.19 423 ALA A C 1
ATOM 3183 O O . ALA A 1 423 ? 28.920 -6.393 3.119 1.00 94.19 423 ALA A O 1
ATOM 3184 N N . ALA A 1 424 ? 29.488 -4.552 1.986 1.00 92.31 424 ALA A N 1
ATOM 3185 C CA . ALA A 1 424 ? 28.846 -3.627 2.918 1.00 92.31 424 ALA A CA 1
ATOM 3186 C C . ALA A 1 424 ? 27.315 -3.796 2.952 1.00 92.31 424 ALA A C 1
ATOM 3188 O O . ALA A 1 424 ? 26.715 -3.829 4.029 1.00 92.31 424 ALA A O 1
ATOM 3189 N N . ARG A 1 425 ? 26.675 -3.943 1.783 1.00 91.00 425 ARG A N 1
ATOM 3190 C CA . ARG A 1 425 ? 25.218 -4.130 1.671 1.00 91.00 425 ARG A CA 1
ATOM 3191 C C . ARG A 1 425 ? 24.742 -5.476 2.219 1.00 91.00 425 ARG A C 1
ATOM 3193 O O . ARG A 1 425 ? 23.654 -5.524 2.785 1.00 91.00 425 ARG A O 1
ATOM 3200 N N . PHE A 1 426 ? 25.541 -6.533 2.083 1.00 88.56 426 PHE A N 1
ATOM 3201 C CA . PHE A 1 426 ? 25.223 -7.866 2.609 1.00 88.56 426 PHE A CA 1
ATOM 3202 C C . PHE A 1 426 ? 25.682 -8.066 4.071 1.00 88.56 426 PHE A C 1
ATOM 3204 O O . PHE A 1 426 ? 25.044 -8.804 4.817 1.00 88.56 426 PHE A O 1
ATOM 3211 N N . GLY A 1 427 ? 26.736 -7.374 4.521 1.00 73.62 427 GLY A N 1
ATOM 3212 C CA . GLY A 1 427 ? 27.277 -7.447 5.888 1.00 73.62 427 GLY A CA 1
ATOM 3213 C C . GLY A 1 427 ? 26.530 -6.594 6.924 1.00 73.62 427 GLY A C 1
ATOM 3214 O O . GLY A 1 427 ? 26.575 -6.879 8.125 1.00 73.62 427 GLY A O 1
ATOM 3215 N N . GLY A 1 428 ? 25.791 -5.571 6.488 1.00 59.38 428 GLY A N 1
ATOM 3216 C CA . GLY A 1 428 ? 24.848 -4.843 7.334 1.00 59.38 428 GLY A CA 1
ATOM 3217 C C . GLY A 1 428 ? 23.590 -5.676 7.578 1.00 59.38 428 GLY A C 1
ATOM 3218 O O . GLY A 1 428 ? 22.640 -5.539 6.821 1.00 59.38 428 GLY A O 1
ATOM 3219 N N . ARG A 1 429 ? 23.608 -6.552 8.601 1.00 43.72 429 ARG A N 1
ATOM 3220 C CA . ARG A 1 429 ? 22.520 -7.470 9.026 1.00 43.72 429 ARG A CA 1
ATOM 3221 C C . ARG A 1 429 ? 21.147 -7.154 8.411 1.00 43.72 429 ARG A C 1
ATOM 3223 O O . ARG A 1 429 ? 20.344 -6.433 8.999 1.00 43.72 429 ARG A O 1
ATOM 3230 N N . LEU A 1 430 ? 20.836 -7.793 7.291 1.00 42.88 430 LEU A N 1
ATOM 3231 C CA . LEU A 1 430 ? 19.462 -8.065 6.897 1.00 42.88 430 LEU A CA 1
ATOM 3232 C C . LEU A 1 430 ? 19.213 -9.533 7.213 1.00 42.88 430 LEU A C 1
ATOM 3234 O O . LEU A 1 430 ? 19.325 -10.403 6.358 1.00 42.88 430 LEU A O 1
ATOM 3238 N N . ALA A 1 431 ? 18.876 -9.803 8.477 1.00 39.50 431 ALA A N 1
ATOM 3239 C CA . ALA A 1 431 ? 17.992 -10.925 8.740 1.00 39.50 431 ALA A CA 1
ATOM 3240 C C . ALA A 1 431 ? 16.706 -10.601 7.976 1.00 39.50 431 ALA A C 1
ATOM 3242 O O . ALA A 1 431 ? 15.965 -9.694 8.362 1.00 39.50 431 ALA A O 1
ATOM 3243 N N . TRP A 1 432 ? 16.513 -11.252 6.831 1.00 43.28 432 TRP A N 1
ATOM 3244 C CA . TRP A 1 432 ? 15.242 -11.206 6.135 1.00 43.28 432 TRP A CA 1
ATOM 3245 C C . TRP A 1 432 ? 14.200 -11.746 7.116 1.00 43.28 432 TRP A C 1
ATOM 3247 O O . TRP A 1 432 ? 14.358 -12.873 7.587 1.00 43.28 432 TRP A O 1
ATOM 3257 N N . PRO A 1 433 ? 13.196 -10.959 7.529 1.00 40.44 433 PRO A N 1
ATOM 3258 C CA . PRO A 1 433 ? 12.155 -11.513 8.362 1.00 40.44 433 PRO A CA 1
ATOM 3259 C C . PRO A 1 433 ? 11.399 -12.519 7.496 1.00 40.44 433 PRO A C 1
ATOM 3261 O O . PRO A 1 433 ? 10.910 -12.150 6.429 1.00 40.44 433 PRO A O 1
ATOM 3264 N N . ASP A 1 434 ? 11.313 -13.766 7.957 1.00 33.06 434 ASP A N 1
ATOM 3265 C CA . ASP A 1 434 ? 10.344 -14.746 7.474 1.00 33.06 434 ASP A CA 1
ATOM 3266 C C . ASP A 1 434 ? 8.950 -14.113 7.570 1.00 33.06 434 ASP A C 1
ATOM 3268 O O . ASP A 1 434 ? 8.291 -14.124 8.611 1.00 33.06 434 ASP A O 1
ATOM 3272 N N . ARG A 1 435 ? 8.531 -13.446 6.499 1.00 32.44 435 ARG A N 1
ATOM 3273 C CA . ARG A 1 435 ? 7.189 -12.912 6.337 1.00 32.44 435 ARG A CA 1
ATOM 3274 C C . ARG A 1 435 ? 6.574 -13.667 5.171 1.00 32.44 435 ARG A C 1
ATOM 3276 O O . ARG A 1 435 ? 7.007 -13.430 4.044 1.00 32.44 435 ARG A O 1
ATOM 3283 N N . PRO A 1 436 ? 5.625 -14.580 5.426 1.00 32.50 436 PRO A N 1
ATOM 3284 C CA . PRO A 1 436 ? 4.790 -15.092 4.353 1.00 32.50 436 PRO A CA 1
ATOM 3285 C C . PRO A 1 436 ? 3.982 -13.928 3.759 1.00 32.50 436 PRO A C 1
ATOM 3287 O O . PRO A 1 436 ? 3.608 -13.004 4.495 1.00 32.50 436 PRO A O 1
ATOM 3290 N N . LEU A 1 437 ? 3.810 -13.959 2.435 1.00 31.81 437 LEU A N 1
ATOM 3291 C CA . LEU A 1 437 ? 3.008 -13.006 1.667 1.00 31.81 437 LEU A CA 1
ATOM 3292 C C . LEU A 1 437 ? 1.519 -13.082 2.023 1.00 31.81 437 LEU A C 1
ATOM 3294 O O . LEU A 1 437 ? 1.042 -14.177 2.408 1.00 31.81 437 LEU A O 1
#

Foldseek 3Di:
DPPDPPDQFPVVVQVVCLLVVNHDDLQFEEAEGAAFPPQKWKWWAFNNYIYTHANDDPVQLVVLPATNNCRCVDPSSQCSRQDVPKDKAFWFFKKKDFAQADDQPWAWDDDCCVPPVQVVCVVFFAPWTWTHDQQWIKIWTLGTSRATEMDTDGDDDPVNPPDLSLLVRVLSVSNVHHGGGMYIYTHHVVPVVNVVSCVSNPIDTRGIMMMMNHDHPDDPPPDDDDDDDDDDDDDDDDDDDDDDDDDDDDDDPPDPPDPPPFADFDADPVVVVLCCQQPPDQLLQCCLVPPPVSDFQWQDDDPFKTKTADQFALAPRKIKMATSDFDQDLPPRDDPVRSVVSVVLVVQLLVLLCVQQVAPDWDWDWDADPSGNRGTMIIIHGHHPPDDPVCDDCNSGPCNVGTDRPDPDNPDPSSVSSSVSSCVSPVPDDPPPPDDD

pLDDT: mean 84.84, std 21.73, range [25.06, 98.75]